Protein AF-A0A7Y6XCC4-F1 (afdb_monomer)

Nearest PDB structures (foldseek):
  8gum-assembly1_A  TM=2.188E-01  e=4.706E-05  Vibrio campbellii ATCC BAA-1116
  6fg9-assembly1_A  TM=3.646E-01  e=5.988E-03  Mus musculus
  2xwx-assembly1_B  TM=2.002E-01  e=9.844E-04  Vibrio cholerae
  6fg9-assembly1_B  TM=2.079E-01  e=8.350E-03  Mus musculus
  7zn4-assembly1_c  TM=2.477E-01  e=3.022E+00  Escherichia phage T5

Sequence (445 aa):
MASNLGTAYALKVGFKAGRKYTLAVTASKTSDDPVSSPHLSFSVRTSLPAPTETQPSGCGPVGQEYWAMLLNDVVGATYISSATAKDYSLTEWTASEDLDYLFVLATQGSNTKSTQVLISKISITETLPPVFSLTPESVALACGDTSARTFTVNNLGGIPNVTAYEWDLGSASNGWLHQGGPAPATLTTSEASLTLTPSCGAAQSGISVSVKAGSTTHGPYRSSVANSGYPTMAITGPDILCAATPQEYRVTGLPCGASVIWSSSDATLATATTLGNNTGTLTRGPQIGDVDLTATVSGACGTTTLTKRVRSGPYSLTRPYGTLTFETNAGSYKTVELVTGTDFHGWTYGTNGLLLRASVTRPGISGYWLLNEPTGSSAEVLSFQTADLGRTAIVRFNPFAPGDKFVSMTFYTTANGCGSGGANSHWLFYRGSSGLAPAGTSPPR

Mean predicted aligned error: 17.45 Å

Structure (mmCIF, N/CA/C/O backbone):
data_AF-A0A7Y6XCC4-F1
#
_entry.id   AF-A0A7Y6XCC4-F1
#
loop_
_atom_site.group_PDB
_atom_site.id
_atom_site.type_symbol
_atom_site.label_atom_id
_atom_site.label_alt_id
_atom_site.label_comp_id
_atom_site.label_asym_id
_atom_site.label_entity_id
_atom_site.label_seq_id
_atom_site.pdbx_PDB_ins_code
_atom_site.Cartn_x
_atom_site.Cartn_y
_atom_site.Cartn_z
_atom_site.occupancy
_atom_site.B_iso_or_equiv
_atom_site.auth_seq_id
_atom_site.auth_comp_id
_atom_site.auth_asym_id
_atom_site.auth_atom_id
_atom_site.pdbx_PDB_model_num
ATOM 1 N N . MET A 1 1 ? 8.614 -7.390 64.161 1.00 31.47 1 MET A N 1
ATOM 2 C CA . MET A 1 1 ? 9.482 -6.505 63.353 1.00 31.47 1 MET A CA 1
ATOM 3 C C . MET A 1 1 ? 8.615 -5.894 62.258 1.00 31.47 1 MET A C 1
ATOM 5 O O . MET A 1 1 ? 7.890 -6.648 61.631 1.00 31.47 1 MET A O 1
ATOM 9 N N . ALA A 1 2 ? 8.660 -4.561 62.120 1.00 33.16 2 ALA A N 1
ATOM 10 C CA . ALA A 1 2 ? 7.839 -3.674 61.272 1.00 33.16 2 ALA A CA 1
ATOM 11 C C . ALA A 1 2 ? 6.306 -3.717 61.497 1.00 33.16 2 ALA A C 1
ATOM 13 O O . ALA A 1 2 ? 5.578 -4.400 60.791 1.00 33.16 2 ALA A O 1
ATOM 14 N N . SER A 1 3 ? 5.825 -2.932 62.469 1.00 42.75 3 SER A N 1
ATOM 15 C CA . SER A 1 3 ? 4.406 -2.729 62.821 1.00 42.75 3 SER A CA 1
ATOM 16 C C . SER A 1 3 ? 3.766 -1.487 62.179 1.00 42.75 3 SER A C 1
ATOM 18 O O . SER A 1 3 ? 2.751 -1.008 62.669 1.00 42.75 3 SER A O 1
ATOM 20 N N . ASN A 1 4 ? 4.361 -0.919 61.128 1.00 51.53 4 ASN A N 1
ATOM 21 C CA . ASN A 1 4 ? 3.812 0.255 60.446 1.00 51.53 4 ASN A CA 1
ATOM 22 C C . ASN A 1 4 ? 3.350 -0.168 59.060 1.00 51.53 4 ASN A C 1
ATOM 24 O O . ASN A 1 4 ? 4.118 -0.234 58.105 1.00 51.53 4 ASN A O 1
ATOM 28 N N . LEU A 1 5 ? 2.090 -0.558 58.998 1.00 56.50 5 LEU A N 1
ATOM 29 C CA . LEU A 1 5 ? 1.476 -1.191 57.850 1.00 56.50 5 LEU A CA 1
ATOM 30 C C . LEU A 1 5 ? 0.327 -0.274 57.419 1.00 56.50 5 LEU A C 1
ATOM 32 O O . LEU A 1 5 ? -0.445 0.166 58.266 1.00 56.50 5 LEU A O 1
ATOM 36 N N . GLY A 1 6 ? 0.335 0.152 56.153 1.00 64.00 6 GLY A N 1
ATOM 37 C CA . GLY A 1 6 ? -0.423 1.318 55.682 1.00 64.00 6 GLY A CA 1
ATOM 38 C C . GLY A 1 6 ? -1.941 1.113 55.586 1.00 64.00 6 GLY A C 1
ATOM 39 O O . GLY A 1 6 ? -2.503 0.227 56.218 1.00 64.00 6 GLY A O 1
ATOM 40 N N . THR A 1 7 ? -2.628 1.961 54.819 1.00 73.00 7 THR A N 1
ATOM 41 C CA . THR A 1 7 ? -4.101 1.995 54.786 1.00 73.00 7 THR A CA 1
ATOM 42 C C . THR A 1 7 ? -4.667 1.192 53.615 1.00 73.00 7 THR A C 1
ATOM 44 O O . THR A 1 7 ? -4.224 1.362 52.476 1.00 73.00 7 THR A O 1
ATOM 47 N N . ALA A 1 8 ? -5.686 0.371 53.884 1.00 75.50 8 ALA A N 1
ATOM 48 C CA . ALA A 1 8 ? -6.491 -0.309 52.870 1.00 75.50 8 ALA A CA 1
ATOM 49 C C . ALA A 1 8 ? -7.895 0.308 52.731 1.00 75.50 8 ALA A C 1
ATOM 51 O O . ALA A 1 8 ? -8.484 0.747 53.717 1.00 75.50 8 ALA A O 1
ATOM 52 N N . TYR A 1 9 ? -8.439 0.290 51.512 1.00 76.94 9 TYR A N 1
ATOM 53 C CA . TYR A 1 9 ? -9.809 0.691 51.180 1.00 76.94 9 TYR A CA 1
ATOM 54 C C . TYR A 1 9 ? -10.476 -0.353 50.283 1.00 76.94 9 TYR A C 1
ATOM 56 O O . TYR A 1 9 ? -9.806 -1.010 49.485 1.00 76.94 9 TYR A O 1
ATOM 64 N N . ALA A 1 10 ? -11.801 -0.456 50.374 1.00 79.56 10 ALA A N 1
ATOM 65 C CA . ALA A 1 10 ? -12.635 -1.288 49.515 1.00 79.56 10 ALA A CA 1
ATOM 66 C C . ALA A 1 10 ? -13.707 -0.425 48.842 1.00 79.56 10 ALA A C 1
ATOM 68 O O . ALA A 1 10 ? -14.444 0.293 49.514 1.00 79.56 10 ALA A O 1
ATOM 69 N N . LEU A 1 11 ? -13.808 -0.507 47.521 1.00 83.50 11 LEU A N 1
ATOM 70 C CA . LEU A 1 11 ? -14.760 0.230 46.697 1.00 83.50 11 LEU A CA 1
ATOM 71 C C . LEU A 1 11 ? -15.686 -0.775 46.013 1.00 83.50 11 LEU A C 1
ATOM 73 O O . LEU A 1 11 ? -15.207 -1.708 45.373 1.00 83.50 11 LEU A O 1
ATOM 77 N N . LYS A 1 12 ? -17.005 -0.589 46.116 1.00 87.00 12 LYS A N 1
ATOM 78 C CA . LYS A 1 12 ? -17.975 -1.389 45.355 1.00 87.00 12 LYS A CA 1
ATOM 79 C C . LYS A 1 12 ? -18.090 -0.820 43.939 1.00 87.00 12 LYS A C 1
ATOM 81 O O . LYS A 1 12 ? -18.520 0.321 43.788 1.00 87.00 12 LYS A O 1
ATOM 86 N N . VAL A 1 13 ? -17.689 -1.594 42.930 1.00 87.69 13 VAL A N 1
ATOM 87 C CA . VAL A 1 13 ? -17.587 -1.141 41.526 1.00 87.69 13 VAL A CA 1
ATOM 88 C C . VAL A 1 13 ? -18.430 -2.006 40.588 1.00 87.69 13 VAL A C 1
ATOM 90 O O . VAL A 1 13 ? -19.186 -1.456 39.793 1.00 87.69 13 VAL A O 1
ATOM 93 N N . GLY A 1 14 ? -18.338 -3.336 40.697 1.00 89.88 14 GLY A N 1
ATOM 94 C CA . GLY A 1 14 ? -18.981 -4.276 39.770 1.00 89.88 14 GLY A CA 1
ATOM 95 C C . GLY A 1 14 ? -18.253 -4.394 38.423 1.00 89.88 14 GLY A C 1
ATOM 96 O O . GLY A 1 14 ? -18.645 -3.779 37.433 1.00 89.88 14 GLY A O 1
ATOM 97 N N . PHE A 1 15 ? -17.198 -5.202 38.378 1.00 91.94 15 PHE A N 1
ATOM 98 C CA . PHE A 1 15 ? -16.516 -5.644 37.162 1.00 91.94 15 PHE A CA 1
ATOM 99 C C . PHE A 1 15 ? -17.218 -6.876 36.587 1.00 91.94 15 PHE A C 1
ATOM 101 O O . PHE A 1 15 ? -17.641 -7.754 37.334 1.00 91.94 15 PHE A O 1
ATOM 108 N N . LYS A 1 16 ? -17.326 -6.956 35.261 1.00 90.50 16 LYS A N 1
ATOM 109 C CA . LYS A 1 16 ? -18.029 -8.035 34.558 1.00 90.50 16 LYS A CA 1
ATOM 110 C C . LYS A 1 16 ? -17.044 -8.975 33.883 1.00 90.50 16 LYS A C 1
ATOM 112 O O . LYS A 1 16 ? -16.098 -8.510 33.241 1.00 90.50 16 LYS A O 1
ATOM 117 N N . ALA A 1 17 ? -17.329 -10.270 33.933 1.00 88.88 17 ALA A N 1
ATOM 118 C CA . ALA A 1 17 ? -16.555 -11.299 33.256 1.00 88.88 17 ALA A CA 1
ATOM 119 C C . ALA A 1 17 ? -16.358 -10.975 31.759 1.00 88.88 17 ALA A C 1
ATOM 121 O O . ALA A 1 17 ? -17.272 -10.527 31.060 1.00 88.88 17 ALA A O 1
ATOM 122 N N . GLY A 1 18 ? -15.141 -11.191 31.257 1.00 81.81 18 GLY A N 1
ATOM 123 C CA . GLY A 1 18 ? -14.747 -10.986 29.862 1.00 81.81 18 GLY A CA 1
ATOM 124 C C . GLY A 1 18 ? -14.556 -9.525 29.433 1.00 81.81 18 GLY A C 1
ATOM 125 O O . GLY A 1 18 ? -14.251 -9.276 28.264 1.00 81.81 18 GLY A O 1
ATOM 126 N N . ARG A 1 19 ? -14.728 -8.545 30.330 1.00 85.06 19 ARG A N 1
ATOM 127 C CA . ARG A 1 19 ? -14.478 -7.124 30.035 1.00 85.06 19 ARG A CA 1
ATOM 128 C C . ARG A 1 19 ? -13.046 -6.728 30.386 1.00 85.06 19 ARG A C 1
ATOM 130 O O . ARG A 1 19 ? -12.452 -7.251 31.331 1.00 85.06 19 ARG A O 1
ATOM 137 N N . LYS A 1 20 ? -12.506 -5.785 29.614 1.00 90.62 20 LYS A N 1
ATOM 138 C CA . LYS A 1 20 ? -11.201 -5.167 29.860 1.00 90.62 20 LYS A CA 1
ATOM 139 C C . LYS A 1 20 ? -11.376 -3.903 30.683 1.00 90.62 20 LYS A C 1
ATOM 141 O O . LYS A 1 20 ? -12.289 -3.121 30.422 1.00 90.62 20 LYS A O 1
ATOM 146 N N . TYR A 1 21 ? -10.490 -3.689 31.641 1.00 92.81 21 TYR A N 1
ATOM 147 C CA . TYR A 1 21 ? -10.514 -2.534 32.522 1.00 92.81 21 TYR A CA 1
ATOM 148 C C . TYR A 1 21 ? -9.128 -1.908 32.625 1.00 92.81 21 TYR A C 1
ATOM 150 O O . TYR A 1 21 ? -8.131 -2.605 32.811 1.00 92.81 21 TYR A O 1
ATOM 158 N N . THR A 1 22 ? -9.089 -0.579 32.584 1.00 92.81 22 THR A N 1
ATOM 159 C CA . THR A 1 22 ? -7.888 0.213 32.866 1.00 92.81 22 THR A CA 1
ATOM 160 C C . THR A 1 22 ? -8.116 1.023 34.131 1.00 92.81 22 THR A C 1
ATOM 162 O O . THR A 1 22 ? -9.140 1.698 34.273 1.00 92.81 22 THR A O 1
ATOM 165 N N . LEU A 1 23 ? -7.155 0.960 35.050 1.00 92.94 23 LEU A N 1
ATOM 166 C CA . LEU A 1 23 ? -7.157 1.731 36.286 1.00 92.94 23 LEU A CA 1
ATOM 167 C C . LEU A 1 23 ? -6.157 2.885 36.174 1.00 92.94 23 LEU A C 1
ATOM 169 O O . LEU A 1 23 ? -5.038 2.718 35.692 1.00 92.94 23 LEU A O 1
ATOM 173 N N . ALA A 1 24 ? -6.544 4.058 36.653 1.00 93.88 24 ALA A N 1
ATOM 174 C CA . ALA A 1 24 ? -5.638 5.182 36.838 1.00 93.88 24 ALA A CA 1
ATOM 175 C C . ALA A 1 24 ? -5.904 5.836 38.189 1.00 93.88 24 ALA A C 1
ATOM 177 O O . ALA A 1 24 ? -7.043 5.890 38.654 1.00 93.88 24 ALA A O 1
ATOM 178 N N . VAL A 1 25 ? -4.856 6.348 38.819 1.00 94.19 25 VAL A N 1
ATOM 179 C CA . VAL A 1 25 ? -4.944 6.989 40.127 1.00 94.19 25 VAL A CA 1
ATOM 180 C C . VAL A 1 25 ? -4.220 8.322 40.107 1.00 94.19 25 VAL A C 1
ATOM 182 O O . VAL A 1 25 ? -3.072 8.408 39.680 1.00 94.19 25 VAL A O 1
ATOM 185 N N . THR A 1 26 ? -4.887 9.362 40.590 1.00 95.75 26 THR A N 1
ATOM 186 C CA . THR A 1 26 ? -4.254 10.641 40.895 1.00 95.75 26 THR A CA 1
ATOM 187 C C . THR A 1 26 ? -3.884 10.621 42.369 1.00 95.75 26 THR A C 1
ATOM 189 O O . T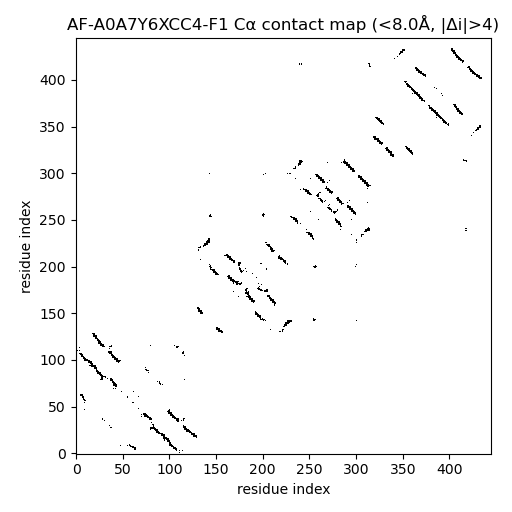HR A 1 26 ? -4.762 10.514 43.234 1.00 95.75 26 THR A O 1
ATOM 192 N N . ALA A 1 27 ? -2.588 10.676 42.664 1.00 93.19 27 ALA A N 1
ATOM 193 C CA . ALA A 1 27 ? -2.094 10.590 44.031 1.00 93.19 27 ALA A CA 1
ATOM 194 C C . ALA A 1 27 ? -0.828 11.424 44.260 1.00 93.19 27 ALA A C 1
ATOM 196 O O . ALA A 1 27 ? -0.146 11.824 43.316 1.00 93.19 27 ALA A O 1
ATOM 197 N N . SER A 1 28 ? -0.510 11.675 45.526 1.00 91.31 28 SER A N 1
ATOM 198 C CA . SER A 1 28 ? 0.762 12.243 45.971 1.00 91.31 28 SER A CA 1
ATOM 199 C C . SER A 1 28 ? 1.238 11.601 47.272 1.00 91.31 28 SER A C 1
ATOM 201 O O . SER A 1 28 ? 0.502 10.846 47.910 1.00 91.31 28 SER A O 1
ATOM 203 N N . LYS A 1 29 ? 2.483 11.871 47.667 1.00 88.50 29 LYS A N 1
ATOM 204 C CA . LYS A 1 29 ? 3.046 11.466 48.960 1.00 88.50 29 LYS A CA 1
ATOM 205 C C . LYS A 1 29 ? 3.276 12.669 49.877 1.00 88.50 29 LYS A C 1
ATOM 207 O O . LYS A 1 29 ? 3.599 13.751 49.414 1.00 88.50 29 LYS A O 1
ATOM 212 N N . THR A 1 30 ? 3.153 12.499 51.190 1.00 84.75 30 THR A N 1
ATOM 213 C CA . THR A 1 30 ? 3.348 13.617 52.140 1.00 84.75 30 THR A CA 1
ATOM 214 C C . THR A 1 30 ? 4.812 13.995 52.394 1.00 84.75 30 THR A C 1
ATOM 216 O O . THR A 1 30 ? 5.075 14.988 53.068 1.00 84.75 30 THR A O 1
ATOM 219 N N . SER A 1 31 ? 5.774 13.227 51.874 1.00 75.38 31 SER A N 1
ATOM 220 C CA . SER A 1 31 ? 7.210 13.478 52.029 1.00 75.38 31 SER A CA 1
ATOM 221 C C . SER A 1 31 ? 7.926 13.393 50.685 1.00 75.38 31 SER A C 1
ATOM 223 O O . SER A 1 31 ? 7.788 12.396 49.986 1.00 75.38 31 SER A O 1
ATOM 225 N N . ASP A 1 32 ? 8.749 14.388 50.353 1.00 67.44 32 ASP A N 1
ATOM 226 C CA . ASP A 1 32 ? 9.609 14.385 49.157 1.00 67.44 32 ASP A CA 1
ATOM 227 C C . ASP A 1 32 ? 10.890 13.545 49.310 1.00 67.44 32 ASP A C 1
ATOM 229 O O . ASP A 1 32 ? 11.759 13.564 48.440 1.00 67.44 32 ASP A O 1
ATOM 233 N N . ASP A 1 33 ? 11.024 12.772 50.392 1.00 70.12 33 ASP A N 1
ATOM 234 C CA . ASP A 1 33 ? 12.187 11.910 50.597 1.00 70.12 33 ASP A CA 1
ATOM 235 C C . ASP A 1 33 ? 12.286 10.862 49.463 1.00 70.12 33 ASP A C 1
ATOM 237 O O . ASP A 1 33 ? 11.343 10.081 49.264 1.00 70.12 33 ASP A O 1
ATOM 241 N N . PRO A 1 34 ? 13.393 10.821 48.695 1.00 65.19 34 PRO A N 1
ATOM 242 C CA . PRO A 1 34 ? 13.558 9.881 47.588 1.00 65.19 34 PRO A CA 1
ATOM 243 C C . PRO A 1 34 ? 13.651 8.422 48.056 1.00 65.19 34 PRO A C 1
ATOM 245 O O . PRO A 1 34 ? 13.341 7.515 47.286 1.00 65.19 34 PRO A O 1
ATOM 248 N N . VAL A 1 35 ? 14.021 8.185 49.319 1.00 66.25 35 VAL A N 1
ATOM 249 C CA . VAL A 1 35 ? 14.136 6.841 49.908 1.00 66.25 35 VAL A CA 1
ATOM 250 C C . VAL A 1 35 ? 12.785 6.338 50.437 1.00 66.25 35 VAL A C 1
ATOM 252 O O . VAL A 1 35 ? 12.649 5.171 50.787 1.00 66.25 35 VAL A O 1
ATOM 255 N N . SER A 1 36 ? 11.760 7.198 50.468 1.00 71.38 36 SER A N 1
ATOM 256 C CA . SER A 1 36 ? 10.396 6.841 50.854 1.00 71.38 36 SER A CA 1
ATOM 257 C C . SER A 1 36 ? 9.457 6.934 49.653 1.00 71.38 36 SER A C 1
ATOM 259 O O . SER A 1 36 ? 8.886 7.986 49.349 1.00 71.38 36 SER A O 1
ATOM 261 N N . SER A 1 37 ? 9.311 5.820 48.938 1.00 76.25 37 SER A N 1
ATOM 262 C CA . SER A 1 37 ? 8.360 5.695 47.828 1.00 76.25 37 SER A CA 1
ATOM 263 C C . SER A 1 37 ? 7.236 4.749 48.237 1.00 76.25 37 SER A C 1
ATOM 265 O O . SER A 1 37 ? 7.391 3.537 48.081 1.00 76.25 37 SER A O 1
ATOM 267 N N . PRO A 1 38 ? 6.137 5.255 48.828 1.00 85.31 38 PRO A N 1
ATOM 268 C CA . PRO A 1 38 ? 5.027 4.396 49.199 1.00 85.31 38 PRO A CA 1
ATOM 269 C C . PRO A 1 38 ? 4.434 3.748 47.950 1.00 85.31 38 PRO A C 1
ATOM 271 O O . PRO A 1 38 ? 4.439 4.325 46.857 1.00 85.31 38 PRO A O 1
ATOM 274 N N . HIS A 1 39 ? 3.957 2.526 48.121 1.00 86.56 39 HIS A N 1
ATOM 275 C CA . HIS A 1 39 ? 3.484 1.696 47.028 1.00 86.56 39 HIS A CA 1
ATOM 276 C C . HIS A 1 39 ? 1.973 1.547 47.121 1.00 86.56 39 HIS A C 1
ATOM 278 O O . HIS A 1 39 ? 1.427 1.318 48.197 1.00 86.56 39 HIS A O 1
ATOM 284 N N . LEU A 1 40 ? 1.293 1.700 45.993 1.00 88.69 40 LEU A N 1
ATOM 285 C CA . LEU A 1 40 ? -0.148 1.566 45.891 1.00 88.69 40 LEU A CA 1
ATOM 286 C C . LEU A 1 40 ? -0.464 0.334 45.055 1.00 88.69 40 LEU A C 1
ATOM 288 O O . LEU A 1 40 ? -0.013 0.236 43.919 1.00 88.69 40 LEU A O 1
ATOM 292 N N . SER A 1 41 ? -1.208 -0.609 45.621 1.00 88.88 41 SER A N 1
ATOM 293 C CA . SER A 1 41 ? -1.622 -1.854 44.967 1.00 88.88 41 SER A CA 1
ATOM 294 C C . SER A 1 41 ? -3.137 -1.924 44.861 1.00 88.88 41 SER A C 1
ATOM 296 O O . SER A 1 41 ? -3.849 -1.479 45.762 1.00 88.88 41 SER A O 1
ATOM 298 N N . PHE A 1 42 ? -3.615 -2.495 43.764 1.00 89.62 42 PHE A N 1
ATOM 299 C CA . PHE A 1 42 ? -5.021 -2.628 43.428 1.00 89.62 42 PHE A CA 1
ATOM 300 C C . PHE A 1 42 ? -5.349 -4.091 43.187 1.00 89.62 42 PHE A C 1
ATOM 302 O O . PHE A 1 42 ? -4.665 -4.742 42.400 1.00 89.62 42 PHE A O 1
ATOM 309 N N . SER A 1 43 ? -6.413 -4.577 43.812 1.00 89.38 43 SER A N 1
ATOM 310 C CA . SER A 1 43 ? -6.841 -5.978 43.720 1.00 89.38 43 SER A CA 1
ATOM 311 C C . SER A 1 43 ? -8.356 -6.057 43.615 1.00 89.38 43 SER A C 1
ATOM 313 O O . SER A 1 43 ? -9.048 -5.122 44.005 1.00 89.38 43 SER A O 1
ATOM 315 N N . VAL A 1 44 ? -8.896 -7.159 43.109 1.00 88.88 44 VAL A N 1
ATOM 316 C CA . VAL A 1 44 ? -10.342 -7.311 42.865 1.00 88.88 44 VAL A CA 1
ATOM 317 C C . VAL A 1 44 ? -10.891 -8.582 43.505 1.00 88.88 44 VAL A C 1
ATOM 319 O O . VAL A 1 44 ? -10.173 -9.575 43.623 1.00 88.88 44 VAL A O 1
ATOM 322 N N . ARG A 1 45 ? -12.153 -8.557 43.961 1.00 86.44 45 ARG A N 1
ATOM 323 C CA . ARG A 1 45 ? -12.834 -9.730 44.551 1.00 86.44 45 ARG A CA 1
ATOM 324 C C . ARG A 1 45 ? -14.333 -9.737 44.280 1.00 86.44 45 ARG A C 1
ATOM 326 O O . ARG A 1 45 ? -14.952 -8.687 44.121 1.00 86.44 45 ARG A O 1
ATOM 333 N N . THR A 1 46 ? -14.910 -10.931 44.369 1.00 87.88 46 THR A N 1
ATOM 334 C CA . THR A 1 46 ? -16.354 -11.192 44.422 1.00 87.88 46 THR A CA 1
ATOM 335 C C . THR A 1 46 ? -16.986 -10.769 45.752 1.00 87.88 46 THR A C 1
ATOM 337 O O . THR A 1 46 ? -18.152 -10.403 45.787 1.00 87.88 46 THR A O 1
ATOM 340 N N . SER A 1 47 ? -16.237 -10.775 46.860 1.00 82.06 47 SER A N 1
ATOM 341 C CA . SER A 1 47 ? -16.758 -10.436 48.190 1.00 82.06 47 SER A CA 1
ATOM 342 C C . SER A 1 47 ? -15.744 -9.688 49.056 1.00 82.06 47 SER A C 1
ATOM 344 O O . SER A 1 47 ? -14.542 -9.672 48.782 1.00 82.06 47 SER A O 1
ATOM 346 N N . LEU A 1 48 ? -16.223 -9.092 50.151 1.00 77.31 48 LEU A N 1
ATOM 347 C CA . LEU A 1 48 ? -15.353 -8.588 51.214 1.00 77.31 48 LEU A CA 1
ATOM 348 C C . LEU A 1 48 ? -14.681 -9.772 51.954 1.00 77.31 48 LEU A C 1
ATOM 350 O O . LEU A 1 48 ? -15.326 -10.807 52.132 1.00 77.31 48 LEU A O 1
ATOM 354 N N . PRO A 1 49 ? -13.415 -9.648 52.395 1.00 64.50 49 PRO A N 1
ATOM 355 C CA . PRO A 1 49 ? -12.650 -10.752 52.981 1.00 64.50 49 PRO A CA 1
ATOM 356 C C . PRO A 1 49 ? -13.050 -11.175 54.404 1.00 64.50 49 PRO A C 1
ATOM 358 O O . PRO A 1 49 ? -12.623 -12.247 54.824 1.00 64.50 49 PRO A O 1
ATOM 361 N N . ALA A 1 50 ? -13.881 -10.419 55.136 1.00 60.31 50 ALA A N 1
ATOM 362 C CA . ALA A 1 50 ? -14.442 -10.870 56.417 1.00 60.31 50 ALA A CA 1
ATOM 363 C C . ALA A 1 50 ? -15.821 -10.231 56.713 1.00 60.31 50 ALA A C 1
ATOM 365 O O . ALA A 1 50 ? -15.933 -9.007 56.688 1.00 60.31 50 ALA A O 1
ATOM 366 N N . PRO A 1 51 ? -16.874 -11.016 57.023 1.00 47.75 51 PRO A N 1
ATOM 367 C CA . PRO A 1 51 ? -18.200 -10.495 57.380 1.00 47.75 51 PRO A CA 1
ATOM 368 C C . PRO A 1 51 ? -18.343 -10.073 58.856 1.00 47.75 51 PRO A C 1
ATOM 370 O O . PRO A 1 51 ? -19.311 -9.399 59.198 1.00 47.75 51 PRO A O 1
ATOM 373 N N . THR A 1 52 ? -17.421 -10.479 59.739 1.00 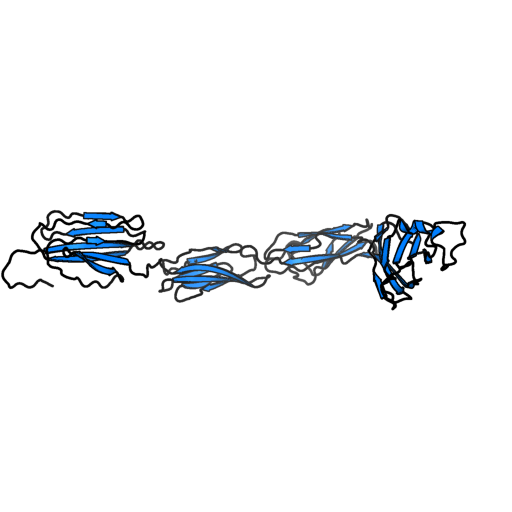49.56 52 THR A N 1
ATOM 374 C CA . THR A 1 52 ? -17.497 -10.235 61.196 1.00 49.56 52 THR A CA 1
ATOM 375 C C . THR A 1 52 ? -16.716 -9.016 61.672 1.00 49.56 52 THR A C 1
ATOM 377 O O . THR A 1 52 ? -16.925 -8.569 62.797 1.00 49.56 52 THR A O 1
ATOM 380 N N . GLU A 1 53 ? -15.841 -8.456 60.840 1.00 52.03 53 GLU A N 1
ATOM 381 C CA . GLU A 1 53 ? -15.217 -7.170 61.125 1.00 52.03 53 GLU A CA 1
ATOM 382 C C . GLU A 1 53 ? -16.078 -6.092 60.490 1.00 52.03 53 GLU A C 1
ATOM 384 O O . GLU A 1 53 ? -16.336 -6.120 59.288 1.00 52.03 53 GLU A O 1
ATOM 389 N N . THR A 1 54 ? -16.607 -5.219 61.349 1.00 44.41 54 THR A N 1
ATOM 390 C CA . THR A 1 54 ? -17.482 -4.089 61.032 1.00 44.41 54 THR A CA 1
ATOM 391 C C . THR A 1 54 ? -17.257 -3.591 59.618 1.00 44.41 54 THR A C 1
ATOM 393 O O . THR A 1 54 ? -16.136 -3.192 59.296 1.00 44.41 54 THR A O 1
ATOM 396 N N . GLN A 1 55 ? -18.323 -3.613 58.808 1.00 48.00 55 GLN A N 1
ATOM 397 C CA . GLN A 1 55 ? -18.394 -2.917 57.528 1.00 48.00 55 GLN A CA 1
ATOM 398 C C . GLN A 1 55 ? -17.479 -1.688 57.576 1.00 48.00 55 GLN A C 1
ATOM 400 O O . GLN A 1 55 ? -17.758 -0.800 58.391 1.00 48.00 55 GLN A O 1
ATOM 405 N N . PRO A 1 56 ? -16.398 -1.597 56.776 1.00 47.69 56 PRO A N 1
ATOM 406 C CA . PRO A 1 56 ? -15.762 -0.308 56.607 1.00 47.69 56 PRO A CA 1
ATOM 407 C C . PRO A 1 56 ? -16.884 0.590 56.102 1.00 47.69 56 PRO A C 1
ATOM 409 O O . PRO A 1 56 ? -17.480 0.319 55.059 1.00 47.69 56 PRO A O 1
ATOM 412 N N . SER A 1 57 ? -17.275 1.569 56.912 1.00 46.94 57 SER A N 1
ATOM 413 C CA . SER A 1 57 ? -18.384 2.470 56.639 1.00 46.94 57 SER A CA 1
ATOM 414 C C . SER A 1 57 ? -18.011 3.326 55.434 1.00 46.94 57 SER A C 1
ATOM 416 O O . SER A 1 57 ? -17.516 4.432 55.602 1.00 46.94 57 SER A O 1
ATOM 418 N N . GLY A 1 58 ? -18.109 2.781 54.223 1.00 43.72 58 GLY A N 1
ATOM 419 C CA . GLY A 1 58 ? -17.736 3.406 52.954 1.00 43.72 58 GLY A CA 1
ATOM 420 C C . GLY A 1 58 ? -16.257 3.791 52.769 1.00 43.72 58 GLY A C 1
ATOM 421 O O . GLY A 1 58 ? -15.801 3.742 51.637 1.00 43.72 58 GLY A O 1
ATOM 422 N N . CYS A 1 59 ? -15.513 4.160 53.823 1.00 45.75 59 CYS A N 1
ATOM 423 C CA . CYS A 1 59 ? -14.231 4.878 53.767 1.00 45.75 59 CYS A CA 1
ATOM 424 C C . CYS A 1 59 ? -13.440 4.833 55.112 1.00 45.75 59 CYS A C 1
ATOM 426 O O . CYS A 1 59 ? -13.015 5.880 55.600 1.00 45.75 59 CYS A O 1
ATOM 428 N N . GLY A 1 60 ? -13.261 3.678 55.768 1.00 47.94 60 GLY A N 1
ATOM 429 C CA . GLY A 1 60 ? -12.501 3.575 57.037 1.00 47.94 60 GLY A CA 1
ATOM 430 C C . GLY A 1 60 ? -11.124 2.903 56.878 1.00 47.94 60 GLY A C 1
ATOM 431 O O . GLY A 1 60 ? -11.035 1.966 56.087 1.00 47.94 60 GLY A O 1
ATOM 432 N N . PRO A 1 61 ? -10.063 3.332 57.598 1.00 50.94 61 PRO A N 1
ATOM 433 C CA . PRO A 1 61 ? -8.773 2.640 57.588 1.00 50.94 61 PRO A CA 1
ATOM 434 C C . PRO A 1 61 ? -8.866 1.288 58.312 1.00 50.94 61 PRO A C 1
ATOM 436 O O . PRO A 1 61 ? -9.477 1.202 59.376 1.00 50.94 61 PRO A O 1
ATOM 439 N N . VAL A 1 62 ? -8.227 0.248 57.770 1.00 55.38 62 VAL A N 1
ATOM 440 C CA . VAL A 1 62 ? -8.131 -1.084 58.400 1.00 55.38 62 VAL A CA 1
ATOM 441 C C . VAL A 1 62 ? -6.675 -1.559 58.394 1.00 55.38 62 VAL A C 1
ATOM 443 O O . VAL A 1 62 ? -5.949 -1.280 57.438 1.00 55.38 62 VAL A O 1
ATOM 446 N N . GLY A 1 63 ? -6.247 -2.249 59.458 1.00 54.53 63 GLY A N 1
ATOM 447 C CA . GLY A 1 63 ? -4.889 -2.791 59.597 1.00 54.53 63 GLY A CA 1
ATOM 448 C C . GLY A 1 63 ? -4.569 -3.862 58.547 1.00 54.53 63 GLY A C 1
ATOM 449 O O . GLY A 1 63 ? -5.418 -4.691 58.207 1.00 54.53 63 GLY A O 1
ATOM 450 N N . GLN A 1 64 ? -3.343 -3.846 58.0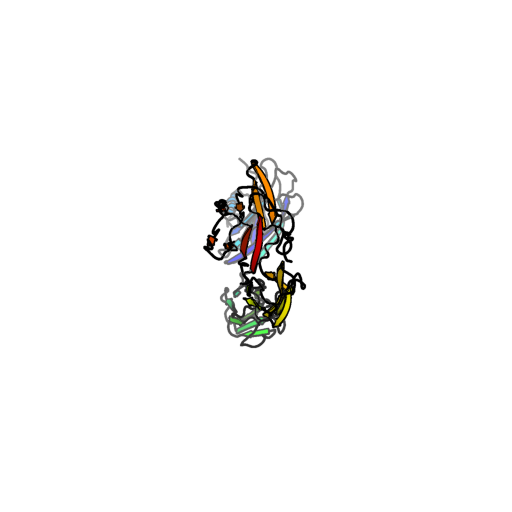12 1.00 58.06 64 GLN A N 1
ATOM 451 C CA . GLN A 1 64 ? -2.907 -4.745 56.933 1.00 58.06 64 GLN A CA 1
ATOM 452 C C . GLN A 1 64 ? -2.956 -6.228 57.328 1.00 58.06 64 GLN A C 1
ATOM 454 O O . GLN A 1 64 ? -3.095 -7.074 56.453 1.00 58.06 64 GLN A O 1
ATOM 459 N N . GLU A 1 65 ? -2.848 -6.576 58.607 1.00 60.28 65 GLU A N 1
ATOM 460 C CA . GLU A 1 65 ? -2.918 -7.957 59.098 1.00 60.28 65 GLU A CA 1
ATOM 461 C C . GLU A 1 65 ? -4.227 -8.665 58.710 1.00 60.28 65 GLU A C 1
ATOM 463 O O . GLU A 1 65 ? -4.223 -9.873 58.478 1.00 60.28 65 GLU A O 1
ATOM 468 N N . TYR A 1 66 ? -5.306 -7.904 58.516 1.00 60.75 66 TYR A N 1
ATOM 469 C CA . TYR A 1 66 ? -6.602 -8.407 58.056 1.00 60.75 66 TYR A CA 1
ATOM 470 C C . TYR A 1 66 ? -6.740 -8.400 56.521 1.00 60.75 66 TYR A C 1
ATOM 472 O O . TYR A 1 66 ? -7.717 -8.905 55.972 1.00 60.75 66 TYR A O 1
ATOM 480 N N . TRP A 1 67 ? -5.749 -7.846 55.810 1.00 65.06 67 TRP A N 1
ATOM 481 C CA . TRP A 1 67 ? -5.818 -7.528 54.378 1.00 65.06 67 TRP A CA 1
ATOM 482 C C . TRP A 1 67 ? -4.543 -7.864 53.580 1.00 65.06 67 TRP A C 1
ATOM 484 O O . TRP A 1 67 ? -4.472 -7.581 52.387 1.00 65.06 67 TRP A O 1
ATOM 494 N N . ALA A 1 68 ? -3.543 -8.525 54.173 1.00 59.56 68 ALA A N 1
ATOM 495 C CA . ALA A 1 68 ? -2.303 -8.929 53.496 1.00 59.56 68 ALA A CA 1
ATOM 496 C C . ALA A 1 68 ? -2.558 -9.881 52.310 1.00 59.56 68 ALA A C 1
ATOM 498 O O . ALA A 1 68 ? -1.818 -9.871 51.328 1.00 59.56 68 ALA A O 1
ATOM 499 N N . MET A 1 69 ? -3.662 -10.635 52.358 1.00 61.75 69 MET A N 1
ATOM 500 C CA . MET A 1 69 ? -4.152 -11.491 51.271 1.00 61.75 69 MET A CA 1
ATOM 501 C C . MET A 1 69 ? -4.549 -10.709 50.001 1.00 61.75 69 MET A C 1
ATOM 503 O O . MET A 1 69 ? -4.686 -11.301 48.930 1.00 61.75 69 MET A O 1
ATOM 507 N N . LEU A 1 70 ? -4.711 -9.380 50.076 1.00 64.44 70 LEU A N 1
ATOM 508 C CA . LEU A 1 70 ? -4.933 -8.535 48.898 1.00 64.44 70 LEU A CA 1
ATOM 509 C C . LEU A 1 70 ? -3.736 -8.523 47.942 1.00 64.44 70 LEU A C 1
ATOM 511 O O . LEU A 1 70 ? -3.922 -8.240 46.765 1.00 64.44 70 LEU A O 1
ATOM 515 N N . LEU A 1 71 ? -2.529 -8.859 48.404 1.00 68.44 71 LEU A N 1
ATOM 516 C CA . LEU A 1 71 ? -1.337 -8.901 47.552 1.00 68.44 71 LEU A CA 1
ATOM 517 C C . LEU A 1 71 ? -1.306 -10.100 46.587 1.00 68.44 71 LEU A C 1
ATOM 519 O O . LEU A 1 71 ? -0.464 -10.123 45.696 1.00 68.44 71 LEU A O 1
ATOM 523 N N . ASN A 1 72 ? -2.209 -11.074 46.733 1.00 70.19 72 ASN A N 1
ATOM 524 C CA . ASN A 1 72 ? -2.190 -12.291 45.914 1.00 70.19 72 ASN A CA 1
ATOM 525 C C . ASN A 1 72 ? -2.839 -12.119 44.530 1.00 70.19 72 ASN A C 1
ATOM 527 O O . ASN A 1 72 ? -2.504 -12.868 43.623 1.00 70.19 72 ASN A O 1
ATOM 531 N N . ASP A 1 73 ? -3.718 -11.126 44.351 1.00 77.44 73 ASP A N 1
ATOM 532 C CA . ASP A 1 73 ? -4.485 -10.924 43.109 1.00 77.44 73 ASP A CA 1
ATOM 533 C C . ASP A 1 73 ? -4.456 -9.457 42.674 1.00 77.44 73 ASP A C 1
ATOM 535 O O . ASP A 1 73 ? -5.482 -8.799 42.474 1.00 77.44 73 ASP A O 1
ATOM 539 N N . VAL A 1 74 ? -3.236 -8.925 42.602 1.00 87.88 74 VAL A N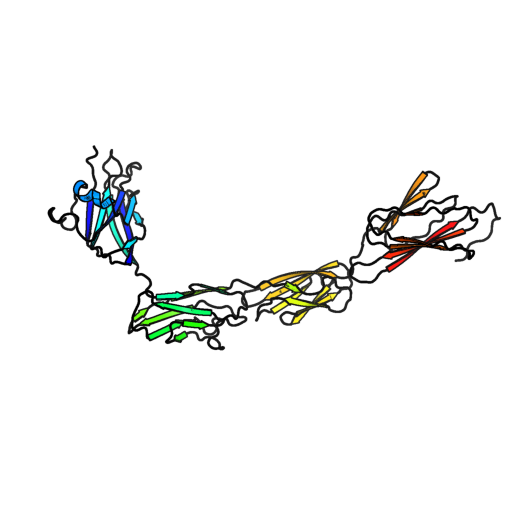 1
ATOM 540 C CA . VAL A 1 74 ? -2.985 -7.542 42.205 1.00 87.88 74 VAL A CA 1
ATOM 541 C C . VAL A 1 74 ? -3.223 -7.396 40.703 1.00 87.88 74 VAL A C 1
ATOM 543 O O . VAL A 1 74 ? -2.514 -7.983 39.889 1.00 87.88 74 VAL A O 1
ATOM 546 N N . VAL A 1 75 ? -4.197 -6.567 40.339 1.00 90.06 75 VAL A N 1
ATOM 547 C CA . VAL A 1 75 ? -4.507 -6.198 38.948 1.00 90.06 75 VAL A CA 1
ATOM 548 C C . VAL A 1 75 ? -3.747 -4.953 38.489 1.00 90.06 75 VAL A C 1
ATOM 550 O O . VAL A 1 75 ? -3.673 -4.669 37.298 1.00 90.06 75 VAL A O 1
ATOM 553 N N . GLY A 1 76 ? -3.151 -4.209 39.422 1.00 90.81 76 GLY A N 1
ATOM 554 C CA . GLY A 1 76 ? -2.278 -3.083 39.113 1.00 90.81 76 GLY A CA 1
ATOM 555 C C . GLY A 1 76 ? -1.567 -2.556 40.350 1.00 90.81 76 GLY A C 1
ATOM 556 O O . GLY A 1 76 ? -2.109 -2.603 41.451 1.00 90.81 76 GLY A O 1
ATOM 557 N N . ALA A 1 77 ? -0.354 -2.037 40.185 1.00 90.31 77 ALA A N 1
ATOM 558 C CA . ALA A 1 77 ? 0.356 -1.371 41.266 1.00 90.31 77 ALA A CA 1
ATOM 559 C C . ALA A 1 77 ? 1.309 -0.285 40.755 1.00 90.31 77 ALA A C 1
ATOM 561 O O . ALA A 1 77 ? 1.733 -0.314 39.601 1.00 90.31 77 ALA A O 1
ATOM 562 N N . THR A 1 78 ? 1.628 0.688 41.604 1.00 91.94 78 THR A N 1
ATOM 563 C CA . THR A 1 78 ? 2.540 1.789 41.274 1.00 91.94 78 THR A CA 1
ATOM 564 C C . THR A 1 78 ? 3.216 2.354 42.518 1.00 91.94 78 THR A C 1
ATOM 566 O O . THR A 1 78 ? 2.640 2.375 43.605 1.00 91.94 78 THR A O 1
ATOM 569 N N . TYR A 1 79 ? 4.425 2.888 42.352 1.00 90.44 79 TYR A N 1
ATOM 570 C CA . TYR A 1 79 ? 5.082 3.703 43.371 1.00 90.44 79 TYR A CA 1
ATOM 571 C C . TYR A 1 79 ? 4.661 5.164 43.242 1.00 90.44 79 TYR A C 1
ATOM 573 O O . TYR A 1 79 ? 4.664 5.732 42.147 1.00 90.44 79 TYR A O 1
ATOM 581 N N . ILE A 1 80 ? 4.340 5.797 44.368 1.00 90.06 80 ILE A N 1
ATOM 582 C CA . ILE A 1 80 ? 4.000 7.217 44.402 1.00 90.06 80 ILE A CA 1
ATOM 583 C C . ILE A 1 80 ? 5.285 8.015 44.575 1.00 90.06 80 ILE A C 1
ATOM 585 O O . ILE A 1 80 ? 5.877 8.085 45.648 1.00 90.06 80 ILE A O 1
ATOM 589 N N . SER A 1 81 ? 5.741 8.591 43.471 1.00 87.81 81 SER A N 1
ATOM 590 C CA . SER A 1 81 ? 7.033 9.270 43.374 1.00 87.81 81 SER A CA 1
ATOM 591 C C . SER A 1 81 ? 7.000 10.765 43.713 1.00 87.81 81 SER A C 1
ATOM 593 O O . SER A 1 81 ? 8.060 11.368 43.823 1.00 87.81 81 SER A O 1
ATOM 595 N N . SER A 1 82 ? 5.821 11.383 43.813 1.00 87.69 82 SER A N 1
ATOM 596 C CA . SER A 1 82 ? 5.653 12.845 43.791 1.00 87.69 82 SER A CA 1
ATOM 597 C C . SER A 1 82 ? 4.938 13.360 45.035 1.00 87.69 82 SER A C 1
ATOM 599 O O . SER A 1 82 ? 3.900 12.799 45.389 1.00 87.69 82 SER A O 1
ATOM 601 N N . ALA A 1 83 ? 5.423 14.432 45.676 1.00 88.06 83 ALA A N 1
ATOM 602 C CA . ALA A 1 83 ? 4.651 15.094 46.735 1.00 88.06 83 ALA A CA 1
ATOM 603 C C . ALA A 1 83 ? 3.522 15.996 46.227 1.00 88.06 83 ALA A C 1
ATOM 605 O O . ALA A 1 83 ? 2.606 16.332 46.978 1.00 88.06 83 ALA A O 1
ATOM 606 N N . THR A 1 84 ? 3.516 16.333 44.939 1.00 90.75 84 THR A N 1
ATOM 607 C CA . THR A 1 84 ? 2.369 16.965 44.277 1.00 90.75 84 THR A CA 1
ATOM 608 C C . THR A 1 84 ? 1.507 15.917 43.578 1.00 90.75 84 THR A C 1
ATOM 610 O O . THR A 1 84 ? 2.008 14.867 43.167 1.00 90.75 84 THR A O 1
ATOM 613 N N . ALA A 1 85 ? 0.202 16.190 43.465 1.00 92.56 85 ALA A N 1
ATOM 614 C CA . ALA A 1 85 ? -0.750 15.287 42.823 1.00 92.56 85 ALA A CA 1
ATOM 615 C C . ALA A 1 85 ? -0.325 14.986 41.380 1.00 92.56 85 ALA A C 1
ATOM 617 O O . ALA A 1 85 ? -0.148 15.899 40.573 1.00 92.56 85 ALA A O 1
ATOM 618 N N . LYS A 1 86 ? -0.163 13.701 41.071 1.00 94.56 86 LYS A N 1
ATOM 619 C CA . LYS A 1 86 ? 0.242 13.204 39.759 1.00 94.56 86 LYS A CA 1
ATOM 620 C C . LYS A 1 86 ? -0.638 12.028 39.357 1.00 94.56 86 LYS A C 1
ATOM 622 O O . LYS A 1 86 ? -1.037 11.235 40.208 1.00 94.56 86 LYS A O 1
ATOM 627 N N . ASP A 1 87 ? -0.900 11.916 38.061 1.00 94.75 87 ASP A N 1
ATOM 628 C CA . ASP A 1 87 ? -1.586 10.766 37.486 1.00 94.75 87 ASP A CA 1
ATOM 629 C C . ASP A 1 87 ? -0.619 9.597 37.287 1.00 94.75 87 ASP A C 1
ATOM 631 O O . ASP A 1 87 ? 0.451 9.727 36.684 1.00 94.75 87 ASP A O 1
ATOM 635 N N . TYR A 1 88 ? -1.029 8.435 37.777 1.00 93.75 88 TYR A N 1
ATOM 636 C CA . TYR A 1 88 ? -0.366 7.157 37.597 1.00 93.75 88 TYR A CA 1
ATOM 637 C C . TYR A 1 88 ? -1.327 6.238 36.848 1.00 93.75 88 TYR A C 1
ATOM 639 O O . TYR A 1 88 ? -2.410 5.918 37.339 1.00 93.75 88 TYR A O 1
ATOM 647 N N . SER A 1 89 ? -0.945 5.844 35.636 1.00 90.81 89 SER A N 1
ATOM 648 C CA . SER A 1 89 ? -1.699 4.871 34.842 1.00 90.81 89 SER A CA 1
ATOM 649 C C . SER A 1 89 ? -1.221 3.464 35.170 1.00 90.81 89 SER A C 1
ATOM 651 O O . SER A 1 89 ? -0.018 3.235 35.295 1.00 90.81 89 SER A O 1
ATOM 653 N N . LEU A 1 90 ? -2.159 2.535 35.313 1.00 89.12 90 LEU A N 1
ATOM 654 C CA . LEU A 1 90 ? -1.888 1.131 35.601 1.00 89.12 90 LEU A CA 1
ATOM 655 C C . LEU A 1 90 ? -2.181 0.283 34.363 1.00 89.12 90 LEU A C 1
ATOM 657 O O . LEU A 1 90 ? -2.863 0.723 33.435 1.00 89.12 90 LEU A O 1
ATOM 661 N N . THR A 1 91 ? -1.647 -0.934 34.351 1.00 86.31 91 THR A N 1
ATOM 662 C CA . THR A 1 91 ? -1.827 -1.882 33.249 1.00 86.31 91 THR A CA 1
ATOM 663 C C . THR A 1 91 ? -3.302 -2.243 33.060 1.00 86.31 91 THR A C 1
ATOM 665 O O . THR A 1 91 ? -4.061 -2.353 34.024 1.00 86.31 91 THR A O 1
ATOM 668 N N . GLU A 1 92 ? -3.704 -2.435 31.804 1.00 90.94 92 GLU A N 1
ATOM 669 C CA . GLU A 1 92 ? -5.001 -3.021 31.462 1.00 90.94 92 GLU A CA 1
ATOM 670 C C . GLU A 1 92 ? -5.077 -4.467 31.977 1.00 90.94 92 GLU A C 1
ATOM 672 O O . GLU A 1 92 ? -4.120 -5.234 31.849 1.00 90.94 92 GLU A O 1
ATOM 677 N N . TRP A 1 93 ? -6.230 -4.861 32.512 1.00 92.50 93 TRP A N 1
ATOM 678 C CA . TRP A 1 93 ? -6.501 -6.244 32.900 1.00 92.50 93 TRP A CA 1
ATOM 679 C C . TRP A 1 93 ? -7.878 -6.693 32.395 1.00 92.50 93 TRP A C 1
ATOM 681 O O . TRP A 1 93 ? -8.746 -5.873 32.097 1.00 92.50 93 TRP A O 1
ATOM 691 N N . THR A 1 94 ? -8.076 -8.005 32.253 1.00 90.94 94 THR A N 1
ATOM 692 C CA . THR A 1 94 ? -9.359 -8.599 31.838 1.00 90.94 94 THR A CA 1
ATOM 693 C C . THR A 1 94 ? -9.957 -9.372 33.002 1.00 90.94 94 THR A C 1
ATOM 695 O O . THR A 1 94 ? -9.281 -10.226 33.573 1.00 90.94 94 THR A O 1
ATOM 698 N N . ALA A 1 95 ? -11.218 -9.102 33.332 1.00 90.44 95 ALA A N 1
ATOM 699 C CA . ALA A 1 95 ? -11.920 -9.830 34.380 1.00 90.44 95 ALA A CA 1
ATOM 700 C C . ALA A 1 95 ? -12.270 -11.250 33.913 1.00 90.44 95 ALA A C 1
ATOM 702 O O . ALA A 1 95 ? -12.937 -11.425 32.895 1.00 90.44 95 ALA A O 1
ATOM 703 N N . SER A 1 96 ? -11.818 -12.271 34.640 1.00 89.31 96 SER A N 1
ATOM 704 C CA . SER A 1 96 ? -12.131 -13.680 34.349 1.00 89.31 96 SER A CA 1
ATOM 705 C C . SER A 1 96 ? -13.518 -14.103 34.838 1.00 89.31 96 SER A C 1
ATOM 707 O O . SER A 1 96 ? -14.078 -15.069 34.331 1.00 89.31 96 SER A O 1
ATOM 709 N N . GLU A 1 97 ? -14.066 -13.377 35.808 1.00 92.44 97 GLU A N 1
ATOM 710 C CA . GLU A 1 97 ? -15.371 -13.597 36.429 1.00 92.44 97 GLU A CA 1
ATOM 711 C C . GLU A 1 97 ? -16.001 -12.249 36.814 1.00 92.44 97 GLU A C 1
ATOM 713 O O . GLU A 1 97 ? -15.350 -11.203 36.711 1.00 92.44 97 GLU A O 1
ATOM 718 N N . ASP A 1 98 ? -17.266 -12.263 37.233 1.00 92.50 98 ASP A N 1
ATOM 719 C CA . ASP A 1 98 ? -17.919 -11.076 37.788 1.00 92.50 98 ASP A CA 1
ATOM 720 C C . ASP A 1 98 ? -17.335 -10.779 39.177 1.00 92.50 98 ASP A C 1
ATOM 722 O O . ASP A 1 98 ? -17.273 -11.666 40.022 1.00 92.50 98 ASP A O 1
ATOM 726 N N . LEU A 1 99 ? -16.889 -9.545 39.427 1.00 92.00 99 LEU A N 1
ATOM 727 C CA . LEU A 1 99 ? -16.212 -9.139 40.666 1.00 92.00 99 LEU A CA 1
ATOM 728 C C . LEU A 1 99 ? -16.855 -7.864 41.214 1.00 92.00 99 LEU A C 1
ATOM 730 O O . LEU A 1 99 ? -16.972 -6.868 40.512 1.00 92.00 99 LEU A O 1
ATOM 734 N N . ASP A 1 100 ? -17.224 -7.837 42.488 1.00 89.62 100 ASP A N 1
ATOM 735 C CA . ASP A 1 100 ? -17.996 -6.726 43.053 1.00 89.62 100 ASP A CA 1
ATOM 736 C C . ASP A 1 100 ? -17.132 -5.575 43.586 1.00 89.62 100 ASP A C 1
ATOM 738 O O . ASP A 1 100 ? -17.584 -4.423 43.633 1.00 89.62 100 ASP A O 1
ATOM 742 N N . TYR A 1 101 ? -15.888 -5.862 43.976 1.00 86.94 101 TYR A N 1
ATOM 743 C CA . TYR A 1 101 ? -15.068 -4.943 44.762 1.00 86.94 101 TYR A CA 1
ATOM 744 C C . TYR A 1 101 ? -13.689 -4.686 44.152 1.00 86.94 101 TYR A C 1
ATOM 746 O O . TYR A 1 101 ? -13.014 -5.613 43.707 1.00 86.94 101 TYR A O 1
ATOM 754 N N . LEU A 1 102 ? -13.257 -3.423 44.210 1.00 88.69 102 LEU A N 1
ATOM 755 C CA . LEU A 1 102 ? -11.875 -2.983 44.026 1.00 88.69 102 LEU A CA 1
ATOM 756 C C . LEU A 1 102 ? -11.272 -2.663 45.392 1.00 88.69 102 LEU A C 1
ATOM 758 O O . LEU A 1 102 ? -11.796 -1.832 46.130 1.00 88.69 102 LEU A O 1
ATOM 762 N N . PHE A 1 103 ? -10.139 -3.268 45.699 1.00 85.56 103 PHE A N 1
ATOM 763 C CA . PHE A 1 103 ? -9.349 -2.974 46.880 1.00 85.56 103 PHE A CA 1
ATOM 764 C C . PHE A 1 103 ? -8.154 -2.128 46.513 1.00 85.56 103 PHE A C 1
ATOM 766 O O . PHE A 1 103 ? -7.531 -2.335 45.474 1.00 85.56 103 PHE A O 1
ATOM 773 N N . VAL A 1 104 ? -7.833 -1.194 47.395 1.00 86.62 104 VAL A N 1
ATOM 774 C CA . VAL A 1 104 ? -6.716 -0.273 47.251 1.00 86.62 104 VAL A CA 1
ATOM 775 C C . VAL A 1 104 ? -5.891 -0.370 48.518 1.00 86.62 104 VAL A C 1
ATOM 777 O O . VAL A 1 104 ? -6.394 -0.073 49.597 1.00 86.62 104 VAL A O 1
ATOM 780 N N . LEU A 1 105 ? -4.639 -0.790 48.397 1.00 84.25 105 LEU A N 1
ATOM 781 C CA . LEU A 1 105 ? -3.714 -0.934 49.513 1.00 84.25 105 LEU A CA 1
ATOM 782 C C . LEU A 1 105 ? -2.530 0.006 49.312 1.00 84.25 105 LEU A C 1
ATOM 784 O O . LEU A 1 105 ? -1.764 -0.157 48.364 1.00 84.25 105 LEU A O 1
ATOM 788 N N . ALA A 1 106 ? -2.366 0.966 50.218 1.00 83.19 106 ALA A N 1
ATOM 789 C CA . ALA A 1 106 ? -1.166 1.786 50.296 1.00 83.19 106 ALA A CA 1
ATOM 790 C C . ALA A 1 106 ? -0.203 1.169 51.317 1.00 83.19 106 ALA A C 1
ATOM 792 O O . ALA A 1 106 ? -0.523 1.094 52.501 1.00 83.19 106 ALA A O 1
ATOM 793 N N . THR A 1 107 ? 0.982 0.742 50.886 1.00 78.38 107 THR A N 1
ATOM 794 C CA . THR A 1 107 ? 2.047 0.264 51.774 1.00 78.38 107 THR A CA 1
ATOM 795 C C . THR A 1 107 ? 3.143 1.317 51.931 1.00 78.38 107 THR A C 1
ATOM 797 O O . THR A 1 107 ? 3.362 2.171 51.066 1.00 78.38 107 THR A O 1
ATOM 800 N N . GLN A 1 108 ? 3.828 1.283 53.076 1.00 71.88 108 GLN A N 1
ATOM 801 C CA . GLN A 1 108 ? 4.894 2.235 53.383 1.00 71.88 108 GLN A CA 1
ATOM 802 C C . GLN A 1 108 ? 6.073 2.111 52.405 1.00 71.88 108 GLN A C 1
ATOM 804 O O . GLN A 1 108 ? 6.429 1.014 51.979 1.00 71.88 108 GLN A O 1
ATOM 809 N N . GLY A 1 109 ? 6.700 3.246 52.089 1.00 64.25 109 GLY A N 1
ATOM 810 C CA . GLY A 1 109 ? 7.875 3.301 51.215 1.00 64.25 109 GLY A CA 1
ATOM 811 C C . GLY A 1 109 ? 9.210 3.086 51.926 1.00 64.25 109 GLY A C 1
ATOM 812 O O . GLY A 1 109 ? 10.179 2.693 51.290 1.00 64.25 109 GLY A O 1
ATOM 813 N N . SER A 1 110 ? 9.268 3.341 53.235 1.00 66.25 110 SER A N 1
ATOM 814 C CA . SER A 1 110 ? 10.464 3.185 54.066 1.00 66.25 110 SER A CA 1
ATOM 815 C C . SER A 1 110 ? 10.078 2.746 55.478 1.00 66.25 110 SER A C 1
ATOM 817 O O . SER A 1 110 ? 9.025 3.120 55.989 1.00 66.25 110 SER A O 1
ATOM 819 N N . ASN A 1 111 ? 10.948 1.969 56.126 1.00 63.31 111 ASN A N 1
ATOM 820 C CA . ASN A 1 111 ? 10.802 1.543 57.519 1.00 63.31 111 ASN A CA 1
ATOM 821 C C . ASN A 1 111 ? 11.279 2.600 58.535 1.00 63.31 111 ASN A C 1
ATOM 823 O O . ASN A 1 111 ? 11.067 2.418 59.733 1.00 63.31 111 ASN A O 1
ATOM 827 N N . THR A 1 112 ? 11.923 3.683 58.082 1.00 63.31 112 THR A N 1
ATOM 828 C CA . THR A 1 112 ? 12.480 4.736 58.951 1.00 63.31 112 THR A CA 1
ATOM 829 C C . THR A 1 112 ? 11.653 6.019 58.985 1.00 63.31 112 THR A C 1
ATOM 831 O O . THR A 1 112 ? 11.828 6.822 59.901 1.00 63.31 112 THR A O 1
ATOM 834 N N . LYS A 1 113 ? 10.736 6.226 58.030 1.00 66.06 113 LYS A N 1
ATOM 835 C CA . LYS A 1 113 ? 9.843 7.394 57.988 1.00 66.06 113 LYS A CA 1
ATOM 836 C C . LYS A 1 113 ? 8.454 6.998 57.504 1.00 66.06 113 LYS A C 1
ATOM 838 O O . LYS A 1 113 ? 8.307 6.454 56.413 1.00 66.06 113 LYS A O 1
ATOM 843 N N . SER A 1 114 ? 7.430 7.343 58.285 1.00 65.88 114 SER A N 1
ATOM 844 C CA . SER A 1 114 ? 6.042 7.217 57.839 1.00 65.88 114 SER A CA 1
ATOM 845 C C . SER A 1 114 ? 5.776 8.241 56.735 1.00 65.88 114 SER A C 1
ATOM 847 O O . SER A 1 114 ? 5.970 9.440 56.928 1.00 65.88 114 SER A O 1
ATOM 849 N N . THR A 1 115 ? 5.386 7.774 55.553 1.00 75.88 115 THR A N 1
ATOM 850 C CA . THR A 1 115 ? 4.969 8.617 54.427 1.00 75.88 115 THR A CA 1
ATOM 851 C C . THR A 1 115 ? 3.575 8.188 54.019 1.00 75.88 115 THR A C 1
ATOM 853 O O . THR A 1 115 ? 3.342 7.011 53.753 1.00 75.88 115 THR A O 1
ATOM 856 N N . GLN A 1 116 ? 2.649 9.141 53.999 1.00 79.94 116 GLN A N 1
ATOM 857 C CA . GLN A 1 116 ? 1.259 8.885 53.645 1.00 79.94 116 GLN A CA 1
ATOM 858 C C . GLN A 1 116 ? 1.075 9.047 52.140 1.00 79.94 116 GLN A C 1
ATOM 860 O O . GLN A 1 116 ? 1.706 9.909 51.526 1.00 79.94 116 GLN A O 1
ATOM 865 N N . VAL A 1 117 ? 0.187 8.234 51.570 1.00 85.50 117 VAL A N 1
ATOM 866 C CA . VAL A 1 117 ? -0.325 8.421 50.212 1.00 85.50 117 VAL A CA 1
ATOM 867 C C . VAL A 1 117 ? -1.623 9.210 50.299 1.00 85.50 117 VAL A C 1
ATOM 869 O O . VAL A 1 117 ? -2.545 8.813 51.008 1.00 85.50 117 VAL A O 1
ATOM 872 N N . LEU A 1 118 ? -1.699 10.314 49.565 1.00 88.31 118 LEU A N 1
ATOM 873 C CA . LEU A 1 118 ? -2.908 11.105 49.388 1.00 88.31 118 LEU A CA 1
ATOM 874 C C . LEU A 1 118 ? -3.504 10.749 48.027 1.00 88.31 118 LEU A C 1
ATOM 876 O O . LEU A 1 118 ? -2.927 11.092 46.999 1.00 88.31 118 LEU A O 1
ATOM 880 N N . ILE A 1 119 ? -4.633 10.042 48.013 1.00 90.31 119 ILE A N 1
ATOM 881 C CA . ILE A 1 119 ? -5.347 9.681 46.782 1.00 90.31 119 ILE A CA 1
ATOM 882 C C . ILE A 1 119 ? -6.453 10.708 46.560 1.00 90.31 119 ILE A C 1
ATOM 884 O O . ILE A 1 119 ? -7.357 10.825 47.383 1.00 90.31 119 ILE A O 1
ATOM 888 N N . SER A 1 120 ? -6.396 11.447 45.455 1.00 91.81 120 SER A N 1
ATOM 889 C CA . SER A 1 120 ? -7.430 12.429 45.105 1.00 91.81 120 SER A CA 1
ATOM 890 C C . SER A 1 120 ? -8.463 11.876 44.128 1.00 91.81 120 SER A C 1
ATOM 892 O O . SER A 1 120 ? -9.609 12.322 44.133 1.00 91.81 120 SER A O 1
ATOM 894 N N . LYS A 1 121 ? -8.085 10.902 43.292 1.00 92.38 121 LYS A N 1
ATOM 895 C CA . LYS A 1 121 ? -8.978 10.308 42.293 1.00 92.38 121 LYS A CA 1
ATOM 896 C C . LYS A 1 121 ? -8.557 8.887 41.952 1.00 92.38 121 LYS A C 1
ATOM 898 O O . LYS A 1 121 ? -7.378 8.625 41.747 1.00 92.38 121 LYS A O 1
ATOM 903 N N . ILE A 1 122 ? -9.535 8.001 41.795 1.00 91.88 122 ILE A N 1
ATOM 904 C CA . ILE A 1 122 ? -9.373 6.709 41.122 1.00 91.88 122 ILE A CA 1
ATOM 905 C C . ILE A 1 122 ? -10.304 6.723 39.913 1.00 91.88 122 ILE A C 1
ATOM 907 O O . ILE A 1 122 ? -11.490 7.017 40.040 1.00 91.88 122 ILE A O 1
ATOM 911 N N . SER A 1 123 ? -9.754 6.450 38.735 1.00 93.06 123 SER A N 1
ATOM 912 C CA . SER A 1 123 ? -10.490 6.343 37.478 1.00 93.06 123 SER A CA 1
ATOM 913 C C . SER A 1 123 ? -10.480 4.890 37.028 1.00 93.06 123 SER A C 1
ATOM 915 O O . SER A 1 123 ? -9.418 4.279 36.924 1.00 93.06 123 SER A O 1
ATOM 917 N N . ILE A 1 124 ? -11.663 4.353 36.749 1.00 93.12 124 ILE A N 1
ATOM 918 C CA . ILE A 1 124 ? -11.860 2.995 36.247 1.00 93.12 124 ILE A CA 1
ATOM 919 C C . ILE A 1 124 ? -12.501 3.135 34.874 1.00 93.12 124 ILE A C 1
ATOM 921 O O . ILE A 1 124 ? -13.581 3.712 34.758 1.00 93.12 124 ILE A O 1
ATOM 925 N N . THR A 1 125 ? -11.826 2.651 33.837 1.00 92.00 125 THR A N 1
ATOM 926 C CA . THR A 1 125 ? -12.330 2.705 32.460 1.00 92.00 125 THR A CA 1
ATOM 927 C C . THR A 1 125 ? -12.627 1.292 31.987 1.00 92.00 125 THR A C 1
ATOM 929 O O . THR A 1 125 ? -11.706 0.492 31.850 1.00 92.00 125 THR A O 1
ATOM 932 N N . GLU A 1 126 ? -13.901 0.981 31.749 1.00 90.19 126 GLU A N 1
ATOM 933 C CA . GLU A 1 126 ? -14.315 -0.260 31.088 1.00 90.19 126 GLU A CA 1
ATOM 934 C C . GLU A 1 126 ? -14.153 -0.110 29.573 1.00 90.19 126 GLU A C 1
ATOM 936 O O . GLU A 1 126 ? -14.703 0.809 28.967 1.00 90.19 126 GLU A O 1
ATOM 941 N N . THR A 1 127 ? -13.429 -1.039 28.959 1.00 82.94 127 THR A N 1
ATOM 942 C CA . THR A 1 127 ? -13.329 -1.173 27.507 1.00 82.94 127 THR A CA 1
ATOM 943 C C . THR A 1 127 ? -14.145 -2.389 27.087 1.00 82.94 127 THR A C 1
ATOM 945 O O . THR A 1 127 ? -13.831 -3.532 27.431 1.00 82.94 127 THR A O 1
ATOM 948 N N . LEU A 1 128 ? -15.233 -2.148 26.353 1.00 71.19 128 LEU A N 1
ATOM 949 C CA . LEU A 1 128 ? -16.071 -3.223 25.828 1.00 71.19 128 LEU A CA 1
ATOM 950 C C . LEU A 1 128 ? -15.276 -4.005 24.761 1.00 71.19 128 LEU A C 1
ATOM 952 O O . LEU A 1 128 ? -14.725 -3.373 23.858 1.00 71.19 128 LEU A O 1
ATOM 956 N N . PRO A 1 129 ? -15.226 -5.352 24.803 1.00 71.00 129 PRO A N 1
ATOM 957 C CA . PRO A 1 129 ? -14.719 -6.134 23.683 1.00 71.00 129 PRO A CA 1
ATOM 958 C C . PRO A 1 129 ? -15.466 -5.776 22.386 1.00 71.00 129 PRO A C 1
ATOM 960 O O . PRO A 1 129 ? -16.679 -5.528 22.427 1.00 71.00 129 PRO A O 1
ATOM 963 N N . PRO A 1 130 ? -14.771 -5.742 21.234 1.00 71.94 130 PRO A N 1
ATOM 964 C CA . PRO A 1 130 ? -15.404 -5.460 19.955 1.00 71.94 130 PRO A CA 1
ATOM 965 C C . PRO A 1 130 ? -16.459 -6.530 19.651 1.00 71.94 130 PRO A C 1
ATOM 967 O O . PRO A 1 130 ? -16.160 -7.719 19.589 1.00 71.94 130 PRO A O 1
ATOM 970 N N . VAL A 1 131 ? -17.710 -6.102 19.469 1.00 88.88 131 VAL A N 1
ATOM 971 C CA . VAL A 1 131 ? -18.840 -6.997 19.150 1.00 88.88 131 VAL A CA 1
ATOM 972 C C . VAL A 1 131 ? -18.834 -7.468 17.697 1.00 88.88 131 VAL A C 1
ATOM 974 O O . VAL A 1 131 ? -19.330 -8.552 17.404 1.00 88.88 131 VAL A O 1
ATOM 977 N N . PHE A 1 132 ? -18.213 -6.696 16.806 1.00 93.81 132 PHE A N 1
ATOM 978 C CA . PHE A 1 132 ? -17.910 -7.113 15.443 1.00 93.81 132 PHE A CA 1
ATOM 979 C C . PHE A 1 132 ? -16.463 -6.765 15.089 1.00 93.81 132 PHE A C 1
ATOM 981 O O . PHE A 1 132 ? -15.848 -5.908 15.727 1.00 93.81 132 PHE A O 1
ATOM 988 N N . SER A 1 133 ? -15.932 -7.410 14.055 1.00 94.19 133 SER A N 1
ATOM 989 C CA . SER A 1 133 ? -14.669 -7.038 13.413 1.00 94.19 133 SER A CA 1
ATOM 990 C C . SER A 1 133 ? -14.798 -7.096 11.894 1.00 94.19 133 SER A C 1
ATOM 992 O O . SER A 1 133 ? -15.685 -7.772 11.377 1.00 94.19 133 SER A O 1
ATOM 994 N N . LEU A 1 134 ? -13.915 -6.395 11.178 1.00 97.12 134 LEU A N 1
ATOM 995 C CA . LEU A 1 134 ? -13.812 -6.452 9.721 1.00 97.12 134 LEU A CA 1
ATOM 996 C C . LEU A 1 134 ? -12.493 -7.126 9.332 1.00 97.12 134 LEU A C 1
ATOM 998 O O . LEU A 1 134 ? -11.431 -6.729 9.804 1.00 97.12 134 LEU A O 1
ATOM 1002 N N . THR A 1 135 ? -12.554 -8.146 8.480 1.00 96.88 135 THR A N 1
ATOM 1003 C CA . THR A 1 135 ? -11.378 -8.869 7.982 1.00 96.88 135 THR A CA 1
ATOM 1004 C C . THR A 1 135 ? -11.330 -8.819 6.454 1.00 96.88 135 THR A C 1
ATOM 1006 O O . THR A 1 135 ? -12.345 -9.109 5.825 1.00 96.88 135 THR A O 1
ATOM 1009 N N . PRO A 1 136 ? -10.179 -8.509 5.837 1.00 97.12 136 PRO A N 1
ATOM 1010 C CA . PRO A 1 136 ? -8.927 -8.102 6.482 1.00 97.12 136 PRO A CA 1
ATOM 1011 C C . PRO A 1 136 ? -8.997 -6.669 7.048 1.00 97.12 136 PRO A C 1
ATOM 1013 O O . PRO A 1 136 ? -9.684 -5.811 6.497 1.00 97.12 136 PRO A O 1
ATOM 1016 N N . GLU A 1 137 ? -8.273 -6.399 8.140 1.00 94.31 137 GLU A N 1
ATOM 1017 C CA . GLU A 1 137 ? -8.149 -5.049 8.734 1.00 94.31 137 GLU A CA 1
ATOM 1018 C C . GLU A 1 137 ? -7.302 -4.110 7.855 1.00 94.31 137 GLU A C 1
ATOM 1020 O O . GLU A 1 137 ? -7.460 -2.886 7.862 1.00 94.31 137 GLU A O 1
ATOM 1025 N N . SER A 1 138 ? -6.409 -4.688 7.052 1.00 95.69 138 SER A N 1
ATOM 1026 C CA . SER A 1 138 ? -5.631 -3.964 6.060 1.00 95.69 138 SER A CA 1
ATOM 1027 C C . SER A 1 138 ? -5.402 -4.799 4.804 1.00 95.69 138 SER A C 1
ATOM 1029 O O . SER A 1 138 ? -5.280 -6.023 4.856 1.00 95.69 138 SER A O 1
ATOM 1031 N N . VAL A 1 139 ? -5.343 -4.128 3.657 1.00 94.62 139 VAL A N 1
ATOM 1032 C CA . VAL A 1 139 ? -5.002 -4.730 2.365 1.00 94.62 139 VAL A CA 1
ATOM 1033 C C . VAL A 1 139 ? -3.836 -3.963 1.763 1.00 94.62 139 VAL A C 1
ATOM 1035 O O . VAL A 1 139 ? -3.894 -2.742 1.630 1.00 94.62 139 VAL A O 1
ATOM 1038 N N . ALA A 1 140 ? -2.787 -4.680 1.367 1.00 91.81 140 ALA A N 1
ATOM 1039 C CA . ALA A 1 140 ? -1.704 -4.128 0.563 1.00 91.81 140 ALA A CA 1
ATOM 1040 C C . ALA A 1 140 ? -1.912 -4.514 -0.906 1.00 91.81 140 ALA A C 1
ATOM 1042 O O . ALA A 1 140 ? -2.039 -5.700 -1.216 1.00 91.81 140 ALA A O 1
ATOM 1043 N N . LEU A 1 141 ? -1.952 -3.527 -1.800 1.00 89.75 141 LEU A N 1
ATOM 1044 C CA . LEU A 1 141 ? -2.154 -3.725 -3.235 1.00 89.75 141 LEU A CA 1
ATOM 1045 C C . LEU A 1 141 ? -0.974 -3.153 -4.013 1.00 89.75 141 LEU A C 1
ATOM 1047 O O . LEU A 1 141 ? -0.620 -1.986 -3.845 1.00 89.75 141 LEU A O 1
ATOM 1051 N N . ALA A 1 142 ? -0.387 -3.965 -4.888 1.00 87.50 142 ALA A N 1
ATOM 1052 C CA . ALA A 1 142 ? 0.551 -3.453 -5.877 1.00 87.50 142 ALA A CA 1
ATOM 1053 C C . ALA A 1 142 ? -0.210 -2.645 -6.936 1.00 87.50 142 ALA A C 1
ATOM 1055 O O . ALA A 1 142 ? -1.387 -2.889 -7.211 1.00 87.50 142 ALA A O 1
ATOM 1056 N N . CYS A 1 143 ? 0.466 -1.695 -7.572 1.00 85.81 143 CYS A N 1
ATOM 1057 C CA . CYS A 1 143 ? -0.151 -0.897 -8.630 1.00 85.81 143 CYS A CA 1
ATOM 1058 C C . CYS A 1 143 ? -0.604 -1.789 -9.784 1.00 85.81 143 CYS A C 1
ATOM 1060 O O . CYS A 1 143 ? 0.158 -2.636 -10.245 1.00 85.81 143 CYS A O 1
ATOM 1062 N N . GLY A 1 144 ? -1.829 -1.577 -10.267 1.00 84.69 144 GLY A N 1
ATOM 1063 C CA . GLY A 1 144 ? -2.415 -2.381 -11.341 1.00 84.69 144 GLY A CA 1
ATOM 1064 C C . GLY A 1 144 ? -2.829 -3.796 -10.932 1.00 84.69 144 GLY A C 1
ATOM 1065 O O . GLY A 1 144 ? -3.174 -4.581 -11.814 1.00 84.69 144 GLY A O 1
ATOM 1066 N N . ASP A 1 145 ? -2.818 -4.129 -9.635 1.00 88.62 145 ASP A N 1
ATOM 1067 C CA . ASP A 1 145 ? -3.522 -5.312 -9.141 1.00 88.62 145 ASP A CA 1
ATOM 1068 C C . ASP A 1 145 ? -5.003 -5.205 -9.532 1.00 88.62 145 ASP A C 1
ATOM 1070 O O . ASP A 1 145 ? -5.599 -4.135 -9.472 1.00 88.62 145 ASP A O 1
ATOM 1074 N N . THR A 1 146 ? -5.577 -6.313 -9.983 1.00 91.12 146 THR A N 1
ATOM 1075 C CA . THR A 1 146 ? -6.986 -6.442 -10.393 1.00 91.12 146 THR A CA 1
ATOM 1076 C C . THR A 1 146 ? -7.637 -7.662 -9.744 1.00 91.12 146 THR A C 1
ATOM 1078 O O . THR A 1 146 ? -8.732 -8.075 -10.114 1.00 91.12 146 THR A O 1
ATOM 1081 N N . SER A 1 147 ? -6.969 -8.262 -8.759 1.00 92.81 147 SER A N 1
ATOM 1082 C CA . SER A 1 147 ? -7.458 -9.435 -8.047 1.00 92.81 147 SER A CA 1
ATOM 1083 C C . SER A 1 147 ? -8.555 -9.027 -7.071 1.00 92.81 147 SER A C 1
ATOM 1085 O O . SER A 1 147 ? -8.367 -8.118 -6.261 1.00 92.81 147 SER A O 1
ATOM 1087 N N . ALA A 1 148 ? -9.685 -9.730 -7.101 1.00 95.88 148 ALA A N 1
ATOM 1088 C CA . ALA A 1 148 ? -10.779 -9.488 -6.171 1.00 95.88 148 ALA A CA 1
ATOM 1089 C C . ALA A 1 148 ? -10.336 -9.643 -4.702 1.00 95.88 148 ALA A C 1
ATOM 1091 O O . ALA A 1 148 ? -9.499 -10.486 -4.352 1.00 95.88 148 ALA A O 1
ATOM 1092 N N . ARG A 1 149 ? -10.916 -8.812 -3.836 1.00 96.75 149 ARG A N 1
ATOM 1093 C CA . ARG A 1 149 ? -10.719 -8.805 -2.386 1.00 96.75 149 ARG A CA 1
ATOM 1094 C C . ARG A 1 149 ? -12.074 -8.934 -1.711 1.00 96.75 149 ARG A C 1
ATOM 1096 O O . ARG A 1 149 ? -13.006 -8.203 -2.043 1.00 96.75 149 ARG A O 1
ATOM 1103 N N . THR A 1 150 ? -12.169 -9.860 -0.767 1.00 97.56 150 THR A N 1
ATOM 1104 C CA . THR A 1 150 ? -13.381 -10.078 0.021 1.00 97.56 150 THR A CA 1
ATOM 1105 C C . THR A 1 150 ? -13.166 -9.546 1.426 1.00 97.56 150 THR A C 1
ATOM 1107 O O . THR A 1 150 ? -12.227 -9.937 2.117 1.00 97.56 150 THR A O 1
ATOM 1110 N N . PHE A 1 151 ? -14.059 -8.657 1.835 1.00 98.00 151 PHE A N 1
ATOM 1111 C CA . PHE A 1 151 ? -14.125 -8.081 3.164 1.00 98.00 151 PHE A CA 1
ATOM 1112 C C . PHE A 1 151 ? -15.283 -8.733 3.907 1.00 98.00 151 PHE A C 1
ATOM 1114 O O . PHE A 1 151 ? -16.392 -8.774 3.385 1.00 98.00 151 PHE A O 1
ATOM 1121 N N . THR A 1 152 ? -15.032 -9.262 5.099 1.00 98.12 152 THR A N 1
ATOM 1122 C CA . THR A 1 152 ? -16.007 -10.035 5.878 1.00 98.12 152 THR A CA 1
ATOM 1123 C C . THR A 1 152 ? -16.155 -9.449 7.270 1.00 98.12 152 THR A C 1
ATOM 1125 O O . THR A 1 152 ? -15.163 -9.231 7.969 1.00 98.12 152 THR A O 1
ATOM 1128 N N . VAL A 1 153 ? -17.396 -9.208 7.677 1.00 97.94 153 VAL A N 1
ATOM 1129 C CA . VAL A 1 153 ? -17.748 -8.806 9.035 1.00 97.94 153 VAL A CA 1
ATOM 1130 C C . VAL A 1 153 ? -17.944 -10.046 9.902 1.00 97.94 153 VAL A C 1
ATOM 1132 O O . VAL A 1 153 ? -18.824 -10.862 9.636 1.00 97.94 153 VAL A O 1
ATOM 1135 N N . ASN A 1 154 ? -17.171 -10.167 10.978 1.00 95.88 154 ASN A N 1
ATOM 1136 C CA . ASN A 1 154 ? -17.315 -11.252 11.945 1.00 95.88 154 ASN A CA 1
ATOM 1137 C C . ASN A 1 154 ? -18.130 -10.781 13.148 1.00 95.88 154 ASN A C 1
ATOM 1139 O O . ASN A 1 154 ? -17.815 -9.754 13.746 1.00 95.88 154 ASN A O 1
ATOM 1143 N N . ASN A 1 155 ? -19.149 -11.546 13.535 1.00 93.88 155 ASN A N 1
ATOM 1144 C CA . ASN A 1 155 ? -19.979 -11.278 14.708 1.00 93.88 155 ASN A CA 1
ATOM 1145 C C . ASN A 1 155 ? -19.389 -11.941 15.960 1.00 93.88 155 ASN A C 1
ATOM 1147 O O . ASN A 1 155 ? -19.849 -12.992 16.403 1.00 93.88 155 ASN A O 1
ATOM 1151 N N . LEU A 1 156 ? -18.336 -11.332 16.504 1.00 89.56 156 LEU A N 1
ATOM 1152 C CA . LEU A 1 156 ? -17.601 -11.851 17.662 1.00 89.56 156 LEU A CA 1
ATOM 1153 C C . LEU A 1 156 ? -18.462 -11.893 18.932 1.00 89.56 156 LEU A C 1
ATOM 1155 O O . LEU A 1 156 ? -18.289 -12.769 19.773 1.00 89.56 156 LEU A O 1
ATOM 1159 N N . GLY A 1 157 ? -19.392 -10.945 19.063 1.00 84.31 157 GLY A N 1
ATOM 1160 C CA . GLY A 1 157 ? -20.290 -10.830 20.209 1.00 84.31 157 GLY A CA 1
ATOM 1161 C C . GLY A 1 157 ? -21.538 -11.709 20.134 1.00 84.31 157 GLY A C 1
ATOM 1162 O O . GLY A 1 157 ? -22.355 -11.640 21.049 1.00 84.31 157 GLY A O 1
ATOM 1163 N N . GLY A 1 158 ? -21.729 -12.480 19.055 1.00 86.69 158 GLY A N 1
ATOM 1164 C CA . GLY A 1 158 ? -22.924 -13.307 18.862 1.00 86.69 158 GLY A CA 1
ATOM 1165 C C . GLY A 1 158 ? -24.229 -12.501 18.838 1.00 86.69 158 GLY A C 1
ATOM 1166 O O . GLY A 1 158 ? -25.269 -13.002 19.256 1.00 86.69 158 GLY A O 1
ATOM 1167 N N . ILE A 1 159 ? -24.181 -11.244 18.386 1.00 89.62 159 ILE A N 1
ATOM 1168 C CA . ILE A 1 159 ? -25.329 -10.334 18.370 1.00 89.62 159 ILE A CA 1
ATOM 1169 C C . ILE A 1 159 ? -26.417 -10.898 17.437 1.00 89.62 159 ILE A C 1
ATOM 1171 O O . ILE A 1 159 ? -26.154 -11.059 16.242 1.00 89.62 159 ILE A O 1
ATOM 1175 N N . PRO A 1 160 ? -27.626 -11.215 17.931 1.00 88.81 160 PRO A N 1
ATOM 1176 C CA . PRO A 1 160 ? -28.698 -11.750 17.095 1.00 88.81 160 PRO A CA 1
ATOM 1177 C C . PRO A 1 160 ? -29.338 -10.659 16.222 1.00 88.81 160 PRO A C 1
ATOM 1179 O O . PRO A 1 160 ? -29.145 -9.465 16.446 1.00 88.81 160 PRO A O 1
ATOM 1182 N N . ASN A 1 161 ? -30.167 -11.073 15.257 1.00 92.31 161 ASN A N 1
ATOM 1183 C CA . ASN A 1 161 ? -30.992 -10.184 14.425 1.00 92.31 161 ASN A CA 1
ATOM 1184 C C . ASN A 1 161 ? -30.200 -9.142 13.614 1.00 92.31 161 ASN A C 1
ATOM 1186 O O . ASN A 1 161 ? -30.653 -8.006 13.446 1.00 92.31 161 ASN A O 1
ATOM 1190 N N . VAL A 1 162 ? -29.029 -9.521 13.098 1.00 95.31 162 VAL A N 1
ATOM 1191 C CA . VAL A 1 162 ? -28.328 -8.718 12.089 1.00 95.31 162 VAL A CA 1
ATOM 1192 C C . VAL A 1 162 ? -29.138 -8.742 10.794 1.00 95.31 162 VAL A C 1
ATOM 1194 O O . VAL A 1 162 ? -29.465 -9.811 10.287 1.00 95.31 162 VAL A O 1
ATOM 1197 N N . THR A 1 163 ? -29.494 -7.563 10.289 1.00 95.19 163 THR A N 1
ATOM 1198 C CA . THR A 1 163 ? -30.401 -7.397 9.138 1.00 95.19 163 THR A CA 1
ATOM 1199 C C . THR A 1 163 ? -29.732 -6.746 7.935 1.00 95.19 163 THR A C 1
ATOM 1201 O O . THR A 1 163 ? -30.158 -6.990 6.809 1.00 95.19 163 THR A O 1
ATOM 1204 N N . ALA A 1 164 ? -28.694 -5.932 8.152 1.00 97.06 164 ALA A N 1
ATOM 1205 C CA . ALA A 1 164 ? -27.988 -5.247 7.078 1.00 97.06 164 ALA A CA 1
ATOM 1206 C C . ALA A 1 164 ? -26.551 -4.872 7.460 1.00 97.06 164 ALA A C 1
ATOM 1208 O O . ALA A 1 164 ? -26.233 -4.635 8.631 1.00 97.06 164 ALA A O 1
ATOM 1209 N N . TYR A 1 165 ? -25.716 -4.748 6.433 1.00 98.00 165 TYR A N 1
ATOM 1210 C CA . TYR A 1 165 ? -24.357 -4.230 6.488 1.00 98.00 165 TYR A CA 1
ATOM 1211 C C . TYR A 1 165 ? -24.270 -3.024 5.553 1.00 98.00 165 TYR A C 1
ATOM 1213 O O . TYR A 1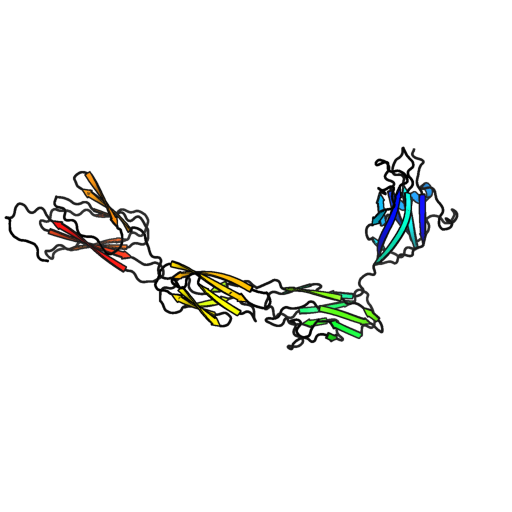 165 ? -24.483 -3.140 4.347 1.00 98.00 165 TYR A O 1
ATOM 1221 N N . GLU A 1 166 ? -24.004 -1.854 6.118 1.00 97.62 166 GLU A N 1
ATOM 1222 C CA . GLU A 1 166 ? -23.881 -0.589 5.399 1.00 97.62 166 GLU A CA 1
ATOM 1223 C C . GLU A 1 166 ? -22.403 -0.289 5.183 1.00 97.62 166 GLU A C 1
ATOM 1225 O O . GLU A 1 166 ? -21.692 0.110 6.106 1.00 97.62 166 GLU A O 1
ATOM 1230 N N . TRP A 1 167 ? -21.941 -0.519 3.962 1.00 97.38 167 TRP A N 1
ATOM 1231 C CA . TRP A 1 167 ? -20.581 -0.271 3.523 1.00 97.38 167 TRP A CA 1
ATOM 1232 C C . TRP A 1 167 ? -20.443 1.175 3.058 1.00 97.38 167 TRP A C 1
ATOM 1234 O O . TRP A 1 167 ? -21.151 1.620 2.155 1.00 97.38 167 TRP A O 1
ATOM 1244 N N . ASP A 1 168 ? -19.506 1.888 3.666 1.00 96.62 168 ASP A N 1
ATOM 1245 C CA . ASP A 1 168 ? -19.045 3.202 3.244 1.00 96.62 168 ASP A CA 1
ATOM 1246 C C . ASP A 1 168 ? -17.685 3.032 2.567 1.00 96.62 168 ASP A C 1
ATOM 1248 O O . ASP A 1 168 ? -16.678 2.653 3.177 1.00 96.62 168 ASP A O 1
ATOM 1252 N N . LEU A 1 169 ? -17.708 3.268 1.265 1.00 95.00 169 LEU A N 1
ATOM 1253 C CA . LEU A 1 169 ? -16.602 3.130 0.341 1.00 95.00 169 LEU A CA 1
ATOM 1254 C C . LEU A 1 169 ? -15.913 4.486 0.089 1.00 95.00 169 LEU A C 1
ATOM 1256 O O . LEU A 1 169 ? -14.920 4.537 -0.641 1.00 95.00 169 LEU A O 1
ATOM 1260 N N . GLY A 1 170 ? -16.396 5.569 0.708 1.00 89.06 170 GLY A N 1
ATOM 1261 C CA . GLY A 1 170 ? -15.913 6.932 0.524 1.00 89.06 170 GLY A CA 1
ATOM 1262 C C . GLY A 1 170 ? -16.619 7.645 -0.630 1.00 89.06 170 GLY A C 1
ATOM 1263 O O . GLY A 1 170 ? -17.843 7.706 -0.693 1.00 89.06 170 GLY A O 1
ATOM 1264 N N . SER A 1 171 ? -15.856 8.245 -1.545 1.00 80.69 171 SER A N 1
ATOM 1265 C CA . SER A 1 171 ? -16.406 8.930 -2.720 1.00 80.69 171 SER A CA 1
ATOM 1266 C C . SER A 1 171 ? -16.781 7.956 -3.843 1.00 80.69 171 SER A C 1
ATOM 1268 O O . SER A 1 171 ? -16.224 6.866 -3.969 1.00 80.69 171 SER A O 1
ATOM 1270 N N . ALA A 1 172 ? -17.689 8.375 -4.731 1.00 71.88 172 ALA A N 1
ATOM 1271 C CA . ALA A 1 172 ? -17.878 7.686 -6.004 1.00 71.88 172 ALA A CA 1
ATOM 1272 C C . ALA A 1 172 ? -16.558 7.751 -6.799 1.00 71.88 172 ALA A C 1
ATOM 1274 O O . ALA A 1 172 ? -16.025 8.841 -7.004 1.00 71.88 172 ALA A O 1
ATOM 1275 N N . SER A 1 173 ? -16.043 6.606 -7.260 1.00 76.00 173 SER A N 1
ATOM 1276 C CA . SER A 1 173 ? -14.690 6.439 -7.845 1.00 76.00 173 SER A CA 1
ATOM 1277 C C . SER A 1 173 ? -13.541 6.286 -6.837 1.00 76.00 173 SER A C 1
ATOM 1279 O O . SER A 1 173 ? -12.420 6.720 -7.088 1.00 76.00 173 SER A O 1
ATOM 1281 N N . ASN A 1 174 ? -13.775 5.598 -5.724 1.00 87.31 174 ASN A N 1
ATOM 1282 C CA . ASN A 1 174 ? -12.765 5.240 -4.718 1.00 87.31 174 ASN A CA 1
ATOM 1283 C C . ASN A 1 174 ? -11.701 4.203 -5.170 1.00 87.31 174 ASN A C 1
ATOM 1285 O O . ASN A 1 174 ? -11.041 3.579 -4.334 1.00 87.31 174 ASN A O 1
ATOM 1289 N N . GLY A 1 175 ? -11.579 3.969 -6.478 1.00 90.94 175 GLY A N 1
ATOM 1290 C CA . GLY A 1 175 ? -10.670 2.991 -7.069 1.00 90.94 175 GLY A CA 1
ATOM 1291 C C . GLY A 1 175 ? -11.137 1.538 -6.990 1.00 90.94 175 GLY A C 1
ATOM 1292 O O . GLY A 1 175 ? -10.373 0.664 -7.388 1.00 90.94 175 GLY A O 1
ATOM 1293 N N . TRP A 1 176 ? -12.355 1.251 -6.524 1.00 94.19 176 TRP A N 1
ATOM 1294 C CA . TRP A 1 176 ? -12.915 -0.102 -6.487 1.00 94.19 176 TRP A CA 1
ATOM 1295 C C . TRP A 1 176 ? -14.017 -0.304 -7.529 1.00 94.19 176 TRP A C 1
ATOM 1297 O O . TRP A 1 176 ? -14.741 0.619 -7.902 1.00 94.19 176 TRP A O 1
ATOM 1307 N N . LEU A 1 177 ? -14.162 -1.548 -7.970 1.00 95.12 177 LEU A N 1
ATOM 1308 C CA .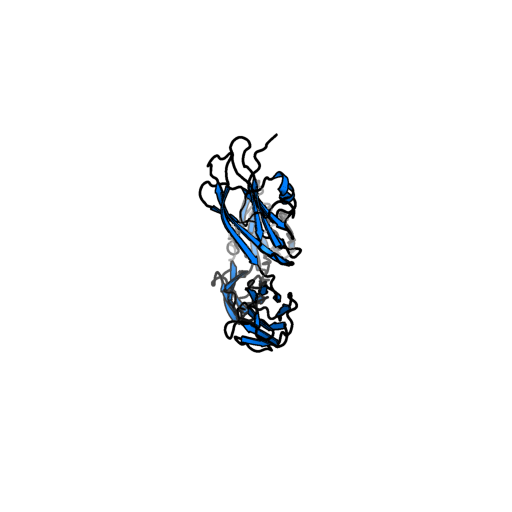 LEU A 1 177 ? -15.255 -2.045 -8.787 1.00 95.12 177 LEU A CA 1
ATOM 1309 C C . LEU A 1 177 ? -16.131 -2.980 -7.951 1.00 95.12 177 LEU A C 1
ATOM 1311 O O . LEU A 1 177 ? -15.628 -3.850 -7.234 1.00 95.12 177 LEU A O 1
ATOM 1315 N N . HIS A 1 178 ? -17.443 -2.840 -8.100 1.00 94.94 178 HIS A N 1
ATOM 1316 C CA . HIS A 1 178 ? -18.440 -3.748 -7.555 1.00 94.94 178 HIS A CA 1
ATOM 1317 C C . HIS A 1 178 ? -19.254 -4.334 -8.712 1.00 94.94 178 HIS A C 1
ATOM 1319 O O . HIS A 1 178 ? -19.784 -3.595 -9.538 1.00 94.94 178 HIS A O 1
ATOM 1325 N N . GLN A 1 179 ? -19.301 -5.667 -8.809 1.00 92.56 179 GLN A N 1
ATOM 1326 C CA . GLN A 1 179 ? -19.987 -6.386 -9.898 1.00 92.56 179 GLN A CA 1
ATOM 1327 C C . GLN A 1 179 ? -19.575 -5.924 -11.314 1.00 92.56 179 GLN A C 1
ATOM 1329 O O . GLN A 1 179 ? -20.379 -5.891 -12.239 1.00 92.56 179 GLN A O 1
ATOM 1334 N N . GLY A 1 180 ? -18.300 -5.556 -11.484 1.00 89.44 180 GLY A N 1
ATOM 1335 C CA . GLY A 1 180 ? -17.724 -5.143 -12.768 1.00 89.44 180 GLY A CA 1
ATOM 1336 C C . GLY A 1 180 ? -17.887 -3.659 -13.123 1.00 89.44 180 GLY A C 1
ATOM 1337 O O . GLY A 1 180 ? -17.250 -3.212 -14.072 1.00 89.44 180 GLY A O 1
ATOM 1338 N N . GLY A 1 181 ? -18.671 -2.884 -12.367 1.00 91.88 181 GLY A N 1
ATOM 1339 C CA . GLY A 1 181 ? -18.799 -1.429 -12.531 1.00 91.88 181 GLY A CA 1
ATOM 1340 C C . GLY A 1 181 ? -18.105 -0.641 -11.413 1.00 91.88 181 GLY A C 1
ATOM 1341 O O . GLY A 1 181 ? -17.780 -1.231 -10.383 1.00 91.88 181 GLY A O 1
ATOM 1342 N N . PRO A 1 182 ? -17.876 0.678 -11.572 1.00 92.50 182 PRO A N 1
ATOM 1343 C CA . PRO A 1 182 ? -17.373 1.531 -10.495 1.00 92.50 182 PRO A CA 1
ATOM 1344 C C . PRO A 1 182 ? -18.222 1.395 -9.231 1.00 92.50 182 PRO A C 1
ATOM 1346 O O . PRO A 1 182 ? -19.450 1.484 -9.291 1.00 92.50 182 PRO A O 1
ATOM 1349 N N . ALA A 1 183 ? -17.575 1.169 -8.089 1.00 94.56 183 ALA A N 1
ATOM 1350 C CA . ALA A 1 183 ? -18.285 1.022 -6.831 1.00 94.56 183 ALA A CA 1
ATOM 1351 C C . ALA A 1 183 ? -18.947 2.357 -6.419 1.00 94.56 183 ALA A C 1
ATOM 1353 O O . ALA A 1 183 ? -18.327 3.422 -6.554 1.00 94.56 183 ALA A O 1
ATOM 1354 N N . PRO A 1 184 ? -20.199 2.328 -5.925 1.00 94.12 184 PRO A N 1
ATOM 1355 C CA . PRO A 1 184 ? -20.853 3.516 -5.388 1.00 94.12 184 PRO A CA 1
ATOM 1356 C C . PRO A 1 184 ? -20.179 3.972 -4.086 1.00 94.12 184 PRO A C 1
ATOM 1358 O O . PRO A 1 184 ? -19.464 3.208 -3.444 1.00 94.12 184 PRO A O 1
ATOM 1361 N N . ALA A 1 185 ? -20.446 5.212 -3.672 1.00 94.38 185 ALA A N 1
ATOM 1362 C CA . ALA A 1 185 ? -19.965 5.758 -2.398 1.00 94.38 185 ALA A CA 1
ATOM 1363 C C . ALA A 1 185 ? -20.435 4.930 -1.187 1.00 94.38 185 ALA A C 1
ATOM 1365 O O . ALA A 1 185 ? -19.681 4.697 -0.246 1.00 94.38 185 ALA A O 1
ATOM 1366 N N . THR A 1 186 ? -21.677 4.448 -1.232 1.00 95.12 186 THR A N 1
ATOM 1367 C CA . THR A 1 186 ? -22.266 3.595 -0.201 1.00 95.12 186 THR A CA 1
ATOM 1368 C C . THR A 1 186 ? -22.968 2.397 -0.826 1.00 95.12 186 THR A C 1
ATOM 1370 O O . THR A 1 186 ? -23.512 2.478 -1.929 1.00 95.12 186 THR A O 1
ATOM 1373 N N . LEU A 1 187 ? -22.949 1.269 -0.118 1.00 95.25 187 LEU A N 1
ATOM 1374 C CA . LEU A 1 187 ? -23.599 0.028 -0.526 1.00 95.25 187 LEU A CA 1
ATOM 1375 C C . LEU A 1 187 ? -24.203 -0.661 0.699 1.00 95.25 187 LEU A C 1
ATOM 1377 O O . LEU A 1 187 ? -23.549 -0.779 1.729 1.00 95.25 187 LEU A O 1
ATOM 1381 N N . THR A 1 188 ? -25.423 -1.178 0.581 1.00 96.69 188 THR A N 1
ATOM 1382 C CA . THR A 1 188 ? -26.044 -1.991 1.633 1.00 96.69 188 THR A CA 1
ATOM 1383 C C . THR A 1 188 ? -26.135 -3.442 1.180 1.00 96.69 188 THR A C 1
ATOM 1385 O O . THR A 1 188 ? -26.648 -3.718 0.097 1.00 96.69 188 THR A O 1
ATOM 1388 N N . THR A 1 189 ? -25.660 -4.373 2.009 1.00 96.88 189 THR A N 1
ATOM 1389 C CA . THR A 1 189 ? -25.762 -5.820 1.768 1.00 96.88 189 THR A CA 1
ATOM 1390 C C . THR A 1 189 ? -26.537 -6.507 2.890 1.00 96.88 189 THR A C 1
ATOM 1392 O O . THR A 1 189 ? -26.548 -6.047 4.032 1.00 96.88 189 THR A O 1
ATOM 1395 N N . SER A 1 190 ? -27.187 -7.627 2.572 1.00 95.19 190 SER A N 1
ATOM 1396 C CA . SER A 1 190 ? -27.769 -8.543 3.567 1.00 95.19 190 SER A CA 1
ATOM 1397 C C . SER A 1 190 ? -26.753 -9.567 4.078 1.00 95.19 190 SER A C 1
ATOM 1399 O O . SER A 1 190 ? -26.902 -10.101 5.171 1.00 95.19 190 SER A O 1
ATOM 1401 N N . GLU A 1 191 ? -25.715 -9.843 3.289 1.00 96.31 191 GLU A N 1
ATOM 1402 C CA . GLU A 1 191 ? -24.628 -10.752 3.646 1.00 96.31 191 GLU A CA 1
ATOM 1403 C C . GLU A 1 191 ? -23.489 -10.010 4.349 1.00 96.31 191 GLU A C 1
ATOM 1405 O O . GLU A 1 191 ? -23.201 -8.851 4.039 1.00 96.31 191 GLU A O 1
ATOM 1410 N N . ALA A 1 192 ? -22.806 -10.714 5.256 1.00 96.62 192 ALA A N 1
ATOM 1411 C CA . ALA A 1 192 ? -21.684 -10.193 6.039 1.00 96.62 192 ALA A CA 1
ATOM 1412 C C . ALA A 1 192 ? -20.411 -9.947 5.218 1.00 96.62 192 ALA A C 1
ATOM 1414 O O . ALA A 1 192 ? -19.432 -9.421 5.747 1.00 96.62 192 ALA A O 1
ATOM 1415 N N . SER A 1 193 ? -20.402 -10.353 3.948 1.00 97.06 193 SER A N 1
ATOM 1416 C CA . SER A 1 193 ? -19.261 -10.230 3.052 1.00 97.06 193 SER A CA 1
ATOM 1417 C C . SER A 1 193 ? -19.537 -9.282 1.893 1.00 97.06 193 SER A C 1
ATOM 1419 O O . SER A 1 193 ? -20.597 -9.329 1.273 1.00 97.06 193 SER A O 1
ATOM 1421 N N . LEU A 1 194 ? -18.529 -8.489 1.544 1.00 97.62 194 LEU A N 1
ATOM 1422 C CA . LEU A 1 194 ? -18.491 -7.660 0.349 1.00 97.62 194 LEU A CA 1
ATOM 1423 C C . LEU A 1 194 ? -17.235 -7.991 -0.455 1.00 97.62 194 LEU A C 1
ATOM 1425 O O . LEU A 1 194 ? -16.120 -7.893 0.052 1.00 97.62 194 LEU A O 1
ATOM 1429 N N . THR A 1 195 ? -17.412 -8.347 -1.727 1.00 97.56 195 THR A N 1
ATOM 1430 C CA . THR A 1 195 ? -16.292 -8.529 -2.656 1.00 97.56 195 THR A CA 1
ATOM 1431 C C . THR A 1 195 ? -16.163 -7.312 -3.565 1.00 97.56 195 THR A C 1
ATOM 1433 O O . THR A 1 195 ? -17.123 -6.914 -4.231 1.00 97.56 195 THR A O 1
ATOM 1436 N N . LEU A 1 196 ? -14.964 -6.733 -3.593 1.00 96.75 196 LEU A N 1
ATOM 1437 C CA . LEU A 1 196 ? -14.587 -5.607 -4.442 1.00 96.75 196 LEU A CA 1
ATOM 1438 C C . LEU A 1 196 ? -13.372 -5.986 -5.283 1.00 96.75 196 LEU A C 1
ATOM 1440 O O . LEU A 1 196 ? -12.483 -6.706 -4.834 1.00 96.75 196 LEU A O 1
ATOM 1444 N N . THR A 1 197 ? -13.325 -5.488 -6.511 1.00 95.75 197 THR A N 1
ATOM 1445 C CA . THR A 1 197 ? -12.182 -5.684 -7.409 1.00 95.75 197 THR A CA 1
ATOM 1446 C C . THR A 1 197 ? -11.477 -4.348 -7.597 1.00 95.75 197 THR A C 1
ATOM 1448 O O . THR A 1 197 ? -12.162 -3.371 -7.887 1.00 95.75 197 THR A O 1
ATOM 1451 N N . PRO A 1 198 ? -10.154 -4.235 -7.418 1.00 93.56 198 PRO A N 1
ATOM 1452 C CA . PRO A 1 198 ? -9.464 -2.981 -7.685 1.00 93.56 198 PRO A CA 1
ATOM 1453 C C . PRO A 1 198 ? -9.678 -2.534 -9.140 1.00 93.56 198 PRO A C 1
ATOM 1455 O O . PRO A 1 198 ? -9.558 -3.324 -10.078 1.00 93.56 198 PRO A O 1
ATOM 1458 N N . SER A 1 199 ? -10.013 -1.260 -9.333 1.00 90.94 199 SER A N 1
ATOM 1459 C CA . SER A 1 199 ? -10.077 -0.640 -10.650 1.00 90.94 199 SER A CA 1
ATOM 1460 C C . SER A 1 199 ? -8.667 -0.366 -11.149 1.00 90.94 199 SER A C 1
ATOM 1462 O O . SER A 1 199 ? -7.890 0.357 -10.523 1.00 90.94 199 SER A O 1
ATOM 1464 N N . CYS A 1 200 ? -8.371 -0.901 -12.325 1.00 86.56 200 CYS A N 1
ATOM 1465 C CA . CYS A 1 200 ? -7.124 -0.661 -13.022 1.00 86.56 200 CYS A CA 1
ATOM 1466 C C . CYS A 1 200 ? -6.819 0.845 -13.163 1.00 86.56 200 CYS A C 1
ATOM 1468 O O . CYS A 1 200 ? -7.705 1.627 -13.510 1.00 86.56 200 CYS A O 1
ATOM 1470 N N . GLY A 1 201 ? -5.566 1.252 -12.924 1.00 81.62 201 GLY A N 1
ATOM 1471 C CA . GLY A 1 201 ? -5.122 2.640 -13.111 1.00 81.62 201 GLY A CA 1
ATOM 1472 C C . GLY A 1 201 ? -5.675 3.657 -12.105 1.00 81.62 201 GLY A C 1
ATOM 1473 O O . GLY A 1 201 ? -5.448 4.851 -12.284 1.00 81.62 201 GLY A O 1
ATOM 1474 N N . ALA A 1 202 ? -6.363 3.213 -11.051 1.00 85.31 202 ALA A N 1
ATOM 1475 C CA . ALA A 1 202 ? -6.857 4.064 -9.972 1.00 85.31 202 ALA A CA 1
ATOM 1476 C C . ALA A 1 202 ? -6.251 3.644 -8.628 1.00 85.31 202 ALA A C 1
ATOM 1478 O O . ALA A 1 202 ? -5.957 2.469 -8.416 1.00 85.31 202 ALA A O 1
ATOM 1479 N N . ALA A 1 203 ? -6.077 4.604 -7.720 1.00 84.38 203 ALA A N 1
ATOM 1480 C CA . ALA A 1 203 ? -5.677 4.324 -6.347 1.00 84.38 203 ALA A CA 1
ATOM 1481 C C . ALA A 1 203 ? -6.895 3.878 -5.529 1.00 84.38 203 ALA A C 1
ATOM 1483 O O . ALA A 1 203 ? -7.937 4.534 -5.554 1.00 84.38 203 ALA A O 1
ATOM 1484 N N . GLN A 1 204 ? -6.758 2.776 -4.794 1.00 90.06 204 GLN A N 1
ATOM 1485 C CA . GLN A 1 204 ? -7.818 2.260 -3.932 1.00 90.06 204 GLN A CA 1
ATOM 1486 C C . GLN A 1 204 ? -7.840 3.002 -2.598 1.00 90.06 204 GLN A C 1
ATOM 1488 O O . GLN A 1 204 ? -6.797 3.244 -1.987 1.00 90.06 204 GLN A O 1
ATOM 1493 N N . SER A 1 205 ? -9.044 3.326 -2.134 1.00 90.44 205 SER A N 1
ATOM 1494 C CA . SER A 1 205 ? -9.270 3.894 -0.803 1.00 90.44 205 SER A CA 1
ATOM 1495 C C . SER A 1 205 ? -9.658 2.817 0.207 1.00 90.44 205 SER A C 1
ATOM 1497 O O . SER A 1 205 ? -10.187 1.766 -0.161 1.00 90.44 205 SER A O 1
ATOM 1499 N N . GLY A 1 206 ? -9.402 3.094 1.488 1.00 94.00 206 GLY A N 1
ATOM 1500 C CA . GLY A 1 206 ? -9.913 2.283 2.590 1.00 94.00 206 GLY A CA 1
ATOM 1501 C C . GLY A 1 206 ? -11.439 2.272 2.628 1.00 94.00 206 GLY A C 1
ATOM 1502 O O . GLY A 1 206 ? -12.088 3.189 2.127 1.00 94.00 206 GLY A O 1
ATOM 1503 N N . ILE A 1 207 ? -11.997 1.236 3.242 1.00 96.25 207 ILE A N 1
ATOM 1504 C CA . ILE A 1 207 ? -13.443 1.046 3.348 1.00 96.25 207 ILE A CA 1
ATOM 1505 C C . ILE A 1 207 ? -13.861 0.981 4.812 1.00 96.25 207 ILE A C 1
ATOM 1507 O O . ILE A 1 207 ? -13.050 0.703 5.703 1.00 96.25 207 ILE A O 1
ATOM 1511 N N . SER A 1 208 ? -15.141 1.200 5.078 1.00 97.00 208 SER A N 1
ATOM 1512 C CA . SER A 1 208 ? -15.710 0.947 6.394 1.00 97.00 208 SER A CA 1
ATOM 1513 C C . SER A 1 208 ? -17.108 0.360 6.319 1.00 97.00 208 SER A C 1
ATOM 1515 O O . SER A 1 208 ? -17.762 0.435 5.285 1.00 97.00 208 SER A O 1
ATOM 1517 N N . VAL A 1 209 ? -17.552 -0.265 7.403 1.00 97.69 209 VAL A N 1
ATOM 1518 C CA . VAL A 1 209 ? -18.861 -0.912 7.478 1.00 97.69 209 VAL A CA 1
ATOM 1519 C C . VAL A 1 209 ? -19.520 -0.663 8.822 1.00 97.69 209 VAL A C 1
ATOM 1521 O O . VAL A 1 209 ? -18.876 -0.745 9.870 1.00 97.69 209 VAL A O 1
ATOM 1524 N N . SER A 1 210 ? -20.815 -0.378 8.783 1.00 97.06 210 SER A N 1
ATOM 1525 C CA . SER A 1 210 ? -21.687 -0.355 9.953 1.00 97.06 210 SER A CA 1
ATOM 1526 C C . SER A 1 210 ? -22.678 -1.513 9.881 1.00 97.06 210 SER A C 1
ATOM 1528 O O . SER A 1 210 ? -23.185 -1.845 8.813 1.00 97.06 210 SER A O 1
ATOM 1530 N N . VAL A 1 211 ? -22.960 -2.146 11.014 1.00 97.50 211 VAL A N 1
ATOM 1531 C CA . VAL A 1 211 ? -23.838 -3.320 11.107 1.00 97.50 211 VAL A CA 1
ATOM 1532 C C . VAL A 1 211 ? -25.154 -2.916 11.757 1.00 97.50 211 VAL A C 1
ATOM 1534 O O . VAL A 1 211 ? -25.150 -2.346 12.850 1.00 97.50 211 VAL A O 1
ATOM 1537 N N . LYS A 1 212 ? -26.284 -3.225 11.116 1.00 96.38 212 LYS A N 1
ATOM 1538 C CA . LYS A 1 212 ? -27.628 -3.027 11.675 1.00 96.38 212 LYS A CA 1
ATOM 1539 C C . LYS A 1 212 ? -28.111 -4.316 12.325 1.00 96.38 212 LYS A C 1
ATOM 1541 O O . LYS A 1 212 ? -28.338 -5.313 11.638 1.00 96.38 212 LYS A O 1
ATOM 1546 N N . ALA A 1 213 ? -28.300 -4.286 13.640 1.00 93.50 213 ALA A N 1
ATOM 1547 C CA . ALA A 1 213 ? -28.875 -5.382 14.413 1.00 93.50 213 ALA A CA 1
ATOM 1548 C C . ALA A 1 213 ? -30.121 -4.885 15.159 1.00 93.50 213 ALA A C 1
ATOM 1550 O O . ALA A 1 213 ? -30.025 -4.092 16.099 1.00 93.50 213 ALA A O 1
ATOM 1551 N N . GLY A 1 214 ? -31.309 -5.299 14.707 1.00 89.94 214 GLY A N 1
ATOM 1552 C CA . GLY A 1 214 ? -32.572 -4.694 15.145 1.00 89.94 214 GLY A CA 1
ATOM 1553 C C . GLY A 1 214 ? -32.592 -3.174 14.909 1.00 89.94 214 GLY A C 1
ATOM 1554 O O . GLY A 1 214 ? -32.375 -2.716 13.791 1.00 89.94 214 GLY A O 1
ATOM 1555 N N . SER A 1 215 ? -32.831 -2.386 15.963 1.00 87.56 215 SER A N 1
ATOM 1556 C CA . SER A 1 215 ? -32.798 -0.913 15.919 1.00 87.56 215 SER A CA 1
ATOM 1557 C C . SER A 1 215 ? -31.412 -0.306 16.184 1.00 87.56 215 SER A C 1
ATOM 1559 O O . SER A 1 215 ? -31.265 0.916 16.149 1.00 87.56 215 SER A O 1
ATOM 1561 N N . THR A 1 216 ? -30.400 -1.125 16.485 1.00 90.94 216 THR A N 1
ATOM 1562 C CA . THR A 1 216 ? -29.067 -0.661 16.889 1.00 90.94 216 THR A CA 1
ATOM 1563 C C . THR A 1 216 ? -28.097 -0.702 15.713 1.00 90.94 216 THR A C 1
ATOM 1565 O O . THR A 1 216 ? -28.093 -1.640 14.916 1.00 90.94 216 THR A O 1
ATOM 1568 N N . THR A 1 217 ? -27.251 0.325 15.610 1.00 94.25 217 THR A N 1
ATOM 1569 C CA . THR A 1 217 ? -26.148 0.380 14.640 1.00 94.25 217 THR A CA 1
ATOM 1570 C C . THR A 1 217 ? -24.822 0.192 15.366 1.00 94.25 217 THR A C 1
ATOM 1572 O O . THR A 1 217 ? -24.554 0.894 16.339 1.00 94.25 217 THR A O 1
ATOM 1575 N N . HIS A 1 218 ? -23.993 -0.733 14.889 1.00 92.94 218 HIS A N 1
ATOM 1576 C CA . HIS A 1 218 ? -22.646 -0.989 15.400 1.00 92.94 218 HIS A CA 1
ATOM 1577 C C . HIS A 1 218 ? -21.595 -0.566 14.370 1.00 92.94 218 HIS A C 1
ATOM 1579 O O . HIS A 1 218 ? -21.782 -0.804 13.179 1.00 92.94 218 HIS A O 1
ATOM 1585 N N . GLY A 1 219 ? -20.477 0.009 14.818 1.00 91.00 219 GLY A N 1
ATOM 1586 C CA . GLY A 1 219 ? -19.388 0.465 13.945 1.00 91.00 219 GLY A CA 1
ATOM 1587 C C . GLY A 1 219 ? -19.210 1.992 13.942 1.00 91.00 219 GLY A C 1
ATOM 1588 O O . GLY A 1 219 ? -19.735 2.663 14.832 1.00 91.00 219 GLY A O 1
ATOM 1589 N N . PRO A 1 220 ? -18.448 2.547 12.980 1.00 93.56 220 PRO A N 1
ATOM 1590 C CA . PRO A 1 220 ? -17.905 1.869 11.801 1.00 93.56 220 PRO A CA 1
ATOM 1591 C C . PRO A 1 220 ? -16.671 1.006 12.107 1.00 93.56 220 PRO A C 1
ATOM 1593 O O . PRO A 1 220 ? -15.775 1.415 12.843 1.00 93.56 220 PRO A O 1
ATOM 1596 N N . TYR A 1 221 ? -16.591 -0.162 11.473 1.00 95.06 221 TYR A N 1
ATOM 1597 C CA . TYR A 1 221 ? -15.390 -1.000 11.420 1.00 95.06 221 TYR A CA 1
ATOM 1598 C C . TYR A 1 221 ? -14.646 -0.711 10.123 1.00 95.06 221 TYR A C 1
ATOM 1600 O O . TYR A 1 221 ? -15.276 -0.591 9.075 1.00 95.06 221 TYR A O 1
ATOM 1608 N N . ARG A 1 222 ? -13.324 -0.552 10.179 1.00 95.81 222 ARG A N 1
ATOM 1609 C CA . ARG A 1 222 ? -12.532 -0.028 9.059 1.00 95.81 222 ARG A CA 1
ATOM 1610 C C . ARG A 1 222 ? -11.568 -1.076 8.526 1.00 95.81 222 ARG A C 1
ATOM 1612 O O . ARG A 1 222 ? -11.028 -1.861 9.296 1.00 95.81 222 ARG A O 1
ATOM 1619 N N . SER A 1 223 ? -11.349 -1.043 7.216 1.00 96.88 223 SER A N 1
ATOM 1620 C CA . SER A 1 223 ? -10.249 -1.731 6.554 1.00 96.88 223 SER A CA 1
ATOM 1621 C C . SER A 1 223 ? -9.406 -0.699 5.818 1.00 96.88 223 SER A C 1
ATOM 1623 O O . SER A 1 223 ? -9.913 0.080 5.005 1.00 96.88 223 SER A O 1
ATOM 1625 N N . SER A 1 224 ? -8.122 -0.648 6.152 1.00 95.25 224 SER A N 1
ATOM 1626 C CA . SER A 1 224 ? -7.169 0.268 5.530 1.00 95.25 224 SER A CA 1
ATOM 1627 C C . SER A 1 224 ? -6.605 -0.323 4.240 1.00 95.25 224 SER A C 1
ATOM 1629 O O . SER A 1 224 ? -6.471 -1.536 4.098 1.00 95.25 224 SER A O 1
ATOM 1631 N N . VAL A 1 225 ? -6.262 0.534 3.280 1.00 92.69 225 VAL A N 1
ATOM 1632 C CA . VAL A 1 225 ? -5.651 0.104 2.019 1.00 92.69 225 VAL A CA 1
ATOM 1633 C C . VAL A 1 225 ? -4.330 0.830 1.845 1.00 92.69 225 VAL A C 1
ATOM 1635 O O . VAL A 1 225 ? -4.272 2.056 1.928 1.00 92.69 225 VAL A O 1
ATOM 1638 N N . ALA A 1 226 ? -3.270 0.061 1.622 1.00 89.88 226 ALA A N 1
ATOM 1639 C CA . ALA A 1 226 ? -1.940 0.562 1.329 1.00 89.88 226 ALA A CA 1
ATOM 1640 C C . ALA A 1 226 ? -1.561 0.187 -0.106 1.00 89.88 226 ALA A C 1
ATOM 1642 O O . ALA A 1 226 ? -1.571 -0.988 -0.472 1.00 89.88 226 ALA A O 1
ATOM 1643 N N . ASN A 1 227 ? -1.184 1.177 -0.913 1.00 82.12 227 ASN A N 1
ATOM 1644 C CA . ASN A 1 227 ? -0.640 0.928 -2.246 1.00 82.12 227 ASN A CA 1
ATOM 1645 C C . ASN A 1 227 ? 0.866 0.669 -2.117 1.00 82.12 227 ASN A C 1
ATOM 1647 O O . ASN A 1 227 ? 1.625 1.578 -1.786 1.00 82.12 227 ASN A O 1
ATOM 1651 N N . SER A 1 228 ? 1.302 -0.570 -2.351 1.00 83.69 228 SER A N 1
ATOM 1652 C CA . SER A 1 228 ? 2.679 -1.036 -2.120 1.00 83.69 228 SER A CA 1
ATOM 1653 C C . SER A 1 228 ? 3.675 -0.639 -3.219 1.00 83.69 228 SER A C 1
ATOM 1655 O O . SER A 1 228 ? 4.827 -1.068 -3.193 1.00 83.69 228 SER A O 1
ATOM 1657 N N . GLY A 1 229 ? 3.264 0.221 -4.154 1.00 84.94 229 GLY A N 1
ATOM 1658 C CA . GLY A 1 229 ? 4.103 0.707 -5.244 1.00 84.94 229 GLY A CA 1
ATOM 1659 C C . GLY A 1 229 ? 4.092 -0.201 -6.474 1.00 84.94 229 GLY A C 1
ATOM 1660 O O . GLY A 1 229 ? 3.313 -1.153 -6.583 1.00 84.94 229 GLY A O 1
ATOM 1661 N N . TYR A 1 230 ? 4.907 0.175 -7.461 1.00 88.38 230 TYR A N 1
ATOM 1662 C CA . TYR A 1 230 ? 4.970 -0.519 -8.745 1.00 88.38 230 TYR A CA 1
ATOM 1663 C C . TYR A 1 230 ? 5.484 -1.961 -8.577 1.00 88.38 230 TYR A C 1
ATOM 1665 O O . TYR A 1 230 ? 6.392 -2.186 -7.775 1.00 88.38 230 TYR A O 1
ATOM 1673 N N . PRO A 1 231 ? 4.955 -2.937 -9.344 1.00 88.94 231 PRO A N 1
ATOM 1674 C CA . PRO A 1 231 ? 5.537 -4.277 -9.404 1.00 88.94 231 PRO A CA 1
ATOM 1675 C C . PRO A 1 231 ? 6.956 -4.236 -9.998 1.00 88.94 231 PRO A C 1
ATOM 1677 O O . PRO A 1 231 ? 7.416 -3.206 -10.495 1.00 88.94 231 PRO A O 1
ATOM 1680 N N . THR A 1 232 ? 7.664 -5.368 -9.983 1.00 91.62 232 THR A N 1
ATOM 1681 C CA . THR A 1 232 ? 8.967 -5.471 -10.652 1.00 91.62 232 THR A CA 1
ATOM 1682 C C . THR A 1 232 ? 8.811 -5.208 -12.150 1.00 91.62 232 THR A C 1
ATOM 1684 O O . THR A 1 232 ? 8.123 -5.947 -12.854 1.00 91.62 232 THR A O 1
ATOM 1687 N N . MET A 1 233 ? 9.478 -4.161 -12.634 1.00 94.56 233 MET A N 1
ATOM 1688 C CA . MET A 1 233 ? 9.501 -3.772 -14.042 1.00 94.56 233 MET A CA 1
ATOM 1689 C C . MET A 1 233 ? 10.924 -3.837 -14.595 1.00 94.56 233 MET A C 1
ATOM 1691 O O . MET A 1 233 ? 11.894 -3.659 -13.860 1.00 94.56 233 MET A O 1
ATOM 1695 N N . ALA A 1 234 ? 11.051 -4.061 -15.902 1.00 96.00 234 ALA A N 1
ATOM 1696 C CA . ALA A 1 234 ? 12.343 -4.085 -16.585 1.00 96.00 234 ALA A CA 1
ATOM 1697 C C . ALA A 1 234 ? 12.224 -3.583 -18.026 1.00 96.00 234 ALA A C 1
ATOM 1699 O O . ALA A 1 234 ? 11.184 -3.739 -18.664 1.00 96.00 234 ALA A O 1
ATOM 1700 N N . ILE A 1 235 ? 13.307 -3.004 -18.548 1.00 97.88 235 ILE A N 1
ATOM 1701 C CA . ILE A 1 235 ? 13.421 -2.641 -19.963 1.00 97.88 235 ILE A CA 1
ATOM 1702 C C . ILE A 1 235 ? 13.954 -3.850 -20.738 1.00 97.88 235 ILE A C 1
ATOM 1704 O O . ILE A 1 235 ? 15.033 -4.368 -20.445 1.00 97.88 235 ILE A O 1
ATOM 1708 N N . THR A 1 236 ? 13.222 -4.253 -21.770 1.00 97.19 236 THR A N 1
ATOM 1709 C CA . THR A 1 236 ? 13.613 -5.288 -22.734 1.00 97.19 236 THR A CA 1
ATOM 1710 C C . THR A 1 236 ? 13.922 -4.664 -24.090 1.00 97.19 236 THR A C 1
ATOM 1712 O O . THR A 1 236 ? 13.310 -3.667 -24.472 1.00 97.19 236 THR A O 1
ATOM 1715 N N . GLY A 1 237 ? 14.900 -5.236 -24.790 1.00 95.38 237 GLY A N 1
ATOM 1716 C CA . GLY A 1 237 ? 15.408 -4.767 -26.079 1.00 95.38 237 GLY A CA 1
ATOM 1717 C C . GLY A 1 237 ? 16.914 -5.034 -26.215 1.00 95.38 237 GLY A C 1
ATOM 1718 O O . GLY A 1 237 ? 17.534 -5.484 -25.243 1.00 95.38 237 GLY A O 1
ATOM 1719 N N . PRO A 1 238 ? 17.510 -4.779 -27.393 1.00 92.75 238 PRO A N 1
ATOM 1720 C CA . PRO A 1 238 ? 18.926 -5.044 -27.651 1.00 92.75 238 PRO A CA 1
ATOM 1721 C C . PRO A 1 238 ? 19.875 -4.273 -26.721 1.00 92.75 238 PRO A C 1
ATOM 1723 O O . PRO A 1 238 ? 19.594 -3.142 -26.322 1.00 92.75 238 PRO A O 1
ATOM 1726 N N . ASP A 1 239 ? 21.037 -4.851 -26.418 1.00 90.75 239 ASP A N 1
ATOM 1727 C CA . ASP A 1 239 ? 22.097 -4.165 -25.656 1.00 90.75 239 ASP A CA 1
ATOM 1728 C C . ASP A 1 239 ? 23.013 -3.315 -26.551 1.00 90.75 239 ASP A C 1
ATOM 1730 O O . ASP A 1 239 ? 23.713 -2.426 -26.066 1.00 90.75 239 ASP A O 1
ATOM 1734 N N . ILE A 1 240 ? 23.009 -3.572 -27.863 1.00 89.56 240 ILE A N 1
ATOM 1735 C CA . ILE A 1 240 ? 23.870 -2.911 -28.848 1.00 89.56 240 ILE A CA 1
ATOM 1736 C C . ILE A 1 240 ? 23.042 -2.538 -30.081 1.00 89.56 240 ILE A C 1
ATOM 1738 O O . ILE A 1 240 ? 22.322 -3.369 -30.635 1.00 89.56 240 ILE A O 1
ATOM 1742 N N . LEU A 1 241 ? 23.181 -1.295 -30.539 1.00 91.25 241 LEU A N 1
ATOM 1743 C CA . LEU A 1 241 ? 22.589 -0.783 -31.771 1.00 91.25 241 LEU A CA 1
ATOM 1744 C C . LEU A 1 241 ? 23.649 -0.756 -32.871 1.00 91.25 241 LEU A C 1
ATOM 1746 O O . LEU A 1 241 ? 24.522 0.112 -32.879 1.00 91.25 241 LEU A O 1
ATOM 1750 N N . CYS A 1 242 ? 23.577 -1.693 -33.813 1.00 83.31 242 CYS A N 1
ATOM 1751 C CA . CYS A 1 242 ? 24.560 -1.790 -34.897 1.00 83.31 242 CYS A CA 1
ATOM 1752 C C . CYS A 1 242 ? 24.173 -0.991 -36.147 1.00 83.31 242 CYS A C 1
ATOM 1754 O O . CYS A 1 242 ? 25.044 -0.492 -36.856 1.00 83.31 242 CYS A O 1
ATOM 1756 N N . ALA A 1 243 ? 22.875 -0.832 -36.401 1.00 86.25 243 ALA A N 1
ATOM 1757 C CA . ALA A 1 243 ? 22.346 -0.109 -37.550 1.00 86.25 243 ALA A CA 1
ATOM 1758 C C . ALA A 1 243 ? 21.576 1.142 -37.111 1.00 86.25 243 ALA A C 1
ATOM 1760 O O . ALA A 1 243 ? 21.090 1.226 -35.986 1.00 86.25 243 ALA A O 1
ATOM 1761 N N . ALA A 1 244 ? 21.433 2.101 -38.028 1.00 87.75 244 ALA A N 1
ATOM 1762 C CA . ALA A 1 244 ? 20.597 3.289 -37.838 1.00 87.75 244 ALA A CA 1
ATOM 1763 C C . ALA A 1 244 ? 19.086 2.993 -37.933 1.00 87.75 244 ALA A C 1
ATOM 1765 O O . ALA A 1 244 ? 18.273 3.905 -37.848 1.00 87.75 244 ALA A O 1
ATOM 1766 N N . THR A 1 245 ? 18.690 1.731 -38.115 1.00 91.81 245 THR A N 1
ATOM 1767 C CA . THR A 1 245 ? 17.285 1.317 -38.104 1.00 91.81 245 THR A CA 1
ATOM 1768 C C . THR A 1 245 ? 16.739 1.316 -36.672 1.00 91.81 245 THR A C 1
ATOM 1770 O O . THR A 1 245 ? 17.363 0.678 -35.814 1.00 91.81 245 THR A O 1
ATOM 1773 N N . PRO A 1 246 ? 15.583 1.956 -36.406 1.00 94.94 246 PRO A N 1
ATOM 1774 C CA . PRO A 1 246 ? 14.975 1.981 -35.077 1.00 94.94 246 PRO A CA 1
ATOM 1775 C C . PRO A 1 246 ? 14.812 0.570 -34.503 1.00 94.94 246 PRO A C 1
ATOM 1777 O O . PRO A 1 246 ? 14.300 -0.320 -35.182 1.00 94.94 246 PRO A O 1
ATOM 1780 N N . GLN A 1 247 ? 15.265 0.360 -33.268 1.00 95.94 247 GLN A N 1
ATOM 1781 C CA . GLN A 1 247 ? 15.062 -0.887 -32.529 1.00 95.94 247 GLN A CA 1
ATOM 1782 C C . GLN A 1 247 ? 13.973 -0.689 -31.486 1.00 95.94 247 GLN A C 1
ATOM 1784 O O . GLN A 1 247 ? 13.944 0.344 -30.820 1.00 95.94 247 GLN A O 1
ATOM 1789 N N . GLU A 1 248 ? 13.086 -1.667 -31.337 1.00 96.06 248 GLU A N 1
ATOM 1790 C CA . GLU A 1 248 ? 11.989 -1.594 -30.376 1.00 96.06 248 GLU A CA 1
ATOM 1791 C C . GLU A 1 248 ? 12.461 -1.949 -28.959 1.00 96.06 248 GLU A C 1
ATOM 1793 O O . GLU A 1 248 ? 13.202 -2.911 -28.753 1.00 96.06 248 GLU A O 1
ATOM 1798 N N . TYR A 1 249 ? 11.992 -1.175 -27.983 1.00 97.69 249 TYR A N 1
ATOM 1799 C CA . TYR A 1 249 ? 12.165 -1.422 -26.558 1.00 97.69 249 TYR A CA 1
ATOM 1800 C C . TYR A 1 249 ? 10.804 -1.434 -25.871 1.00 97.69 249 TYR A C 1
ATOM 1802 O O . TYR A 1 249 ? 9.894 -0.679 -26.230 1.00 97.69 249 TYR A O 1
ATOM 1810 N N . ARG A 1 250 ? 10.665 -2.286 -24.854 1.00 97.38 250 ARG A N 1
ATOM 1811 C CA . ARG A 1 250 ? 9.433 -2.404 -24.064 1.00 97.38 250 ARG A CA 1
ATOM 1812 C C . ARG A 1 250 ? 9.720 -2.454 -22.576 1.00 97.38 250 ARG A C 1
ATOM 1814 O O . ARG A 1 250 ? 10.694 -3.080 -22.158 1.00 97.38 250 ARG A O 1
ATOM 1821 N N . VAL A 1 251 ? 8.830 -1.871 -21.778 1.00 97.56 251 VAL A N 1
ATOM 1822 C CA . VAL A 1 251 ? 8.788 -2.119 -20.332 1.00 97.56 251 VAL A CA 1
ATOM 1823 C C . VAL A 1 251 ? 7.925 -3.351 -20.066 1.00 97.56 251 VAL A C 1
ATOM 1825 O O . VAL A 1 251 ? 6.719 -3.344 -20.320 1.00 97.56 251 VAL A O 1
ATOM 1828 N N . THR A 1 252 ? 8.537 -4.420 -19.559 1.00 94.94 252 THR A N 1
ATOM 1829 C CA . THR A 1 252 ? 7.824 -5.604 -19.058 1.00 94.94 252 THR A CA 1
ATOM 1830 C C . THR A 1 252 ? 7.372 -5.382 -17.622 1.00 94.94 252 THR A C 1
ATOM 1832 O O . THR A 1 252 ? 8.055 -4.695 -16.864 1.00 94.94 252 THR A O 1
ATOM 1835 N N . GLY A 1 253 ? 6.242 -5.984 -17.241 1.00 91.00 253 GLY A N 1
ATOM 1836 C CA . GLY A 1 253 ? 5.665 -5.815 -15.903 1.00 91.00 253 GLY A CA 1
ATOM 1837 C C . GLY A 1 253 ? 4.997 -4.456 -15.683 1.00 91.00 253 GLY A C 1
ATOM 1838 O O . GLY A 1 253 ? 4.685 -4.120 -14.546 1.00 91.00 253 GLY A O 1
ATOM 1839 N N . LEU A 1 254 ? 4.779 -3.667 -16.744 1.00 91.62 254 LEU A N 1
ATOM 1840 C CA . LEU A 1 254 ? 4.083 -2.387 -16.638 1.00 91.62 254 LEU A CA 1
ATOM 1841 C C . LEU A 1 254 ? 2.653 -2.628 -16.125 1.00 91.62 254 LEU A C 1
ATOM 1843 O O . LEU A 1 254 ? 1.900 -3.355 -16.783 1.00 91.62 254 LEU A O 1
ATOM 1847 N N . PRO A 1 255 ? 2.258 -2.042 -14.983 1.00 90.31 255 PRO A N 1
ATOM 1848 C CA . PRO A 1 255 ? 0.914 -2.232 -14.482 1.00 90.31 255 PRO A CA 1
ATOM 1849 C C . PRO A 1 255 ? -0.101 -1.552 -15.388 1.00 90.31 255 PRO A C 1
ATOM 1851 O O . PRO A 1 255 ? 0.177 -0.569 -16.081 1.00 90.31 255 PRO A O 1
ATOM 1854 N N . CYS A 1 256 ? -1.310 -2.088 -15.368 1.00 87.94 256 CYS A N 1
ATOM 1855 C CA . CYS A 1 256 ? -2.377 -1.564 -16.188 1.00 87.94 256 CYS A CA 1
ATOM 1856 C C . CYS A 1 256 ? -2.710 -0.110 -15.772 1.00 87.94 256 CYS A C 1
ATOM 1858 O O . CYS A 1 256 ? -2.645 0.257 -14.596 1.00 87.94 256 CYS A O 1
ATOM 1860 N N . GLY A 1 257 ? -3.026 0.738 -16.754 1.00 86.25 257 GLY A N 1
ATOM 1861 C CA . GLY A 1 257 ? -3.268 2.169 -16.537 1.00 86.25 257 GLY A CA 1
ATOM 1862 C C . GLY A 1 257 ? -2.008 3.022 -16.329 1.00 86.25 257 GLY A C 1
ATOM 1863 O O . GLY A 1 257 ? -2.137 4.234 -16.181 1.00 86.25 257 GLY A O 1
ATOM 1864 N N . ALA A 1 258 ? -0.807 2.431 -16.345 1.00 92.06 258 ALA A N 1
ATOM 1865 C CA . ALA A 1 258 ? 0.439 3.189 -16.410 1.00 92.06 258 ALA A CA 1
ATOM 1866 C C . ALA A 1 258 ? 0.866 3.469 -17.861 1.00 92.06 258 ALA A C 1
ATOM 1868 O O . ALA A 1 258 ? 0.513 2.743 -18.795 1.00 92.06 258 ALA A O 1
ATOM 1869 N N . SER A 1 259 ? 1.658 4.524 -18.035 1.00 93.25 259 SER A N 1
ATOM 1870 C CA . SER A 1 259 ? 2.238 4.949 -19.310 1.00 93.25 259 SER A CA 1
ATOM 1871 C C . SER A 1 259 ? 3.741 5.157 -19.184 1.00 93.25 259 SER A C 1
ATOM 1873 O O . SER A 1 259 ? 4.223 5.552 -18.122 1.00 93.25 259 SER A O 1
ATOM 1875 N N . VAL A 1 260 ? 4.466 4.954 -20.280 1.00 97.00 260 VAL A N 1
ATOM 1876 C CA . VAL A 1 260 ? 5.917 5.115 -20.357 1.00 97.00 260 VAL A CA 1
ATOM 1877 C C . VAL A 1 260 ? 6.282 6.242 -21.312 1.00 97.00 260 VAL A C 1
ATOM 1879 O O . VAL A 1 260 ? 5.811 6.272 -22.445 1.00 97.00 260 VAL A O 1
ATOM 1882 N N . ILE A 1 261 ? 7.183 7.119 -20.875 1.00 97.50 261 ILE A N 1
ATOM 1883 C CA . ILE A 1 261 ? 7.880 8.082 -21.731 1.00 97.50 261 ILE A CA 1
ATOM 1884 C C . ILE A 1 261 ? 9.348 7.668 -21.820 1.00 97.50 261 ILE A C 1
ATOM 1886 O O . ILE A 1 261 ? 10.013 7.502 -20.799 1.00 97.50 261 ILE A O 1
ATOM 1890 N N . TRP A 1 262 ? 9.854 7.510 -23.041 1.00 97.81 262 TRP A N 1
ATOM 1891 C CA . TRP A 1 262 ? 11.238 7.113 -23.300 1.00 97.81 262 TRP A CA 1
ATOM 1892 C C . TRP A 1 262 ? 12.137 8.319 -23.555 1.00 97.81 262 TRP A C 1
ATOM 1894 O O . TRP A 1 262 ? 11.781 9.219 -24.316 1.00 97.81 262 TRP A O 1
ATOM 1904 N N . SER A 1 263 ? 13.334 8.299 -22.977 1.00 97.44 263 SER A N 1
ATOM 1905 C CA . SER A 1 263 ? 14.384 9.285 -23.218 1.00 97.44 263 SER A CA 1
ATOM 1906 C C . SER A 1 263 ? 15.763 8.629 -23.292 1.00 97.44 263 SER A C 1
ATOM 1908 O O . SER A 1 263 ? 15.975 7.504 -22.840 1.00 97.44 263 SER A O 1
ATOM 1910 N N . SER A 1 264 ? 16.704 9.340 -23.903 1.00 97.06 264 SER A N 1
ATOM 1911 C CA . SER A 1 264 ? 18.103 8.940 -24.035 1.00 97.06 264 SER A CA 1
ATOM 1912 C C . SER A 1 264 ? 18.972 9.988 -23.351 1.00 97.06 264 SER A C 1
ATOM 1914 O O . SER A 1 264 ? 18.685 11.181 -23.475 1.00 97.06 264 SER A O 1
ATOM 1916 N N . SER A 1 265 ? 20.023 9.565 -22.648 1.00 96.81 265 SER A N 1
ATOM 1917 C CA . SER A 1 265 ? 20.965 10.495 -22.015 1.00 96.81 265 SER A CA 1
ATOM 1918 C C . SER A 1 265 ? 21.770 11.322 -23.026 1.00 96.81 265 SER A C 1
ATOM 1920 O O . SER A 1 265 ? 22.270 12.385 -22.669 1.00 96.81 265 SER A O 1
ATOM 1922 N N . ASP A 1 266 ? 21.894 10.855 -24.275 1.00 94.12 266 ASP A N 1
ATOM 1923 C CA . ASP A 1 266 ? 22.597 11.556 -25.351 1.00 94.12 266 ASP A CA 1
ATOM 1924 C C . ASP A 1 266 ? 21.985 11.235 -26.726 1.00 94.12 266 ASP A C 1
ATOM 1926 O O . ASP A 1 266 ? 22.173 10.150 -27.287 1.00 94.12 266 ASP A O 1
ATOM 1930 N N . ALA A 1 267 ? 21.277 12.213 -27.297 1.00 93.06 267 ALA A N 1
ATOM 1931 C CA . ALA A 1 267 ? 20.639 12.094 -28.606 1.00 93.06 267 ALA A CA 1
ATOM 1932 C C . ALA A 1 267 ? 21.639 11.953 -29.772 1.00 93.06 267 ALA A C 1
ATOM 1934 O O . ALA A 1 267 ? 21.276 11.417 -30.822 1.00 93.06 267 ALA A O 1
ATOM 1935 N N . THR A 1 268 ? 22.892 12.395 -29.600 1.00 90.75 268 THR A N 1
ATOM 1936 C CA . THR A 1 268 ? 23.948 12.273 -30.619 1.00 90.75 268 THR A CA 1
ATOM 1937 C C . THR A 1 268 ? 24.480 10.842 -30.734 1.00 90.75 268 THR A C 1
ATOM 1939 O O . THR A 1 268 ? 24.917 10.426 -31.813 1.00 90.75 268 THR A O 1
ATOM 1942 N N . LEU A 1 269 ? 24.380 10.061 -29.652 1.00 90.56 269 LEU A N 1
ATOM 1943 C CA . LEU A 1 269 ? 24.683 8.630 -29.623 1.00 90.56 269 LEU A CA 1
ATOM 1944 C C . LEU A 1 269 ? 23.466 7.788 -30.005 1.00 90.56 269 LEU A C 1
ATOM 1946 O O . LEU A 1 269 ? 23.600 6.877 -30.823 1.00 90.56 269 LEU A O 1
ATOM 1950 N N . ALA A 1 270 ? 22.288 8.076 -29.447 1.00 96.31 270 ALA A N 1
ATOM 1951 C CA . ALA A 1 270 ? 21.036 7.424 -29.827 1.00 96.31 270 ALA A CA 1
ATOM 1952 C C . ALA A 1 270 ? 19.808 8.269 -29.457 1.00 96.31 270 ALA A C 1
ATOM 1954 O O . ALA A 1 270 ? 19.755 8.866 -28.387 1.00 96.31 270 ALA A O 1
ATOM 1955 N N . THR A 1 271 ? 18.779 8.270 -30.304 1.00 97.44 271 THR A N 1
ATOM 1956 C CA . THR A 1 271 ? 17.530 9.019 -30.080 1.00 97.44 271 THR A CA 1
ATOM 1957 C C . THR A 1 271 ? 16.394 8.076 -29.694 1.00 97.44 271 THR A C 1
ATOM 1959 O O . THR A 1 271 ? 16.104 7.129 -30.425 1.00 97.44 271 THR A O 1
ATOM 1962 N N . ALA A 1 272 ? 15.756 8.335 -28.550 1.00 97.38 272 ALA A N 1
ATOM 1963 C CA . ALA A 1 272 ? 14.599 7.579 -28.074 1.00 97.38 272 ALA A CA 1
ATOM 1964 C C . ALA A 1 272 ? 13.286 8.208 -28.568 1.00 97.38 272 ALA A C 1
ATOM 1966 O O . ALA A 1 272 ? 13.169 9.427 -28.679 1.00 97.38 272 ALA A O 1
ATOM 1967 N N . THR A 1 273 ? 12.279 7.389 -28.854 1.00 96.88 273 THR A N 1
ATOM 1968 C CA . THR A 1 273 ? 10.940 7.838 -29.259 1.00 96.88 273 THR A CA 1
ATOM 1969 C C . THR A 1 273 ? 9.882 6.984 -28.579 1.00 96.88 273 THR A C 1
ATOM 1971 O O . THR A 1 273 ? 10.013 5.766 -28.516 1.00 96.88 273 THR A O 1
ATOM 1974 N N . THR A 1 274 ? 8.823 7.616 -28.076 1.00 96.56 274 THR A N 1
ATOM 1975 C CA . THR A 1 274 ? 7.690 6.915 -27.458 1.00 96.56 274 THR A CA 1
ATOM 1976 C C . THR A 1 274 ? 6.657 6.580 -28.531 1.00 96.56 274 THR A C 1
ATOM 1978 O O . THR A 1 274 ? 6.258 7.469 -29.278 1.00 96.56 274 THR A O 1
ATOM 1981 N N . LEU A 1 275 ? 6.233 5.316 -28.617 1.00 90.00 275 LEU A N 1
ATOM 1982 C CA . LEU A 1 275 ? 5.270 4.851 -29.630 1.00 90.00 275 LEU A CA 1
ATOM 1983 C C . LEU A 1 275 ? 3.934 4.388 -29.038 1.00 90.00 275 LEU A C 1
ATOM 1985 O O . LEU A 1 275 ? 2.936 4.322 -29.748 1.00 90.00 275 LEU A O 1
ATOM 1989 N N . GLY A 1 276 ? 3.901 4.056 -27.748 1.00 87.19 276 GLY A N 1
ATOM 1990 C CA . GLY A 1 276 ? 2.699 3.591 -27.063 1.00 87.19 276 GLY A CA 1
ATOM 1991 C C . GLY A 1 276 ? 2.902 3.527 -25.554 1.00 87.19 276 GLY A C 1
ATOM 1992 O O . GLY A 1 276 ? 3.941 3.940 -25.044 1.00 87.19 276 GLY A O 1
ATOM 1993 N N . ASN A 1 277 ? 1.923 2.973 -24.836 1.00 85.81 277 ASN A N 1
ATOM 1994 C CA . ASN A 1 277 ? 1.904 3.018 -23.369 1.00 85.81 277 ASN A CA 1
ATOM 1995 C C . ASN A 1 277 ? 3.073 2.276 -22.708 1.00 85.81 277 ASN A C 1
ATOM 1997 O O . ASN A 1 277 ? 3.471 2.660 -21.617 1.00 85.81 277 ASN A O 1
ATOM 2001 N N . ASN A 1 278 ? 3.631 1.242 -23.345 1.00 93.75 278 ASN A N 1
ATOM 2002 C CA . ASN A 1 278 ? 4.760 0.468 -22.814 1.00 93.75 278 ASN A CA 1
ATOM 2003 C C . ASN A 1 278 ? 5.929 0.310 -23.795 1.00 93.75 278 ASN A C 1
ATOM 2005 O O . ASN A 1 278 ? 6.885 -0.401 -23.485 1.00 93.75 278 ASN A O 1
ATOM 2009 N N . THR A 1 279 ? 5.851 0.937 -24.969 1.00 95.50 279 THR A N 1
ATOM 2010 C CA . THR A 1 279 ? 6.762 0.710 -26.097 1.00 95.50 279 THR A CA 1
ATOM 2011 C C . THR A 1 279 ? 7.390 1.995 -26.589 1.00 95.50 279 THR A C 1
ATOM 2013 O O . THR A 1 279 ? 6.726 3.027 -26.715 1.00 95.50 279 THR A O 1
ATOM 2016 N N . GLY A 1 280 ? 8.658 1.900 -26.951 1.00 96.06 280 GLY A N 1
ATOM 2017 C CA . GLY A 1 280 ? 9.384 2.952 -27.636 1.00 96.06 280 GLY A CA 1
ATOM 2018 C C . GLY A 1 280 ? 10.371 2.366 -28.626 1.00 96.06 280 GLY A C 1
ATOM 2019 O O . GLY A 1 280 ? 10.551 1.152 -28.712 1.00 96.06 280 GLY A O 1
ATOM 2020 N N . THR A 1 281 ? 11.026 3.241 -29.371 1.00 97.06 281 THR A N 1
ATOM 2021 C CA . THR A 1 281 ? 12.155 2.875 -30.220 1.00 97.06 281 THR A CA 1
ATOM 2022 C C . THR A 1 281 ? 13.392 3.645 -29.823 1.00 97.06 281 THR A C 1
ATOM 2024 O O . THR A 1 281 ? 13.300 4.803 -29.416 1.00 97.06 281 THR A O 1
ATOM 2027 N N . LEU A 1 282 ? 14.550 3.021 -29.997 1.00 97.56 282 LEU A N 1
ATOM 2028 C CA . LEU A 1 282 ? 15.845 3.673 -29.902 1.00 97.56 282 LEU A CA 1
ATOM 2029 C C . LEU A 1 282 ? 16.546 3.567 -31.255 1.00 97.56 282 LEU A C 1
ATOM 2031 O O . LEU A 1 282 ? 16.731 2.476 -31.799 1.00 97.56 282 LEU A O 1
ATOM 2035 N N . THR A 1 283 ? 16.921 4.715 -31.802 1.00 96.88 283 THR A N 1
ATOM 2036 C CA . THR A 1 283 ? 17.555 4.832 -33.116 1.00 96.88 283 THR A CA 1
ATOM 2037 C C . THR A 1 283 ? 19.004 5.248 -32.934 1.00 96.88 283 THR A C 1
ATOM 2039 O O . THR A 1 283 ? 19.286 6.237 -32.256 1.00 96.88 283 THR A O 1
ATOM 2042 N N . ARG A 1 284 ? 19.933 4.501 -33.537 1.00 94.19 284 ARG A N 1
ATOM 2043 C CA . ARG A 1 284 ? 21.370 4.780 -33.448 1.00 94.19 284 ARG A CA 1
ATOM 2044 C C . ARG A 1 284 ? 21.710 6.129 -34.095 1.00 94.19 284 ARG A C 1
ATOM 2046 O O . ARG A 1 284 ? 21.333 6.377 -35.238 1.00 94.19 284 ARG A O 1
ATOM 2053 N N . GLY A 1 285 ? 22.463 6.961 -33.383 1.00 89.94 285 GLY A N 1
ATOM 2054 C CA . GLY A 1 285 ? 23.077 8.181 -33.901 1.00 89.94 285 GLY A CA 1
ATOM 2055 C C . GLY A 1 285 ? 24.401 7.926 -34.643 1.00 89.94 285 GLY A C 1
ATOM 2056 O O . GLY A 1 285 ? 24.857 6.784 -34.759 1.00 89.94 285 GLY A O 1
ATOM 2057 N N . PRO A 1 286 ? 25.042 8.981 -35.174 1.00 83.88 286 PRO A N 1
ATOM 2058 C CA . PRO A 1 286 ? 26.288 8.852 -35.932 1.00 83.88 286 PRO A CA 1
ATOM 2059 C C . PRO A 1 286 ? 27.490 8.435 -35.068 1.00 83.88 286 PRO A C 1
ATOM 2061 O O . PRO A 1 286 ? 28.386 7.745 -35.560 1.00 83.88 286 PRO A O 1
ATOM 2064 N N . GLN A 1 287 ? 27.515 8.824 -33.792 1.00 84.44 287 GLN A N 1
ATOM 2065 C CA . GLN A 1 287 ? 28.640 8.578 -32.888 1.00 84.44 287 GLN A CA 1
ATOM 2066 C C . GLN A 1 287 ? 28.623 7.157 -32.284 1.00 84.44 287 GLN A C 1
ATOM 2068 O O . GLN A 1 287 ? 27.666 6.398 -32.448 1.00 84.44 287 GLN A O 1
ATOM 2073 N N . ILE A 1 288 ? 29.727 6.762 -31.640 1.00 83.56 288 ILE A N 1
ATOM 2074 C CA . ILE A 1 288 ? 29.884 5.458 -30.974 1.00 83.56 288 ILE A CA 1
ATOM 2075 C C . ILE A 1 288 ? 30.115 5.697 -29.485 1.00 83.56 288 ILE A C 1
ATOM 2077 O O . ILE A 1 288 ? 30.989 6.478 -29.118 1.00 83.56 288 ILE A O 1
ATOM 2081 N N . GLY A 1 289 ? 29.378 4.992 -28.633 1.00 82.56 289 GLY A N 1
ATOM 2082 C CA . GLY A 1 289 ? 29.454 5.175 -27.186 1.00 82.56 289 GLY A CA 1
ATOM 2083 C C . GLY A 1 289 ? 28.343 4.440 -26.453 1.00 82.56 289 GLY A C 1
ATOM 2084 O O . GLY A 1 289 ? 27.493 3.813 -27.079 1.00 82.56 289 GLY A O 1
ATOM 2085 N N . ASP A 1 290 ? 28.355 4.515 -25.128 1.00 89.31 290 ASP A N 1
ATOM 2086 C CA . ASP A 1 290 ? 27.283 3.966 -24.301 1.00 89.31 290 ASP A CA 1
ATOM 2087 C C . ASP A 1 290 ? 26.314 5.086 -23.915 1.00 89.31 290 ASP A C 1
ATOM 2089 O O . ASP A 1 290 ? 26.738 6.206 -23.629 1.00 89.31 290 ASP A O 1
ATOM 2093 N N . VAL A 1 291 ? 25.026 4.770 -23.891 1.00 94.44 291 VAL A N 1
ATOM 2094 C CA . VAL A 1 291 ? 23.947 5.695 -23.559 1.00 94.44 291 VAL A CA 1
ATOM 2095 C C . VAL A 1 291 ? 22.997 5.041 -22.564 1.00 94.44 291 VAL A C 1
ATOM 2097 O O . VAL A 1 291 ? 22.759 3.832 -22.623 1.00 94.44 291 VAL A O 1
ATOM 2100 N N . ASP A 1 292 ? 22.443 5.835 -21.656 1.00 97.25 292 ASP A N 1
ATOM 2101 C CA . ASP A 1 292 ? 21.433 5.366 -20.718 1.00 97.25 292 ASP A CA 1
ATOM 2102 C C . ASP A 1 292 ? 20.045 5.617 -21.319 1.00 97.25 292 ASP A C 1
ATOM 2104 O O . ASP A 1 292 ? 19.590 6.756 -21.457 1.00 97.25 292 ASP A O 1
ATOM 2108 N N . LEU A 1 293 ? 19.369 4.531 -21.700 1.00 98.00 293 LEU A N 1
ATOM 2109 C CA . LEU A 1 293 ? 17.968 4.544 -22.104 1.00 98.00 293 LEU A CA 1
ATOM 2110 C C . LEU A 1 293 ? 17.106 4.575 -20.845 1.00 98.00 293 LEU A C 1
ATOM 2112 O O . LEU A 1 293 ? 17.145 3.639 -20.044 1.00 98.00 293 LEU A O 1
ATOM 2116 N N . THR A 1 294 ? 16.317 5.634 -20.684 1.00 98.19 294 THR A N 1
ATOM 2117 C CA . THR A 1 294 ? 15.454 5.828 -19.517 1.00 98.19 294 THR A CA 1
ATOM 2118 C C . THR A 1 294 ? 13.987 5.715 -19.913 1.00 98.19 294 THR A C 1
ATOM 2120 O O . THR A 1 294 ? 13.531 6.360 -20.855 1.00 98.19 294 THR A O 1
ATOM 2123 N N . ALA A 1 295 ? 13.245 4.891 -19.179 1.00 98.00 295 ALA A N 1
ATOM 2124 C CA . ALA A 1 295 ? 11.796 4.783 -19.257 1.00 98.00 295 ALA A CA 1
ATOM 2125 C C . ALA A 1 295 ? 11.183 5.418 -18.005 1.00 98.00 295 ALA A C 1
ATOM 2127 O O . ALA A 1 295 ? 11.320 4.883 -16.903 1.00 98.00 295 ALA A O 1
ATOM 2128 N N . THR A 1 296 ? 10.503 6.549 -18.170 1.00 97.44 296 THR A N 1
ATOM 2129 C CA . THR A 1 296 ? 9.743 7.209 -17.104 1.00 97.44 296 THR A CA 1
ATOM 2130 C C . THR A 1 296 ? 8.332 6.641 -17.084 1.00 97.44 296 THR A C 1
ATOM 2132 O O . THR A 1 296 ? 7.560 6.862 -18.015 1.00 97.44 296 THR A O 1
ATOM 2135 N N . VAL A 1 297 ? 8.010 5.889 -16.036 1.00 95.56 297 VAL A N 1
ATOM 2136 C CA . VAL A 1 297 ? 6.710 5.255 -15.813 1.00 95.56 297 VAL A CA 1
ATOM 2137 C C . VAL A 1 297 ? 5.852 6.168 -14.943 1.00 95.56 297 VAL A C 1
ATOM 2139 O O . VAL A 1 297 ? 6.257 6.510 -13.833 1.00 95.56 297 VAL A O 1
ATOM 2142 N N . SER A 1 298 ? 4.652 6.512 -15.406 1.00 92.19 298 SER A N 1
ATOM 2143 C CA . SER A 1 298 ? 3.669 7.309 -14.657 1.00 92.19 298 SER A CA 1
ATOM 2144 C C . SER A 1 298 ? 2.324 6.589 -14.577 1.00 92.19 298 SER A C 1
ATOM 2146 O O . SER A 1 298 ? 1.921 5.918 -15.526 1.00 92.19 298 SER A O 1
ATOM 2148 N N . GLY A 1 299 ? 1.623 6.734 -13.452 1.00 88.06 299 GLY A N 1
ATOM 2149 C CA . GLY A 1 299 ? 0.361 6.043 -13.173 1.00 88.06 299 GLY A CA 1
ATOM 2150 C C . GLY A 1 299 ? -0.182 6.353 -11.774 1.00 88.06 299 GLY A C 1
ATOM 2151 O O . GLY A 1 299 ? 0.287 7.274 -11.105 1.00 88.06 299 GLY A O 1
ATOM 2152 N N . ALA A 1 300 ? -1.157 5.562 -11.311 1.00 82.38 300 ALA A N 1
ATOM 2153 C CA . ALA A 1 300 ? -1.872 5.776 -10.041 1.00 82.38 300 ALA A CA 1
ATOM 2154 C C . ALA A 1 300 ? -0.979 5.818 -8.789 1.00 82.38 300 ALA A C 1
ATOM 2156 O O . ALA A 1 300 ? -1.364 6.371 -7.764 1.00 82.38 300 ALA A O 1
ATOM 2157 N N . CYS A 1 301 ? 0.219 5.246 -8.876 1.00 83.56 301 CYS A N 1
ATOM 2158 C CA . CYS A 1 301 ? 1.175 5.177 -7.778 1.00 83.56 301 CYS A CA 1
ATOM 2159 C C . CYS A 1 301 ? 2.304 6.206 -7.882 1.00 83.56 301 CYS A C 1
ATOM 2161 O O . CYS A 1 301 ? 3.361 6.037 -7.278 1.00 83.56 301 CYS A O 1
ATOM 2163 N N . GLY A 1 302 ? 2.102 7.258 -8.677 1.00 87.94 302 GLY A N 1
ATOM 2164 C CA . GLY A 1 302 ? 3.097 8.294 -8.917 1.00 87.94 302 GLY A CA 1
ATOM 2165 C C . GLY A 1 302 ? 4.008 7.962 -10.094 1.00 87.94 302 GLY A C 1
ATOM 2166 O O . GLY A 1 302 ? 3.603 7.282 -11.038 1.00 87.94 302 GLY A O 1
ATOM 2167 N N . THR A 1 303 ? 5.237 8.471 -10.054 1.00 92.00 303 THR A N 1
ATOM 2168 C CA . THR A 1 303 ? 6.211 8.334 -11.146 1.00 92.00 303 THR A CA 1
ATOM 2169 C C . THR A 1 303 ? 7.455 7.591 -10.673 1.00 92.00 303 THR A C 1
ATOM 2171 O O . THR A 1 303 ? 7.935 7.827 -9.567 1.00 92.00 303 THR A O 1
ATOM 2174 N N . THR A 1 304 ? 7.985 6.704 -11.511 1.00 94.31 304 THR A N 1
ATOM 2175 C CA . THR A 1 304 ? 9.258 6.005 -11.290 1.00 94.31 304 THR A CA 1
ATOM 2176 C C . THR A 1 304 ? 10.044 5.907 -12.597 1.00 94.31 304 THR A C 1
ATOM 2178 O O . THR A 1 304 ? 9.487 6.117 -13.674 1.00 94.31 304 THR A O 1
ATOM 2181 N N . THR A 1 305 ? 11.340 5.619 -12.525 1.00 96.56 305 THR A N 1
ATOM 2182 C CA . THR A 1 305 ? 12.214 5.513 -13.697 1.00 96.56 305 THR A CA 1
ATOM 2183 C C . THR A 1 305 ? 12.922 4.167 -13.732 1.00 96.56 305 THR A C 1
ATOM 2185 O O . THR A 1 305 ? 13.342 3.629 -12.710 1.00 96.56 305 THR A O 1
ATOM 2188 N N . LEU A 1 306 ? 13.067 3.624 -14.938 1.00 97.50 306 LEU A N 1
ATOM 2189 C CA . LEU A 1 306 ? 13.894 2.458 -15.227 1.00 97.50 306 LEU A CA 1
ATOM 2190 C C . LEU A 1 306 ? 15.006 2.891 -16.172 1.00 97.50 306 LEU A C 1
ATOM 2192 O O . LEU A 1 306 ? 14.752 3.665 -17.095 1.00 97.50 306 LEU A O 1
ATOM 2196 N N . THR A 1 307 ? 16.210 2.359 -15.986 1.00 97.38 307 THR A N 1
ATOM 2197 C CA . THR A 1 307 ? 17.355 2.672 -16.845 1.00 97.38 307 THR A CA 1
ATOM 2198 C C . THR A 1 307 ? 17.979 1.392 -17.380 1.00 97.38 307 THR A C 1
ATOM 2200 O O . THR A 1 307 ? 18.172 0.425 -16.643 1.00 97.38 307 THR A O 1
ATOM 2203 N N . LYS A 1 308 ? 18.307 1.388 -18.672 1.00 96.94 308 LYS A N 1
ATOM 2204 C CA . LYS A 1 308 ? 19.083 0.339 -19.335 1.00 96.94 308 LYS A CA 1
ATOM 2205 C C . LYS A 1 308 ? 20.234 0.987 -20.092 1.00 96.94 308 LYS A C 1
ATOM 2207 O O . LYS A 1 308 ? 20.008 1.859 -20.926 1.00 96.94 308 LYS A O 1
ATOM 2212 N N . ARG A 1 309 ? 21.457 0.527 -19.837 1.00 95.00 309 ARG A N 1
ATOM 2213 C CA . ARG A 1 309 ? 22.629 0.945 -20.609 1.00 95.00 309 ARG A CA 1
ATOM 2214 C C . ARG A 1 309 ? 22.608 0.243 -21.964 1.00 95.00 309 ARG A C 1
ATOM 2216 O O . ARG A 1 309 ? 22.538 -0.982 -22.018 1.00 95.00 309 ARG A O 1
ATOM 2223 N N . VAL A 1 310 ? 22.665 1.018 -23.039 1.00 94.44 310 VAL A N 1
ATOM 2224 C CA . VAL A 1 310 ? 22.685 0.534 -24.423 1.00 94.44 310 VAL A CA 1
ATOM 2225 C C . VAL A 1 310 ? 23.921 1.093 -25.109 1.00 94.44 310 VAL A C 1
ATOM 2227 O O . VAL A 1 310 ? 24.275 2.254 -24.920 1.00 94.44 310 VAL A O 1
ATOM 2230 N N . ARG A 1 311 ? 24.590 0.289 -25.930 1.00 88.75 311 ARG A N 1
ATOM 2231 C CA . ARG A 1 311 ? 25.715 0.761 -26.732 1.00 88.75 311 ARG A CA 1
ATOM 2232 C C . ARG A 1 311 ? 25.268 1.173 -28.130 1.00 88.75 311 ARG A C 1
ATOM 2234 O O . ARG A 1 311 ? 24.646 0.398 -28.849 1.00 88.75 311 ARG A O 1
ATOM 2241 N N . SER A 1 312 ? 25.641 2.377 -28.542 1.00 89.50 312 SER A N 1
ATOM 2242 C CA . SER A 1 312 ? 25.531 2.842 -29.920 1.00 89.50 312 SER A CA 1
ATOM 2243 C C . SER A 1 312 ? 26.787 2.464 -30.702 1.00 89.50 312 SER A C 1
ATOM 2245 O O . SER A 1 312 ? 27.879 2.955 -30.418 1.00 89.50 312 SER A O 1
ATOM 2247 N N . GLY A 1 313 ? 26.640 1.599 -31.705 1.00 78.31 313 GLY A N 1
ATOM 2248 C CA . GLY A 1 313 ? 27.739 1.112 -32.537 1.00 78.31 313 GLY A CA 1
ATOM 2249 C C . GLY A 1 313 ? 28.605 0.021 -31.885 1.00 78.31 313 GLY A C 1
ATOM 2250 O O . GLY A 1 313 ? 28.364 -0.396 -30.751 1.00 78.31 313 GLY A O 1
ATOM 2251 N N . PRO A 1 314 ? 29.625 -0.476 -32.605 1.00 72.88 314 PRO A N 1
ATOM 2252 C CA . PRO A 1 314 ? 30.482 -1.555 -32.121 1.00 72.88 314 PRO A CA 1
ATOM 2253 C C . PRO A 1 314 ? 31.286 -1.154 -30.877 1.00 72.88 314 PRO A C 1
ATOM 2255 O O . PRO A 1 314 ? 31.480 0.027 -30.560 1.00 72.88 314 PRO A O 1
ATOM 2258 N N . TYR A 1 315 ? 31.844 -2.148 -30.185 1.00 64.56 315 TYR A N 1
ATOM 2259 C CA . TYR A 1 315 ? 32.960 -1.903 -29.275 1.00 64.56 315 TYR A CA 1
ATOM 2260 C C . TYR A 1 315 ? 34.176 -1.453 -30.094 1.00 64.56 315 TYR A C 1
ATOM 2262 O O . TYR A 1 315 ? 34.932 -2.273 -30.607 1.00 64.56 315 TYR A O 1
ATOM 2270 N N . SER A 1 316 ? 34.339 -0.141 -30.285 1.00 52.84 316 SER A N 1
ATOM 2271 C CA . SER A 1 316 ? 35.537 0.408 -30.909 1.00 52.84 316 SER A CA 1
ATOM 2272 C C . SER A 1 316 ? 36.736 0.198 -29.980 1.00 52.84 316 SER A C 1
ATOM 2274 O O . SER A 1 316 ? 36.708 0.536 -28.796 1.00 52.84 316 SER A O 1
ATOM 2276 N N . LEU A 1 317 ? 37.808 -0.375 -30.521 1.00 45.28 317 LEU A N 1
ATOM 2277 C CA . LEU A 1 317 ? 39.118 -0.422 -29.880 1.00 45.28 317 LEU A CA 1
ATOM 2278 C C . LEU A 1 317 ? 39.814 0.928 -30.131 1.00 45.28 317 LEU A C 1
ATOM 2280 O O . LEU A 1 317 ? 40.546 1.088 -31.098 1.00 45.28 317 LEU A O 1
ATOM 2284 N N . THR A 1 318 ? 39.555 1.939 -29.302 1.00 38.59 318 THR A N 1
ATOM 2285 C CA . THR A 1 318 ? 40.082 3.314 -29.466 1.00 38.59 318 THR A CA 1
ATOM 2286 C C . THR A 1 318 ? 41.484 3.546 -28.873 1.00 38.59 318 THR A C 1
ATOM 2288 O O . THR A 1 318 ? 41.793 4.656 -28.446 1.00 38.59 318 THR A O 1
ATOM 2291 N N . ARG A 1 319 ? 42.372 2.541 -28.820 1.00 39.66 319 ARG A N 1
ATOM 2292 C CA . ARG A 1 319 ? 43.744 2.695 -28.273 1.00 39.66 319 ARG A CA 1
ATOM 2293 C C . ARG A 1 319 ? 44.785 1.868 -29.045 1.00 39.66 319 ARG A C 1
ATOM 2295 O O . ARG A 1 319 ? 44.379 0.885 -29.661 1.00 39.66 319 ARG A O 1
ATOM 2302 N N . PRO A 1 320 ? 46.078 2.280 -29.052 1.00 42.09 320 PRO A N 1
ATOM 2303 C CA . PRO A 1 320 ? 47.077 1.801 -30.009 1.00 42.09 320 PRO A CA 1
ATOM 2304 C C . PRO A 1 320 ? 47.153 0.276 -30.040 1.00 42.09 320 PRO A C 1
ATOM 2306 O O . PRO A 1 320 ? 47.137 -0.384 -29.001 1.00 42.09 320 PRO A O 1
ATOM 2309 N N . TYR A 1 321 ? 47.224 -0.264 -31.255 1.00 46.50 321 TYR A N 1
ATOM 2310 C CA . TYR A 1 321 ? 47.033 -1.677 -31.612 1.00 46.50 321 TYR A CA 1
ATOM 2311 C C . TYR A 1 321 ? 48.178 -2.602 -31.154 1.00 46.50 321 TYR A C 1
ATOM 2313 O O . TYR A 1 321 ? 48.239 -3.768 -31.537 1.00 46.50 321 TYR A O 1
ATOM 2321 N N . GLY A 1 322 ? 49.076 -2.095 -30.314 1.00 47.97 322 GLY A N 1
ATOM 2322 C CA . GLY A 1 322 ? 50.311 -2.744 -29.904 1.00 47.97 322 GLY A CA 1
ATOM 2323 C C . GLY A 1 322 ? 51.535 -1.997 -30.419 1.00 47.97 322 GLY A C 1
ATOM 2324 O O . GLY A 1 322 ? 51.449 -1.011 -31.154 1.00 47.97 322 GLY A O 1
ATOM 2325 N N . THR A 1 323 ? 52.693 -2.479 -29.996 1.00 45.72 323 THR A N 1
ATOM 2326 C CA . THR A 1 323 ? 53.994 -1.998 -30.432 1.00 45.72 323 THR A CA 1
ATOM 2327 C C . THR A 1 323 ? 54.661 -3.063 -31.301 1.00 45.72 323 THR A C 1
ATOM 2329 O O . THR A 1 323 ? 54.783 -4.221 -30.906 1.00 45.72 323 THR A O 1
ATOM 2332 N N . LEU A 1 324 ? 55.102 -2.686 -32.499 1.00 49.34 324 LEU A N 1
ATOM 2333 C CA . LEU A 1 324 ? 55.989 -3.507 -33.320 1.00 49.34 324 LEU A CA 1
ATOM 2334 C C . LEU A 1 324 ? 57.425 -3.210 -32.906 1.00 49.34 324 LEU A C 1
ATOM 2336 O O . LEU A 1 324 ? 57.889 -2.085 -33.080 1.00 49.34 324 LEU A O 1
ATOM 2340 N N . THR A 1 325 ? 58.136 -4.200 -32.371 1.00 46.03 325 THR A N 1
ATOM 2341 C CA . THR A 1 325 ? 59.555 -4.047 -32.042 1.00 46.03 325 THR A CA 1
ATOM 2342 C C . THR A 1 325 ? 60.406 -4.827 -33.036 1.00 46.03 325 THR A C 1
ATOM 2344 O O . THR A 1 325 ? 60.302 -6.046 -33.151 1.00 46.03 325 THR A O 1
ATOM 2347 N N . PHE A 1 326 ? 61.272 -4.114 -33.746 1.00 52.47 326 PHE A N 1
ATOM 2348 C CA . PHE A 1 326 ? 62.247 -4.684 -34.668 1.00 52.47 326 PHE A CA 1
ATOM 2349 C C . PHE A 1 326 ? 63.596 -4.773 -33.961 1.00 52.47 326 PHE A C 1
ATOM 2351 O O . PHE A 1 326 ? 64.025 -3.809 -33.324 1.00 52.47 326 PHE A O 1
ATOM 2358 N N . GLU A 1 327 ? 64.261 -5.916 -34.080 1.00 43.09 327 GLU A N 1
ATOM 2359 C CA . GLU A 1 327 ? 65.630 -6.122 -33.612 1.00 43.09 327 GLU A CA 1
ATOM 2360 C C . GLU A 1 327 ? 66.539 -6.079 -34.839 1.00 43.09 327 GLU A C 1
ATOM 2362 O O . GLU A 1 327 ? 66.394 -6.889 -35.757 1.00 43.09 327 GLU A O 1
ATOM 2367 N N . THR A 1 328 ? 67.435 -5.094 -34.901 1.00 49.09 328 THR A N 1
ATOM 2368 C CA . THR A 1 328 ? 68.439 -5.045 -35.969 1.00 49.09 328 THR A CA 1
ATOM 2369 C C . THR A 1 328 ? 69.630 -5.920 -35.592 1.00 49.09 328 THR A C 1
ATOM 2371 O O . THR A 1 328 ? 69.917 -6.123 -34.412 1.00 49.09 328 THR A O 1
ATOM 2374 N N . ASN A 1 329 ? 70.399 -6.386 -36.578 1.00 44.72 329 ASN A N 1
ATOM 2375 C CA . ASN A 1 329 ? 71.599 -7.199 -36.325 1.00 44.72 329 ASN A CA 1
ATOM 2376 C C . ASN A 1 329 ? 72.711 -6.458 -35.558 1.00 44.72 329 ASN A C 1
ATOM 2378 O O . ASN A 1 329 ? 73.697 -7.071 -35.167 1.00 44.72 329 ASN A O 1
ATOM 2382 N N . ALA A 1 330 ? 72.540 -5.157 -35.302 1.00 48.38 330 ALA A N 1
ATOM 2383 C CA . ALA A 1 330 ? 73.374 -4.374 -34.394 1.00 48.38 330 ALA A CA 1
ATOM 2384 C C . ALA A 1 330 ? 72.934 -4.481 -32.914 1.00 48.38 330 ALA A C 1
ATOM 2386 O O . ALA A 1 330 ? 73.398 -3.702 -32.085 1.00 48.38 330 ALA A O 1
ATOM 2387 N N . GLY A 1 331 ? 72.000 -5.379 -32.573 1.00 44.56 331 GLY A N 1
ATOM 2388 C CA . GLY A 1 331 ? 71.473 -5.551 -31.211 1.00 44.56 331 GLY A CA 1
ATOM 2389 C C . GLY A 1 331 ? 70.608 -4.383 -30.723 1.00 44.56 331 GLY A C 1
ATOM 2390 O O . GLY A 1 331 ? 70.349 -4.254 -29.530 1.00 44.56 331 GLY A O 1
ATOM 2391 N N . SER A 1 332 ? 70.182 -3.500 -31.632 1.00 45.31 332 SER A N 1
ATOM 2392 C CA . SER A 1 332 ? 69.374 -2.323 -31.308 1.00 45.31 332 SER A CA 1
ATOM 2393 C C . SER A 1 332 ? 67.896 -2.598 -31.574 1.00 45.31 332 SER A C 1
ATOM 2395 O O . SER A 1 332 ? 67.531 -3.047 -32.663 1.00 45.31 332 SER A O 1
ATOM 2397 N N . TYR A 1 333 ? 67.040 -2.278 -30.602 1.00 50.81 333 TYR A N 1
ATOM 2398 C CA . TYR A 1 333 ? 65.589 -2.415 -30.722 1.00 50.81 333 TYR A CA 1
ATOM 2399 C C . TYR A 1 333 ? 64.951 -1.094 -31.158 1.00 50.81 333 TYR A C 1
ATOM 2401 O O . TYR A 1 333 ? 65.225 -0.035 -30.592 1.00 50.81 333 TYR A O 1
ATOM 2409 N N . LYS A 1 334 ? 64.076 -1.152 -32.161 1.00 51.62 334 LYS A N 1
ATOM 2410 C CA . LYS A 1 334 ? 63.239 -0.027 -32.594 1.00 51.62 334 LYS A CA 1
ATOM 2411 C C . LYS A 1 334 ? 61.789 -0.403 -32.362 1.00 51.62 334 LYS A C 1
ATOM 2413 O O . LYS A 1 334 ? 61.332 -1.398 -32.912 1.00 51.62 334 LYS A O 1
ATOM 2418 N N . THR A 1 335 ? 61.081 0.390 -31.570 1.00 48.69 335 THR A N 1
ATOM 2419 C CA . THR A 1 335 ? 59.665 0.166 -31.282 1.00 48.69 335 THR A CA 1
ATOM 2420 C C . THR A 1 335 ? 58.822 1.173 -32.044 1.00 48.69 335 THR A C 1
ATOM 2422 O O . THR A 1 335 ? 59.059 2.374 -31.968 1.00 48.69 335 THR A O 1
ATOM 2425 N N . VAL A 1 336 ? 57.842 0.668 -32.776 1.00 51.41 336 VAL A N 1
ATOM 2426 C CA . VAL A 1 336 ? 56.846 1.441 -33.501 1.00 51.41 336 VAL A CA 1
ATOM 2427 C C . VAL A 1 336 ? 55.507 1.239 -32.818 1.00 51.41 336 VAL A C 1
ATOM 2429 O O . VAL A 1 336 ? 55.042 0.110 -32.682 1.00 51.41 336 VAL A O 1
ATOM 2432 N N . GLU A 1 337 ? 54.882 2.327 -32.395 1.00 45.09 337 GLU A N 1
ATOM 2433 C CA . GLU A 1 337 ? 53.535 2.296 -31.839 1.00 45.09 337 GLU A CA 1
ATOM 2434 C C . GLU A 1 337 ? 52.514 2.307 -32.986 1.00 45.09 337 GLU A C 1
ATOM 2436 O O . GLU A 1 337 ? 52.541 3.188 -33.847 1.00 45.09 337 GLU A O 1
ATOM 2441 N N . LEU A 1 338 ? 51.634 1.303 -33.045 1.00 47.97 338 LEU A N 1
ATOM 2442 C CA . LEU A 1 338 ? 50.602 1.222 -34.079 1.00 47.97 338 LEU A CA 1
ATOM 2443 C C . LEU A 1 338 ? 49.431 2.138 -33.706 1.00 47.97 338 LEU A C 1
ATOM 2445 O O . LEU A 1 338 ? 48.498 1.733 -33.003 1.00 47.97 338 LEU A O 1
ATOM 2449 N N . VAL A 1 339 ? 49.482 3.386 -34.173 1.00 39.88 339 VAL A N 1
ATOM 2450 C CA . VAL A 1 339 ? 48.450 4.399 -33.919 1.00 39.88 339 VAL A CA 1
ATOM 2451 C C . VAL A 1 339 ? 47.538 4.540 -35.139 1.00 39.88 339 VAL A C 1
ATOM 2453 O O . VAL A 1 339 ? 47.774 5.346 -36.027 1.00 39.88 339 VAL A O 1
ATOM 2456 N N . THR A 1 340 ? 46.437 3.787 -35.130 1.00 42.81 340 THR A N 1
ATOM 2457 C CA . THR A 1 340 ? 45.255 3.944 -36.007 1.00 42.81 340 THR A CA 1
ATOM 2458 C C . THR A 1 340 ? 45.434 3.719 -37.519 1.00 42.81 340 THR A C 1
ATOM 2460 O O . THR A 1 340 ? 46.521 3.756 -38.080 1.00 42.81 340 THR A O 1
ATOM 2463 N N . GLY A 1 341 ? 44.319 3.371 -38.169 1.00 37.78 341 GLY A N 1
ATOM 2464 C CA . GLY A 1 341 ? 44.272 2.687 -39.461 1.00 37.78 341 GLY A CA 1
ATOM 2465 C C . GLY A 1 341 ? 44.397 3.537 -40.724 1.00 37.78 341 GLY A C 1
ATOM 2466 O O . GLY A 1 341 ? 43.783 3.144 -41.708 1.00 37.78 341 GLY A O 1
ATOM 2467 N N . THR A 1 342 ? 45.142 4.648 -40.751 1.00 31.97 342 THR A N 1
ATOM 2468 C CA . THR A 1 342 ? 45.300 5.391 -42.022 1.00 31.97 342 THR A CA 1
ATOM 2469 C C . THR A 1 342 ? 46.685 5.886 -42.402 1.00 31.97 342 THR A C 1
ATOM 2471 O O . THR A 1 342 ? 46.871 6.058 -43.596 1.00 31.97 342 THR A O 1
ATOM 2474 N N . ASP A 1 343 ? 47.686 6.018 -41.527 1.00 29.55 343 ASP A N 1
ATOM 2475 C CA . ASP A 1 343 ? 48.976 6.567 -41.983 1.00 29.55 343 ASP A CA 1
ATOM 2476 C C . ASP A 1 343 ? 50.181 5.790 -41.455 1.00 29.55 343 ASP A C 1
ATOM 2478 O O . ASP A 1 343 ? 50.640 5.965 -40.328 1.00 29.55 343 ASP A O 1
ATOM 2482 N N . PHE A 1 344 ? 50.733 4.945 -42.327 1.00 33.06 344 PHE A N 1
ATOM 2483 C CA . PHE A 1 344 ? 52.098 4.451 -42.200 1.00 33.06 344 PHE A CA 1
ATOM 2484 C C . PHE A 1 344 ? 52.848 4.732 -43.506 1.00 33.06 344 PHE A C 1
ATOM 2486 O O . PHE A 1 344 ? 52.659 4.039 -44.504 1.00 33.06 344 PHE A O 1
ATOM 2493 N N . HIS A 1 345 ? 53.707 5.754 -43.512 1.00 30.45 345 HIS A N 1
ATOM 2494 C CA . HIS A 1 345 ? 54.645 5.977 -44.612 1.00 30.45 345 HIS A CA 1
ATOM 2495 C C . HIS A 1 345 ? 55.814 4.993 -44.477 1.00 30.45 345 HIS A C 1
ATOM 2497 O O . HIS A 1 345 ? 56.485 4.943 -43.445 1.00 30.45 345 HIS A O 1
ATOM 2503 N N . GLY A 1 346 ? 56.012 4.164 -45.506 1.00 33.50 346 GLY A N 1
ATOM 2504 C CA . GLY A 1 346 ? 57.010 3.096 -45.521 1.00 33.50 346 GLY A CA 1
ATOM 2505 C C . GLY A 1 346 ? 58.434 3.609 -45.299 1.00 33.50 346 GLY A C 1
ATOM 2506 O O . GLY A 1 346 ? 58.872 4.570 -45.928 1.00 33.50 346 GLY A O 1
ATOM 2507 N N . TRP A 1 347 ? 59.171 2.937 -44.417 1.00 35.50 347 TRP A N 1
ATOM 2508 C CA . TRP A 1 347 ? 60.601 3.164 -44.215 1.00 35.50 347 TRP A CA 1
ATOM 2509 C C . TRP A 1 347 ? 61.384 2.136 -45.026 1.00 35.50 347 TRP A C 1
ATOM 2511 O O . TRP A 1 347 ? 61.066 0.949 -44.995 1.00 35.50 347 TRP A O 1
ATOM 2521 N N . THR A 1 348 ? 62.422 2.583 -45.735 1.00 34.75 348 THR A N 1
ATOM 2522 C CA . THR A 1 348 ? 63.325 1.686 -46.469 1.00 34.75 348 THR A CA 1
ATOM 2523 C C . THR A 1 348 ? 64.548 1.412 -45.602 1.00 34.75 348 THR A C 1
ATOM 2525 O O . THR A 1 348 ? 65.237 2.354 -45.215 1.00 34.75 348 THR A O 1
ATOM 2528 N N . TYR A 1 349 ? 64.845 0.145 -45.315 1.00 36.84 349 TYR A N 1
ATOM 2529 C CA . TYR A 1 349 ? 66.098 -0.247 -44.667 1.00 36.84 349 TYR A CA 1
ATOM 2530 C C . TYR A 1 349 ? 66.928 -1.114 -45.609 1.00 36.84 349 TYR A C 1
ATOM 2532 O O . TYR A 1 349 ? 66.432 -2.082 -46.180 1.00 36.84 349 TYR A O 1
ATOM 2540 N N . GLY A 1 350 ? 68.206 -0.761 -45.745 1.00 37.28 350 GLY A N 1
ATOM 2541 C CA . GLY A 1 350 ? 69.221 -1.586 -46.384 1.00 37.28 350 GLY A CA 1
ATOM 2542 C C . GLY A 1 350 ? 70.214 -2.064 -45.334 1.00 37.28 350 GLY A C 1
ATOM 2543 O O . GLY A 1 350 ? 70.921 -1.248 -44.751 1.00 37.28 350 GLY A O 1
ATOM 2544 N N . THR A 1 351 ? 70.216 -3.367 -45.053 1.00 36.03 351 THR A N 1
ATOM 2545 C CA . THR A 1 351 ? 71.382 -4.227 -44.754 1.00 36.03 351 THR A CA 1
ATOM 2546 C C . THR A 1 351 ? 70.911 -5.598 -44.251 1.00 36.03 351 THR A C 1
ATOM 2548 O O . THR A 1 351 ? 69.751 -5.797 -43.892 1.00 36.03 351 THR A O 1
ATOM 2551 N N . ASN A 1 352 ? 71.809 -6.575 -44.370 1.00 41.75 352 ASN A N 1
ATOM 2552 C CA . ASN A 1 352 ? 71.551 -8.015 -44.388 1.00 41.75 352 ASN A CA 1
ATOM 2553 C C . ASN A 1 352 ? 70.875 -8.530 -43.118 1.00 41.75 352 ASN A C 1
ATOM 2555 O O . ASN A 1 352 ? 71.393 -8.274 -42.041 1.00 41.75 352 ASN A O 1
ATOM 2559 N N . GLY A 1 353 ? 69.800 -9.313 -43.288 1.00 44.97 353 GLY A N 1
ATOM 2560 C CA . GLY A 1 353 ? 69.075 -10.055 -42.247 1.00 44.97 353 GLY A CA 1
ATOM 2561 C C . GLY A 1 353 ? 68.141 -9.196 -41.391 1.00 44.97 353 GLY A C 1
ATOM 2562 O O . GLY A 1 353 ? 68.600 -8.461 -40.527 1.00 44.97 353 GLY A O 1
ATOM 2563 N N . LEU A 1 354 ? 66.826 -9.327 -41.590 1.00 41.22 354 LEU A N 1
ATOM 2564 C CA . LEU A 1 354 ? 65.804 -8.659 -40.779 1.00 41.22 354 LEU A CA 1
ATOM 2565 C C . LEU A 1 354 ? 65.069 -9.704 -39.924 1.00 41.22 354 LEU A C 1
ATOM 2567 O O . LEU A 1 354 ? 64.510 -10.655 -40.471 1.00 41.22 354 LEU A O 1
ATOM 2571 N N . LEU A 1 355 ? 65.052 -9.533 -38.599 1.00 38.88 355 LEU A N 1
ATOM 2572 C CA . LEU A 1 355 ? 64.259 -10.364 -37.692 1.00 38.88 355 LEU A CA 1
ATOM 2573 C C . LEU A 1 355 ? 63.008 -9.587 -37.256 1.00 38.88 355 LEU A C 1
ATOM 2575 O O . LEU A 1 355 ? 63.101 -8.553 -36.594 1.00 38.88 355 LEU A O 1
ATOM 2579 N N . LEU A 1 356 ? 61.828 -10.085 -37.628 1.00 40.94 356 LEU A N 1
ATOM 2580 C CA . LEU A 1 356 ? 60.540 -9.470 -37.299 1.00 40.94 356 LEU A CA 1
ATOM 2581 C C . LEU A 1 356 ? 59.915 -10.190 -36.100 1.00 40.94 356 LEU A C 1
ATOM 2583 O O . LEU A 1 356 ? 59.627 -11.388 -36.160 1.00 40.94 356 LEU A O 1
ATOM 2587 N N . ARG A 1 357 ? 59.694 -9.454 -35.006 1.00 40.81 357 ARG A N 1
ATOM 2588 C CA . ARG A 1 357 ? 58.974 -9.940 -33.822 1.00 40.81 357 ARG A CA 1
ATOM 2589 C C . ARG A 1 357 ? 57.725 -9.093 -33.613 1.00 40.81 357 ARG A C 1
ATOM 2591 O O . ARG A 1 357 ? 57.789 -8.003 -33.051 1.00 40.81 357 ARG A O 1
ATOM 2598 N N . ALA A 1 358 ? 56.578 -9.594 -34.056 1.00 41.44 358 ALA A N 1
ATOM 2599 C CA . ALA A 1 358 ? 55.309 -8.954 -33.737 1.00 41.44 358 ALA A CA 1
ATOM 2600 C C . ALA A 1 358 ? 54.842 -9.431 -32.355 1.00 41.44 358 ALA A C 1
ATOM 2602 O O . ALA A 1 358 ? 54.720 -10.634 -32.117 1.00 41.44 358 ALA A O 1
ATOM 2603 N N . SER A 1 359 ? 54.585 -8.490 -31.448 1.00 39.69 359 SER A N 1
ATOM 2604 C CA . SER A 1 359 ? 53.950 -8.764 -30.160 1.00 39.69 359 SER A CA 1
ATOM 2605 C C . SER A 1 359 ? 52.543 -8.180 -30.177 1.00 39.69 359 SER A C 1
ATOM 2607 O O . SER A 1 359 ? 52.369 -6.970 -30.317 1.00 39.69 359 SER A O 1
ATOM 2609 N N . VAL A 1 360 ? 51.534 -9.045 -30.066 1.00 41.34 360 VAL A N 1
ATOM 2610 C CA . VAL A 1 360 ? 50.128 -8.641 -29.947 1.00 41.34 360 VAL A CA 1
ATOM 2611 C C . VAL A 1 360 ? 49.733 -8.791 -28.483 1.00 41.34 360 VAL A C 1
ATOM 2613 O O . VAL A 1 360 ? 49.754 -9.887 -27.927 1.00 41.34 360 VAL A O 1
ATOM 2616 N N . THR A 1 361 ? 49.398 -7.681 -27.830 1.00 38.62 361 THR A N 1
ATOM 2617 C CA . THR A 1 361 ? 49.186 -7.638 -26.375 1.00 38.62 361 THR A CA 1
ATOM 2618 C C . THR A 1 361 ? 47.731 -7.854 -25.945 1.00 38.62 361 THR A C 1
ATOM 2620 O O . THR A 1 361 ? 47.447 -7.779 -24.750 1.00 38.62 361 THR A O 1
ATOM 2623 N N . ARG A 1 362 ? 46.792 -8.145 -26.866 1.00 37.41 362 ARG A N 1
ATOM 2624 C CA . ARG A 1 362 ? 45.373 -8.398 -26.530 1.00 37.41 362 ARG A CA 1
ATOM 2625 C C . ARG A 1 362 ? 44.719 -9.552 -27.318 1.00 37.41 362 ARG A C 1
ATOM 2627 O O . ARG A 1 362 ? 45.072 -9.754 -28.477 1.00 37.41 362 ARG A O 1
ATOM 2634 N N . PRO A 1 363 ? 43.755 -10.273 -26.703 1.00 37.91 363 PRO A N 1
ATOM 2635 C CA . PRO A 1 363 ? 43.021 -11.379 -27.326 1.00 37.91 363 PRO A CA 1
ATOM 2636 C C . PRO A 1 363 ? 42.019 -10.898 -28.393 1.00 37.91 363 PRO A C 1
ATOM 2638 O O . PRO A 1 363 ? 41.511 -9.780 -28.312 1.00 37.91 363 PRO A O 1
ATOM 2641 N N . GLY A 1 364 ? 41.710 -11.760 -29.372 1.00 38.84 364 GLY A N 1
ATOM 2642 C CA . GLY A 1 364 ? 40.654 -11.527 -30.375 1.00 38.84 364 GLY A CA 1
ATOM 2643 C C . GLY A 1 364 ? 41.111 -10.964 -31.727 1.00 38.84 364 GLY A C 1
ATOM 2644 O O . GLY A 1 364 ? 40.280 -10.497 -32.502 1.00 38.84 364 GLY A O 1
ATOM 2645 N N . ILE A 1 365 ? 42.411 -11.001 -32.029 1.00 40.81 365 ILE A N 1
ATOM 2646 C CA . ILE A 1 365 ? 42.962 -10.587 -33.328 1.00 40.81 365 ILE A CA 1
ATOM 2647 C C . ILE A 1 365 ? 43.402 -11.836 -34.102 1.00 40.81 365 ILE A C 1
ATOM 2649 O O . ILE A 1 365 ? 44.075 -12.710 -33.560 1.00 40.81 365 ILE A O 1
ATOM 2653 N N . SER A 1 366 ? 43.023 -11.923 -35.378 1.00 39.16 366 SER A N 1
ATOM 2654 C CA . SER A 1 366 ? 43.520 -12.932 -36.324 1.00 39.16 366 SER A CA 1
ATOM 2655 C C . SER A 1 366 ? 44.180 -12.213 -37.503 1.00 39.16 366 SER A C 1
ATOM 2657 O O . SER A 1 366 ? 43.677 -11.190 -37.964 1.00 39.16 366 SER A O 1
ATOM 2659 N N . GLY A 1 367 ? 45.315 -12.703 -37.995 1.00 40.78 367 GLY A N 1
ATOM 2660 C CA . GLY A 1 367 ? 46.027 -12.073 -39.110 1.00 40.78 367 GLY A CA 1
ATOM 2661 C C . GLY A 1 367 ? 46.781 -13.101 -39.939 1.00 40.78 367 GLY A C 1
ATOM 2662 O O . GLY A 1 367 ? 47.148 -14.162 -39.445 1.00 40.78 367 GLY A O 1
ATOM 2663 N N . TYR A 1 368 ? 47.026 -12.803 -41.208 1.00 40.03 368 TYR A N 1
ATOM 2664 C CA . TYR A 1 368 ? 47.901 -13.630 -42.036 1.00 40.03 368 TYR A CA 1
ATOM 2665 C C . TYR A 1 368 ? 48.993 -12.775 -42.674 1.00 40.03 368 TYR A C 1
ATOM 2667 O O . TYR A 1 368 ? 48.835 -11.565 -42.864 1.00 40.03 368 TYR A O 1
ATOM 2675 N N . TRP A 1 369 ? 50.098 -13.427 -43.025 1.00 41.03 369 TRP A N 1
ATOM 2676 C CA . TRP A 1 369 ? 51.227 -12.816 -43.719 1.00 41.03 369 TRP A CA 1
ATOM 2677 C C . TRP A 1 369 ? 51.262 -13.345 -45.141 1.00 41.03 369 TRP A C 1
ATOM 2679 O O . TRP A 1 369 ? 51.180 -14.554 -45.354 1.00 41.03 369 TRP A O 1
ATOM 2689 N N . LEU A 1 370 ? 51.392 -12.437 -46.104 1.00 39.16 370 LEU A N 1
ATOM 2690 C CA . LEU A 1 370 ? 51.642 -12.786 -47.497 1.00 39.16 370 LEU A CA 1
ATOM 2691 C C . LEU A 1 370 ? 53.014 -12.236 -47.876 1.00 39.16 370 LEU A C 1
ATOM 2693 O O . LEU A 1 370 ? 53.217 -11.020 -47.928 1.00 39.16 370 LEU A O 1
ATOM 2697 N N . LEU A 1 371 ? 53.959 -13.137 -48.135 1.00 41.12 371 LEU A N 1
ATOM 2698 C CA . LEU A 1 371 ? 55.226 -12.789 -48.761 1.00 41.12 371 LEU A CA 1
ATOM 2699 C C . LEU A 1 371 ? 55.072 -12.971 -50.273 1.00 41.12 371 LEU A C 1
ATOM 2701 O O . LEU A 1 371 ? 54.961 -14.098 -50.751 1.00 41.12 371 LEU A O 1
ATOM 2705 N N . ASN A 1 372 ? 55.054 -11.866 -51.020 1.00 40.00 372 ASN A N 1
ATOM 2706 C CA . ASN A 1 372 ? 55.074 -11.925 -52.478 1.00 40.00 372 ASN A CA 1
ATOM 2707 C C . ASN A 1 372 ? 56.512 -11.746 -52.961 1.00 40.00 372 ASN A C 1
ATOM 2709 O O . ASN A 1 372 ? 57.092 -10.663 -52.860 1.00 40.00 372 ASN A O 1
ATOM 2713 N N . GLU A 1 373 ? 57.089 -12.810 -53.514 1.00 37.91 373 GLU A N 1
ATOM 2714 C CA . GLU A 1 373 ? 58.322 -12.690 -54.282 1.00 37.91 373 GLU A CA 1
ATOM 2715 C C . GLU A 1 373 ? 58.016 -12.060 -55.655 1.00 37.91 373 GLU A C 1
ATOM 2717 O O . GLU A 1 373 ? 57.077 -12.507 -56.319 1.00 37.91 373 GLU A O 1
ATOM 2722 N N . PRO A 1 374 ? 58.792 -11.067 -56.139 1.00 35.66 374 PRO A N 1
ATOM 2723 C CA . PRO A 1 374 ? 58.493 -10.397 -57.411 1.00 35.66 374 PRO A CA 1
ATOM 2724 C C . PRO A 1 374 ? 58.592 -11.304 -58.649 1.00 35.66 374 PRO A C 1
ATOM 2726 O O . PRO A 1 374 ? 58.206 -10.891 -59.737 1.00 35.66 374 PRO A O 1
ATOM 2729 N N . THR A 1 375 ? 59.133 -12.518 -58.516 1.00 39.84 375 THR A N 1
ATOM 2730 C CA . THR A 1 375 ? 59.515 -13.385 -59.642 1.00 39.84 375 THR A CA 1
ATOM 2731 C C . THR A 1 375 ? 58.598 -14.591 -59.859 1.00 39.84 375 THR A C 1
ATOM 2733 O O . THR A 1 375 ? 58.911 -15.445 -60.682 1.00 39.84 375 THR A O 1
ATOM 2736 N N . GLY A 1 376 ? 57.447 -14.666 -59.181 1.00 38.81 376 GLY A N 1
ATOM 2737 C CA . GLY A 1 376 ? 56.397 -15.638 -59.521 1.00 38.81 376 GLY A CA 1
ATOM 2738 C C . GLY A 1 376 ? 56.653 -17.094 -59.103 1.00 38.81 376 GLY A C 1
ATOM 2739 O O . GLY A 1 376 ? 55.964 -17.987 -59.589 1.00 38.81 376 GLY A O 1
ATOM 2740 N N . SER A 1 377 ? 57.585 -17.361 -58.186 1.00 38.41 377 SER A N 1
ATOM 2741 C CA . SER A 1 377 ? 57.826 -18.706 -57.645 1.00 38.41 377 SER A CA 1
ATOM 2742 C C . SER A 1 377 ? 57.820 -18.698 -56.113 1.00 38.41 377 SER A C 1
ATOM 2744 O O . SER A 1 377 ? 58.582 -17.958 -55.500 1.00 38.41 377 SER A O 1
ATOM 2746 N N . SER A 1 378 ? 56.946 -19.534 -55.535 1.00 38.47 378 SER A N 1
ATOM 2747 C CA . SER A 1 378 ? 56.700 -19.806 -54.101 1.00 38.47 378 SER A CA 1
ATOM 2748 C C . SER A 1 378 ? 56.317 -18.610 -53.213 1.00 38.47 378 SER A C 1
ATOM 2750 O O . SER A 1 378 ? 57.170 -17.955 -52.625 1.00 38.47 378 SER A O 1
ATOM 2752 N N . ALA A 1 379 ? 55.009 -18.394 -53.029 1.00 40.25 379 ALA A N 1
ATOM 2753 C CA . ALA A 1 379 ? 54.483 -17.631 -51.898 1.00 40.25 379 ALA A CA 1
ATOM 2754 C C . ALA A 1 379 ? 54.433 -18.543 -50.657 1.00 40.25 379 ALA A C 1
ATOM 2756 O O . ALA A 1 379 ? 53.587 -19.434 -50.577 1.00 40.25 379 ALA A O 1
ATOM 2757 N N . GLU A 1 380 ? 55.331 -18.347 -49.690 1.00 40.94 380 GLU A N 1
ATOM 2758 C CA . GLU A 1 380 ? 55.131 -18.898 -48.346 1.00 40.94 380 GLU A CA 1
ATOM 2759 C C . GLU A 1 380 ? 54.078 -18.046 -47.625 1.00 40.94 380 GLU A C 1
ATOM 2761 O O . GLU A 1 380 ? 54.310 -16.88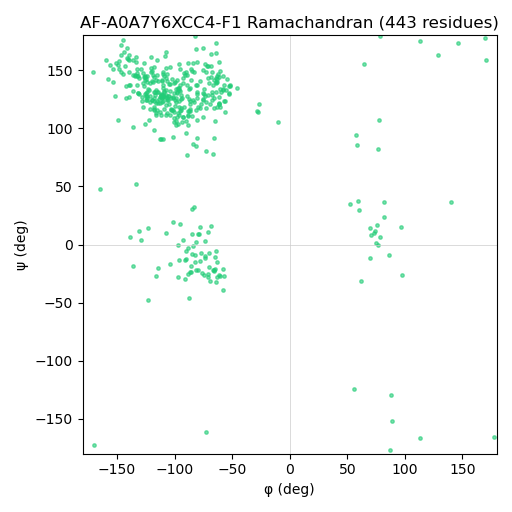6 -47.277 1.00 40.94 380 GLU A O 1
ATOM 2766 N N . VAL A 1 381 ? 52.892 -18.621 -47.418 1.00 40.72 381 VAL A N 1
ATOM 2767 C CA . VAL A 1 381 ? 51.834 -18.020 -46.600 1.00 40.72 381 VAL A CA 1
ATOM 2768 C C . VAL A 1 381 ? 51.977 -18.562 -45.184 1.00 40.72 381 VAL A C 1
ATOM 2770 O O . VAL A 1 381 ? 51.637 -19.714 -44.919 1.00 40.72 381 VAL A O 1
ATOM 2773 N N . LEU A 1 382 ? 52.475 -17.741 -44.259 1.00 41.12 382 LEU A N 1
ATOM 2774 C CA . LEU A 1 382 ? 52.497 -18.086 -42.838 1.00 41.12 382 LEU A CA 1
ATOM 2775 C C . LEU A 1 382 ? 51.274 -17.447 -42.162 1.00 41.12 382 LEU A C 1
ATOM 2777 O O . LEU A 1 382 ? 51.228 -16.239 -41.920 1.00 41.12 382 LEU A O 1
ATOM 2781 N N . SER A 1 383 ? 50.249 -18.247 -41.875 1.00 39.06 383 SER A N 1
ATOM 2782 C CA . SER A 1 383 ? 49.094 -17.807 -41.086 1.00 39.06 383 SER A CA 1
ATOM 2783 C C . SER A 1 383 ? 49.360 -18.018 -39.600 1.00 39.06 383 SER A C 1
ATOM 2785 O O . SER A 1 383 ? 49.767 -19.112 -39.206 1.00 39.06 383 SER A O 1
ATOM 2787 N N . PHE A 1 384 ? 49.060 -17.029 -38.760 1.00 41.84 384 PHE A N 1
ATOM 2788 C CA . PHE A 1 384 ? 48.945 -17.267 -37.325 1.00 41.84 384 PHE A CA 1
ATOM 2789 C C . PHE A 1 384 ? 47.615 -16.762 -36.790 1.00 41.84 384 PHE A C 1
ATOM 2791 O O . PHE A 1 384 ? 47.090 -15.729 -37.190 1.00 41.84 384 PHE A O 1
ATOM 2798 N N . GLN A 1 385 ? 47.077 -17.492 -35.827 1.00 38.34 385 GLN A N 1
ATOM 2799 C CA . GLN A 1 385 ? 45.880 -17.092 -35.115 1.00 38.34 385 GLN A CA 1
ATOM 2800 C C . GLN A 1 385 ? 46.285 -16.884 -33.663 1.00 38.34 385 GLN A C 1
ATOM 2802 O O . GLN A 1 385 ? 46.677 -17.830 -32.979 1.00 38.34 385 GLN A O 1
ATOM 2807 N N . THR A 1 386 ? 46.262 -15.639 -33.188 1.00 38.34 386 THR A N 1
ATOM 2808 C CA . THR A 1 386 ? 46.493 -15.372 -31.768 1.00 38.34 386 THR A CA 1
ATOM 2809 C C . THR A 1 386 ? 45.171 -15.559 -31.043 1.00 38.34 386 THR A C 1
ATOM 2811 O O . THR A 1 386 ? 44.390 -14.624 -30.888 1.00 38.34 386 THR A O 1
ATOM 2814 N N . ALA A 1 387 ? 44.901 -16.805 -30.655 1.00 33.53 387 ALA A N 1
ATOM 2815 C CA . ALA A 1 387 ? 43.721 -17.152 -29.874 1.00 33.53 387 ALA A CA 1
ATOM 2816 C C . ALA A 1 387 ? 43.804 -16.633 -28.428 1.00 33.53 387 ALA A C 1
ATOM 2818 O O . ALA A 1 387 ? 42.766 -16.488 -27.797 1.00 33.53 387 ALA A O 1
ATOM 2819 N N . ASP A 1 388 ? 45.000 -16.309 -27.915 1.00 31.12 388 ASP A N 1
ATOM 2820 C CA . ASP A 1 388 ? 45.137 -15.862 -26.531 1.00 31.12 388 ASP A CA 1
ATOM 2821 C C . ASP A 1 388 ? 46.418 -15.077 -26.216 1.00 31.12 388 ASP A C 1
ATOM 2823 O O . ASP A 1 388 ? 47.427 -15.152 -26.924 1.00 31.12 388 ASP A O 1
ATOM 2827 N N . LEU A 1 389 ? 46.315 -14.321 -25.119 1.00 33.50 389 LEU A N 1
ATOM 2828 C CA . LEU A 1 389 ? 47.287 -13.417 -24.495 1.00 33.50 389 LEU A CA 1
ATOM 2829 C C . LEU A 1 389 ? 48.770 -13.767 -24.745 1.00 33.50 389 LEU A C 1
ATOM 2831 O O . LEU A 1 389 ? 49.308 -14.728 -24.198 1.00 33.50 389 LEU A O 1
ATOM 2835 N N . GLY A 1 390 ? 49.470 -12.894 -25.478 1.00 31.38 390 GLY A N 1
ATOM 2836 C CA . GLY A 1 390 ? 50.912 -12.699 -25.293 1.00 31.38 390 GLY A CA 1
ATOM 2837 C C . GLY A 1 390 ? 51.861 -13.689 -25.971 1.00 31.38 390 GLY A C 1
ATOM 2838 O O . GLY A 1 390 ? 53.005 -13.808 -25.536 1.00 31.38 390 GLY A O 1
ATOM 2839 N N . ARG A 1 391 ? 51.465 -14.376 -27.049 1.00 33.25 391 ARG A N 1
ATOM 2840 C CA . ARG A 1 391 ? 52.445 -15.109 -27.871 1.00 33.25 391 ARG A CA 1
ATOM 2841 C C . ARG A 1 391 ? 53.032 -14.213 -28.962 1.00 33.25 391 ARG A C 1
ATOM 2843 O O . ARG A 1 391 ? 52.350 -13.849 -29.915 1.00 33.25 391 ARG A O 1
ATOM 2850 N N . THR A 1 392 ? 54.319 -13.895 -28.828 1.00 37.22 392 THR A N 1
ATOM 2851 C CA . THR A 1 392 ? 55.140 -13.279 -29.878 1.00 37.22 392 THR A CA 1
ATOM 2852 C C . THR A 1 392 ? 55.287 -14.259 -31.038 1.00 37.22 392 THR A C 1
ATOM 2854 O O . THR A 1 392 ? 55.878 -15.329 -30.873 1.00 37.22 392 THR A O 1
ATOM 2857 N N . ALA A 1 393 ? 54.789 -13.904 -32.219 1.00 36.56 393 ALA A N 1
ATOM 2858 C CA . ALA A 1 393 ? 55.125 -14.636 -33.432 1.00 36.56 393 ALA A CA 1
ATOM 2859 C C . ALA A 1 393 ? 56.524 -14.192 -33.882 1.00 36.56 393 ALA A C 1
ATOM 2861 O O . ALA A 1 393 ? 56.756 -13.012 -34.159 1.00 36.56 393 ALA A O 1
ATOM 2862 N N . ILE A 1 394 ? 57.476 -15.127 -33.908 1.00 38.44 394 ILE A N 1
ATOM 2863 C CA . ILE A 1 394 ? 58.818 -14.898 -34.449 1.00 38.44 394 ILE A CA 1
ATOM 2864 C C . ILE A 1 394 ? 58.814 -15.448 -35.867 1.00 38.44 394 ILE A C 1
ATOM 2866 O O . ILE A 1 394 ? 58.784 -16.664 -36.049 1.00 38.44 394 ILE A O 1
ATOM 2870 N N . VAL A 1 395 ? 58.864 -14.567 -36.863 1.00 40.66 395 VAL A N 1
ATOM 2871 C CA . VAL A 1 395 ? 59.030 -14.987 -38.255 1.00 40.66 395 VAL A CA 1
ATOM 2872 C C . VAL A 1 395 ? 60.486 -14.760 -38.641 1.00 40.66 395 VAL A C 1
ATOM 2874 O O . VAL A 1 395 ? 60.986 -13.634 -38.612 1.00 40.66 395 VAL A O 1
ATOM 2877 N N . ARG A 1 396 ? 61.193 -15.853 -38.944 1.00 38.88 396 ARG A N 1
ATOM 2878 C CA . ARG A 1 396 ? 62.555 -15.816 -39.483 1.00 38.88 396 ARG A CA 1
ATOM 2879 C C . ARG A 1 396 ? 62.468 -16.045 -40.980 1.00 38.88 396 ARG A C 1
ATOM 2881 O O . ARG A 1 396 ? 62.108 -17.138 -41.398 1.00 38.88 396 ARG A O 1
ATOM 2888 N N . PHE A 1 397 ? 62.823 -15.040 -41.765 1.00 45.56 397 PHE A N 1
ATOM 2889 C CA . PHE A 1 397 ? 63.035 -15.224 -43.195 1.00 45.56 397 PHE A CA 1
ATOM 2890 C C . PHE A 1 397 ? 64.511 -15.511 -43.445 1.00 45.56 397 PHE A C 1
ATOM 2892 O O . PHE A 1 397 ? 65.376 -14.953 -42.767 1.00 45.56 397 PHE A O 1
ATOM 2899 N N . ASN A 1 398 ? 64.796 -16.381 -44.411 1.00 38.78 398 ASN A N 1
ATOM 2900 C CA . ASN A 1 398 ? 66.157 -16.675 -44.829 1.00 38.78 398 ASN A CA 1
ATOM 2901 C C . ASN A 1 398 ? 66.542 -15.700 -45.961 1.00 38.78 398 ASN A C 1
ATOM 2903 O O . ASN A 1 398 ? 66.035 -15.848 -47.071 1.00 38.78 398 ASN A O 1
ATOM 2907 N N . PRO A 1 399 ? 67.389 -14.682 -45.729 1.00 42.38 399 PRO A N 1
ATOM 2908 C CA . PRO A 1 399 ? 67.572 -13.563 -46.660 1.00 42.38 399 PRO A CA 1
ATOM 2909 C C . PRO A 1 399 ? 68.463 -13.895 -47.873 1.00 42.38 399 PRO A C 1
ATOM 2911 O O . PRO A 1 399 ? 68.942 -12.987 -48.543 1.00 42.38 399 PRO A O 1
ATOM 2914 N N . PHE A 1 400 ? 68.733 -15.172 -48.161 1.00 41.69 400 PHE A N 1
ATOM 2915 C CA . PHE A 1 400 ? 69.721 -15.565 -49.175 1.00 41.69 400 PHE A CA 1
ATOM 2916 C C . PHE A 1 400 ? 69.215 -15.521 -50.625 1.00 41.69 400 PHE A C 1
ATOM 2918 O O . PHE A 1 400 ? 69.981 -15.841 -51.532 1.00 41.69 400 PHE A O 1
ATOM 2925 N N . ALA A 1 401 ? 67.971 -15.107 -50.879 1.00 47.62 401 ALA A N 1
ATOM 2926 C CA . ALA A 1 401 ? 67.501 -14.870 -52.241 1.00 47.62 401 ALA A CA 1
ATOM 2927 C C . ALA A 1 401 ? 67.832 -13.422 -52.669 1.00 47.62 401 ALA A C 1
ATOM 2929 O O . ALA A 1 401 ? 67.293 -12.487 -52.072 1.00 47.62 401 ALA A O 1
ATOM 2930 N N . PRO A 1 402 ? 68.697 -13.196 -53.678 1.00 47.91 402 PRO A N 1
ATOM 2931 C CA . PRO A 1 402 ? 68.987 -11.852 -54.171 1.00 47.91 402 PRO A CA 1
ATOM 2932 C C . PRO A 1 402 ? 67.736 -11.196 -54.781 1.00 47.91 402 PRO A C 1
ATOM 2934 O O . PRO A 1 402 ? 66.979 -11.842 -55.504 1.00 47.91 402 PRO A O 1
ATOM 2937 N N . GLY A 1 403 ? 67.541 -9.903 -54.503 1.00 52.66 403 GLY A N 1
ATOM 2938 C CA . GLY A 1 403 ? 66.469 -9.078 -55.073 1.00 52.66 403 GLY A CA 1
ATOM 2939 C C . GLY A 1 403 ? 65.647 -8.311 -54.034 1.00 52.66 403 GLY A C 1
ATOM 2940 O O . GLY A 1 403 ? 65.676 -8.611 -52.841 1.00 52.66 403 GLY A O 1
ATOM 2941 N N . ASP A 1 404 ? 64.914 -7.305 -54.507 1.00 49.91 404 ASP A N 1
ATOM 2942 C CA . ASP A 1 404 ? 63.966 -6.535 -53.700 1.00 49.91 404 ASP A CA 1
ATOM 2943 C C . ASP A 1 404 ? 62.742 -7.399 -53.354 1.00 49.91 404 ASP A C 1
ATOM 2945 O O . ASP A 1 404 ? 62.304 -8.219 -54.161 1.00 49.91 404 ASP A O 1
ATOM 2949 N N . LYS A 1 405 ? 62.188 -7.256 -52.146 1.00 52.25 405 LYS A N 1
ATOM 2950 C CA . LYS A 1 405 ? 61.050 -8.059 -51.666 1.00 52.25 405 LYS A CA 1
ATOM 2951 C C . LYS A 1 405 ? 59.981 -7.157 -51.051 1.00 52.25 405 LYS A C 1
ATOM 2953 O O . LYS A 1 405 ? 60.298 -6.170 -50.387 1.00 52.25 405 LYS A O 1
ATOM 2958 N N . PHE A 1 406 ? 58.713 -7.529 -51.227 1.00 50.25 406 PHE A N 1
ATOM 2959 C CA . PHE A 1 406 ? 57.575 -6.883 -50.572 1.00 50.25 406 PHE A CA 1
ATOM 2960 C C . PHE A 1 406 ? 56.939 -7.854 -49.576 1.00 50.25 406 PHE A C 1
ATOM 2962 O O . PHE A 1 406 ? 56.572 -8.975 -49.927 1.00 50.25 406 PHE A O 1
ATOM 2969 N N . VAL A 1 407 ? 56.783 -7.412 -48.332 1.00 51.06 407 VAL A N 1
ATOM 2970 C CA . VAL A 1 407 ? 56.056 -8.146 -47.293 1.00 51.06 407 VAL A CA 1
ATOM 2971 C C . VAL A 1 407 ? 54.711 -7.462 -47.091 1.00 51.06 407 VAL A C 1
ATOM 2973 O O . VAL A 1 407 ? 54.676 -6.282 -46.746 1.00 51.06 407 VAL A O 1
ATOM 2976 N N . SER A 1 408 ? 53.611 -8.187 -47.293 1.00 48.06 408 SER A N 1
ATOM 2977 C CA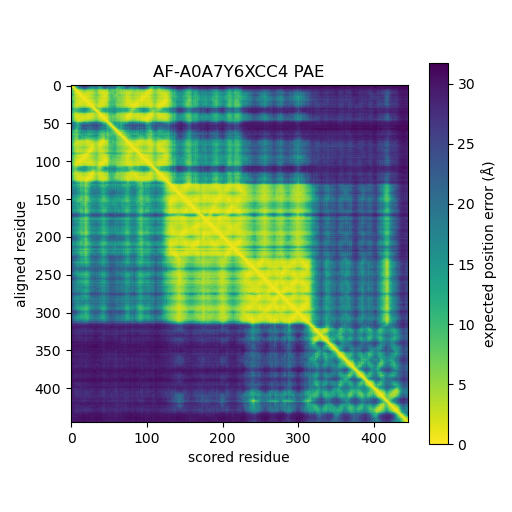 . SER A 1 408 ? 52.268 -7.703 -46.972 1.00 48.06 408 SER A CA 1
ATOM 2978 C C . SER A 1 408 ? 51.790 -8.295 -45.652 1.00 48.06 408 SER A C 1
ATOM 2980 O O . SER A 1 408 ? 51.830 -9.510 -45.439 1.00 48.06 408 SER A O 1
ATOM 2982 N N . MET A 1 409 ? 51.305 -7.434 -44.767 1.00 50.47 409 MET A N 1
ATOM 2983 C CA . MET A 1 409 ? 50.724 -7.788 -43.478 1.00 50.47 409 MET A CA 1
ATOM 2984 C C . MET A 1 409 ? 49.256 -7.398 -43.478 1.00 50.47 409 MET A C 1
ATOM 2986 O O . MET A 1 409 ? 48.963 -6.210 -43.554 1.00 50.47 409 MET A O 1
ATOM 2990 N N . THR A 1 410 ? 48.334 -8.357 -43.371 1.00 46.53 410 THR A N 1
ATOM 2991 C CA . THR A 1 410 ? 46.899 -8.040 -43.289 1.00 46.53 410 THR A CA 1
ATOM 2992 C C . THR A 1 410 ? 46.334 -8.430 -41.930 1.00 46.53 410 THR A C 1
ATOM 2994 O O . THR A 1 410 ? 46.391 -9.593 -41.526 1.00 46.53 410 THR A O 1
ATOM 2997 N N . PHE A 1 411 ? 45.778 -7.447 -41.224 1.00 47.62 411 PHE A N 1
ATOM 2998 C CA . PHE A 1 411 ? 45.115 -7.634 -39.938 1.00 47.62 411 PHE A CA 1
ATOM 2999 C C . PHE A 1 411 ? 43.608 -7.708 -40.136 1.00 47.62 411 PHE A C 1
ATOM 3001 O O . PHE A 1 411 ? 43.021 -6.778 -40.687 1.00 47.62 411 PHE A O 1
ATOM 3008 N N . TYR A 1 412 ? 42.986 -8.774 -39.634 1.00 44.19 412 TYR A N 1
ATOM 3009 C CA . TYR A 1 412 ? 41.536 -8.888 -39.556 1.00 44.19 412 TYR A CA 1
ATOM 3010 C C . TYR A 1 412 ? 41.093 -8.540 -38.146 1.00 44.19 412 TYR A C 1
ATOM 3012 O O . TYR A 1 412 ? 41.507 -9.154 -37.161 1.00 44.19 412 TYR A O 1
ATOM 3020 N N . THR A 1 413 ? 40.225 -7.545 -38.054 1.00 44.88 413 THR A N 1
ATOM 3021 C CA . THR A 1 413 ? 39.507 -7.249 -36.819 1.00 44.88 413 THR A CA 1
ATOM 3022 C C . THR A 1 413 ? 38.146 -7.910 -36.891 1.00 44.88 413 THR A C 1
ATOM 3024 O O . THR A 1 413 ? 37.455 -7.780 -37.893 1.00 44.88 413 THR A O 1
ATOM 3027 N N . THR A 1 414 ? 37.730 -8.606 -35.841 1.00 46.31 414 THR A N 1
ATOM 3028 C CA . THR A 1 414 ? 36.318 -8.928 -35.627 1.00 46.31 414 THR A CA 1
ATOM 3029 C C . THR A 1 414 ? 35.778 -7.912 -34.633 1.00 46.31 414 THR A C 1
ATOM 3031 O O . THR A 1 414 ? 36.126 -7.953 -33.454 1.00 46.31 414 THR A O 1
ATOM 3034 N N . ALA A 1 415 ? 34.966 -6.955 -35.091 1.00 49.09 415 ALA A N 1
ATOM 3035 C CA . ALA A 1 415 ? 34.250 -6.076 -34.176 1.00 49.09 415 ALA A CA 1
ATOM 3036 C C . ALA A 1 415 ? 33.252 -6.925 -33.372 1.00 49.09 415 ALA A C 1
ATOM 3038 O O . ALA A 1 415 ? 32.237 -7.372 -33.911 1.00 49.09 415 ALA A O 1
ATOM 3039 N N . ASN A 1 416 ? 33.545 -7.175 -32.092 1.00 53.03 416 ASN A N 1
ATOM 3040 C CA . ASN A 1 416 ? 32.632 -7.905 -31.214 1.00 53.03 416 ASN A CA 1
ATOM 3041 C C . ASN A 1 416 ? 31.265 -7.192 -31.193 1.00 53.03 416 ASN A C 1
ATOM 3043 O O . ASN A 1 416 ? 31.186 -5.999 -30.897 1.00 53.03 416 ASN A O 1
ATOM 3047 N N . GLY A 1 417 ? 30.198 -7.918 -31.538 1.00 57.31 417 GLY A N 1
ATOM 3048 C CA . GLY A 1 417 ? 28.803 -7.476 -31.406 1.00 57.31 417 GLY A CA 1
ATOM 3049 C C . GLY A 1 417 ? 28.118 -6.903 -32.656 1.00 57.31 417 GLY A C 1
ATOM 3050 O O . GLY A 1 417 ? 26.906 -7.046 -32.748 1.00 57.31 417 GLY A O 1
ATOM 3051 N N . CYS A 1 418 ? 28.837 -6.322 -33.633 1.00 61.81 418 CYS A N 1
ATOM 3052 C CA . CYS A 1 418 ? 28.208 -5.700 -34.824 1.00 61.81 418 CYS A CA 1
ATOM 3053 C C . CYS A 1 418 ? 28.652 -6.247 -36.192 1.00 61.81 418 CYS A C 1
ATOM 3055 O O . CYS A 1 418 ? 28.351 -5.646 -37.220 1.00 61.81 418 CYS A O 1
ATOM 3057 N N . GLY A 1 419 ? 29.328 -7.396 -36.233 1.00 53.41 419 GLY A N 1
ATOM 3058 C CA . GLY A 1 419 ? 29.455 -8.221 -37.444 1.00 53.41 419 GLY A CA 1
ATOM 3059 C C . GLY A 1 419 ? 30.321 -7.687 -38.594 1.00 53.41 419 GLY A C 1
ATOM 3060 O O . GLY A 1 419 ? 30.650 -8.463 -39.485 1.00 53.41 419 GLY A O 1
ATOM 3061 N N . SER A 1 420 ? 30.757 -6.426 -38.605 1.00 44.38 420 SER A N 1
ATOM 3062 C CA . SER A 1 420 ? 31.654 -5.931 -39.656 1.00 44.38 420 SER A CA 1
ATOM 3063 C C . SER A 1 420 ? 33.112 -6.128 -39.250 1.00 44.38 420 SER A C 1
ATOM 3065 O O . SER A 1 420 ? 33.682 -5.314 -38.517 1.00 44.38 420 SER A O 1
ATOM 3067 N N . GLY A 1 421 ? 33.717 -7.224 -39.704 1.00 47.69 421 GLY A N 1
ATOM 3068 C CA . GLY A 1 421 ? 35.163 -7.359 -39.650 1.00 47.69 421 GLY A CA 1
ATOM 3069 C C . GLY A 1 421 ? 35.828 -6.470 -40.698 1.00 47.69 421 GLY A C 1
ATOM 3070 O O . GLY A 1 421 ? 35.444 -6.504 -41.864 1.00 47.69 421 GLY A O 1
ATOM 3071 N N . GLY A 1 422 ? 36.787 -5.644 -40.285 1.00 47.28 422 GLY A N 1
ATOM 3072 C CA . GLY A 1 422 ? 37.611 -4.844 -41.191 1.00 47.28 422 GLY A CA 1
ATOM 3073 C C . GLY A 1 422 ? 38.970 -5.503 -41.396 1.00 47.28 422 GLY A C 1
ATOM 3074 O O . GLY A 1 422 ? 39.551 -6.005 -40.427 1.00 47.28 422 GLY A O 1
ATOM 3075 N N . ALA A 1 423 ? 39.468 -5.492 -42.633 1.00 45.91 423 ALA A N 1
ATOM 3076 C CA . ALA A 1 423 ? 40.823 -5.909 -42.975 1.00 45.91 423 ALA A CA 1
ATOM 3077 C C . ALA A 1 423 ? 41.677 -4.677 -43.301 1.00 45.91 423 ALA A C 1
ATOM 3079 O O . ALA A 1 423 ? 41.300 -3.893 -44.167 1.00 45.91 423 ALA A O 1
ATOM 3080 N N . ASN A 1 424 ? 42.821 -4.522 -42.633 1.00 45.97 424 ASN A N 1
ATOM 3081 C CA . ASN A 1 424 ? 43.812 -3.496 -42.965 1.00 45.97 424 ASN A CA 1
ATOM 3082 C C . ASN A 1 424 ? 45.102 -4.173 -43.422 1.00 45.97 424 ASN A C 1
ATOM 3084 O O . ASN A 1 424 ? 45.667 -4.978 -42.677 1.00 45.97 424 ASN A O 1
ATOM 3088 N N . SER A 1 425 ? 45.563 -3.844 -44.630 1.00 44.19 425 SER A N 1
ATOM 3089 C CA . SER A 1 425 ? 46.817 -4.352 -45.191 1.00 44.19 425 SER A CA 1
ATOM 3090 C C . SER A 1 425 ? 47.910 -3.287 -45.130 1.00 44.19 425 SER A C 1
ATOM 3092 O O . SER A 1 425 ? 47.709 -2.154 -45.559 1.00 44.19 425 SER A O 1
ATOM 3094 N N . HIS A 1 426 ? 49.086 -3.665 -44.643 1.00 49.62 426 HIS A N 1
ATOM 3095 C CA . HIS A 1 426 ? 50.290 -2.842 -44.605 1.00 49.62 426 HIS A CA 1
ATOM 3096 C C . HIS A 1 426 ? 51.395 -3.506 -45.421 1.00 49.62 426 HIS A C 1
ATOM 3098 O O . HIS A 1 426 ? 51.512 -4.729 -45.432 1.00 49.62 426 HIS A O 1
ATOM 3104 N N . TRP A 1 427 ? 52.227 -2.700 -46.076 1.00 48.78 427 TRP A N 1
ATOM 3105 C CA . TRP A 1 427 ? 53.319 -3.185 -46.917 1.00 48.78 427 TRP A CA 1
ATOM 3106 C C . TRP A 1 427 ? 54.661 -2.736 -46.345 1.00 48.78 427 TRP A C 1
ATOM 3108 O O . TRP A 1 427 ? 54.851 -1.557 -46.052 1.00 48.78 427 TRP A O 1
ATOM 3118 N N . LEU A 1 428 ? 55.602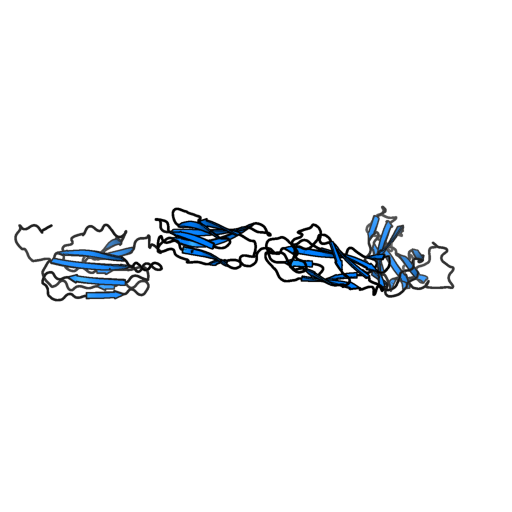 -3.669 -46.212 1.00 51.09 428 LEU A N 1
ATOM 3119 C CA . LEU A 1 428 ? 57.009 -3.372 -45.967 1.00 51.09 428 LEU A CA 1
ATOM 3120 C C . LEU A 1 428 ? 57.817 -3.693 -47.220 1.00 51.09 428 LEU A C 1
ATOM 3122 O O . LEU A 1 428 ? 57.687 -4.773 -47.796 1.00 51.09 428 LEU A O 1
ATOM 3126 N N . PHE A 1 429 ? 58.676 -2.758 -47.613 1.00 49.09 429 PHE A N 1
ATOM 3127 C CA . PHE A 1 429 ? 59.612 -2.946 -48.710 1.00 49.09 429 PHE A CA 1
ATOM 3128 C C . PHE A 1 429 ? 61.007 -3.248 -48.166 1.00 49.09 429 PHE A C 1
ATOM 3130 O O . PHE A 1 429 ? 61.546 -2.497 -47.351 1.00 49.09 429 PHE A O 1
ATOM 3137 N N . TYR A 1 430 ? 61.595 -4.344 -48.634 1.00 46.47 430 TYR A N 1
ATOM 3138 C CA . TYR A 1 430 ? 62.968 -4.729 -48.349 1.00 46.47 430 TYR A CA 1
ATOM 3139 C C . TYR A 1 430 ? 63.805 -4.599 -49.617 1.00 46.47 430 TYR A C 1
ATOM 3141 O O . TYR A 1 430 ? 63.473 -5.194 -50.643 1.00 46.47 430 TYR A O 1
ATOM 3149 N N . ARG A 1 431 ? 64.916 -3.862 -49.530 1.00 45.91 431 ARG A N 1
ATOM 3150 C CA . ARG A 1 431 ? 65.889 -3.769 -50.618 1.00 45.91 431 ARG A CA 1
ATOM 3151 C C . ARG A 1 431 ? 67.027 -4.746 -50.360 1.00 45.91 431 ARG A C 1
ATOM 3153 O O . ARG A 1 431 ? 67.775 -4.578 -49.393 1.00 45.91 431 ARG A O 1
ATOM 3160 N N . GLY A 1 432 ? 67.140 -5.772 -51.199 1.00 45.50 432 GLY A N 1
ATOM 3161 C CA . GLY A 1 432 ? 68.227 -6.740 -51.100 1.00 45.50 432 GLY A CA 1
ATOM 3162 C C . GLY A 1 432 ? 69.562 -6.062 -51.397 1.00 45.50 432 GLY A C 1
ATOM 3163 O O . GLY A 1 432 ? 69.649 -5.207 -52.277 1.00 45.50 432 GLY A O 1
ATOM 3164 N N . SER A 1 433 ? 70.622 -6.425 -50.678 1.00 45.00 433 SER A N 1
ATOM 3165 C CA . SER A 1 433 ? 71.974 -5.982 -51.021 1.00 45.00 433 SER A CA 1
ATOM 3166 C C . SER A 1 433 ? 72.444 -6.724 -52.278 1.00 45.00 433 SER A C 1
ATOM 3168 O O . SER A 1 433 ? 73.178 -7.707 -52.226 1.00 45.00 433 SER A O 1
ATOM 3170 N N . SER A 1 434 ? 72.009 -6.276 -53.454 1.00 42.31 434 SER A N 1
ATOM 3171 C CA . SER A 1 434 ? 72.684 -6.678 -54.682 1.00 42.31 434 SER A CA 1
ATOM 3172 C C . SER A 1 434 ? 74.093 -6.091 -54.644 1.00 42.31 434 SER A C 1
ATOM 3174 O O . SER A 1 434 ? 74.251 -4.878 -54.471 1.00 42.31 434 SER A O 1
ATOM 3176 N N . GLY A 1 435 ? 75.115 -6.935 -54.808 1.00 45.50 435 GLY A N 1
ATOM 3177 C CA . GLY A 1 435 ? 76.455 -6.461 -55.137 1.00 45.50 435 GLY A CA 1
ATOM 3178 C C . GLY A 1 435 ? 76.372 -5.424 -56.261 1.00 45.50 435 GLY A C 1
ATOM 3179 O O . GLY A 1 435 ? 75.602 -5.607 -57.200 1.00 45.50 435 GLY A O 1
ATOM 3180 N N . LEU A 1 436 ? 77.100 -4.318 -56.080 1.00 41.06 436 LEU A N 1
ATOM 3181 C CA . LEU A 1 436 ? 77.268 -3.174 -56.986 1.00 41.06 436 LEU A CA 1
ATOM 3182 C C . LEU A 1 436 ? 76.703 -3.388 -58.405 1.00 41.06 436 LEU A C 1
ATOM 3184 O O . LEU A 1 436 ? 77.331 -4.048 -59.230 1.00 41.06 436 LEU A O 1
ATOM 3188 N N . ALA A 1 437 ? 75.565 -2.759 -58.708 1.00 38.47 437 ALA A N 1
ATOM 3189 C CA . ALA A 1 437 ? 75.149 -2.478 -60.081 1.00 38.47 437 ALA A CA 1
ATOM 3190 C C . ALA A 1 437 ? 75.239 -0.958 -60.342 1.00 38.47 437 ALA A C 1
ATOM 3192 O O . ALA A 1 437 ? 75.053 -0.177 -59.403 1.00 38.47 437 ALA A O 1
ATOM 3193 N N . PRO A 1 438 ? 75.567 -0.514 -61.572 1.00 38.50 438 PRO A N 1
ATOM 3194 C CA . PRO A 1 438 ? 75.957 0.867 -61.850 1.00 38.50 438 PRO A CA 1
ATOM 3195 C C . PRO A 1 438 ? 74.794 1.848 -61.670 1.00 38.50 438 PRO A C 1
ATOM 3197 O O . PRO A 1 438 ? 73.634 1.519 -61.913 1.00 38.50 438 PRO A O 1
ATOM 3200 N N . ALA A 1 439 ? 75.126 3.074 -61.267 1.00 39.88 439 ALA A N 1
ATOM 3201 C CA . ALA A 1 439 ? 74.183 4.164 -61.053 1.00 39.88 439 ALA A CA 1
ATOM 3202 C C . ALA A 1 439 ? 73.327 4.456 -62.301 1.00 39.88 439 ALA A C 1
ATOM 3204 O O . ALA A 1 439 ? 73.875 4.637 -63.386 1.00 39.88 439 ALA A O 1
ATOM 3205 N N . GLY A 1 440 ? 72.004 4.596 -62.124 1.00 44.31 440 GLY A N 1
ATOM 3206 C CA . GLY A 1 440 ? 71.182 5.336 -63.091 1.00 44.31 440 GLY A CA 1
ATOM 3207 C C . GLY A 1 440 ? 69.798 4.804 -63.470 1.00 44.31 440 GLY A C 1
ATOM 3208 O O . GLY A 1 440 ? 69.419 4.993 -64.618 1.00 44.31 440 GLY A O 1
ATOM 3209 N N . THR A 1 441 ? 69.002 4.208 -62.574 1.00 37.34 441 THR A N 1
ATOM 3210 C CA . THR A 1 441 ? 67.548 4.073 -62.823 1.00 37.34 441 THR A CA 1
ATOM 3211 C C . THR A 1 441 ? 66.726 4.323 -61.553 1.00 37.34 441 THR A C 1
ATOM 3213 O O . THR A 1 441 ? 66.989 3.762 -60.491 1.00 37.34 441 THR A O 1
ATOM 3216 N N . SER A 1 442 ? 65.753 5.231 -61.652 1.00 32.91 442 SER A N 1
ATOM 3217 C CA . SER A 1 442 ? 64.757 5.549 -60.619 1.00 32.91 442 SER A CA 1
ATOM 3218 C C . SER A 1 442 ? 63.552 4.597 -60.696 1.00 32.91 442 SER A C 1
ATOM 3220 O O . SER A 1 442 ? 63.224 4.156 -61.798 1.00 32.91 442 SER A O 1
ATOM 3222 N N . PRO A 1 443 ? 62.854 4.313 -59.580 1.00 31.94 443 PRO A N 1
ATOM 3223 C CA . PRO A 1 443 ? 61.696 3.416 -59.575 1.00 31.94 443 PRO A CA 1
ATOM 3224 C C . PRO A 1 443 ? 60.449 4.067 -60.216 1.00 31.94 443 PRO A C 1
ATOM 3226 O O . PRO A 1 443 ? 60.351 5.299 -60.222 1.00 31.94 443 PRO A O 1
ATOM 3229 N N . PRO A 1 444 ? 59.488 3.280 -60.743 1.00 34.22 444 PRO A N 1
ATOM 3230 C CA . PRO A 1 444 ? 58.208 3.803 -61.211 1.00 34.22 444 PRO A CA 1
ATOM 3231 C C . PRO A 1 444 ? 57.287 4.153 -60.029 1.00 34.22 444 PRO A C 1
ATOM 3233 O O . PRO A 1 444 ? 57.408 3.569 -58.952 1.00 34.22 444 PRO A O 1
ATOM 3236 N N . ARG A 1 445 ? 56.418 5.148 -60.252 1.00 31.78 445 ARG A N 1
ATOM 3237 C CA . ARG A 1 445 ? 55.432 5.678 -59.293 1.00 31.78 445 ARG A CA 1
ATOM 3238 C C . ARG A 1 445 ? 54.339 4.685 -58.933 1.00 31.78 445 ARG A C 1
ATOM 3240 O O . ARG A 1 445 ? 53.916 3.944 -59.847 1.00 31.78 445 ARG A O 1
#

Foldseek 3Di:
DQQCWAFKAKDFDKDAAFWKKKKKFWKAKQDLPQQKWKKKFKFFAQDDQDPPPPDPPRDDGDGCVSPVCRVVGTPFMDTHNHRDTDMDITDMDGHNHITGIMMMGIGISDSVDGMDMGTPDMDMDIDGDAQKAKPPQEAEAEAQAFDKDKIFIDRNNPQPQWAKKKKQQADQPQQKDAPNHGDHRIDIDRHRMGIITGHHQADHAKMWIWIDHPPDIDDGHIYGYHHPYADDKAKDWDQEDAAQDWTKIFIPSQRGNKAKDKAKPDVQQWGWAGDTRTMITIGGHPDWDKIWIKIWIQTNRGIDIYTDIHTRHFPDPQAWQDWWWWQDPVRDIDIDTRHDFDDDDEDEDDDPFTKTKDWGAAAQKWWKKWKDDPPPPDTDIDGDHPRDGTDIDTDGDDLPDAAKTKIKIWIWGDRPPNGDIDIGIDIYIYGGPDDDDDDDDDDDD

Radius of gyration: 47.47 Å; Cα contacts (8 Å, |Δi|>4): 1042; chains: 1; bounding box: 110×37×126 Å

Solvent-accessible surface area (backbone atoms only — not comparable to full-atom values): 25189 Å² total; per-residue (Å²): 135,87,92,76,58,39,49,37,46,69,43,84,72,60,49,51,51,74,30,34,37,34,44,33,37,31,32,18,21,78,44,79,51,85,75,39,41,28,35,39,37,28,20,68,33,68,66,79,94,58,92,85,57,75,74,62,75,80,79,45,80,44,64,39,92,85,47,59,74,51,70,78,52,57,61,32,64,50,69,43,86,38,55,56,79,41,82,45,81,38,57,74,41,67,34,88,47,65,26,36,33,40,33,42,39,38,39,56,29,34,98,89,50,95,45,53,76,48,78,81,44,79,48,80,45,80,45,77,69,69,47,55,48,44,40,58,50,59,46,80,39,47,46,42,46,60,67,72,46,68,41,36,54,44,64,72,58,67,69,68,63,67,64,36,32,43,34,41,36,61,52,71,68,28,15,36,20,41,96,86,39,74,27,58,28,59,49,78,36,78,53,58,60,49,68,36,25,42,32,64,38,43,57,60,55,43,38,32,36,31,39,32,35,74,95,44,78,46,74,76,38,56,26,45,50,44,76,72,34,76,56,82,62,46,82,45,60,76,58,59,34,70,49,68,62,71,41,66,34,36,48,45,58,68,38,48,65,40,36,38,48,45,41,44,76,38,58,63,32,28,40,44,40,61,76,43,54,48,33,27,34,45,24,34,33,91,44,71,46,77,36,46,40,33,39,40,36,39,40,58,76,49,74,50,76,47,77,44,75,29,28,14,38,53,69,73,81,91,61,64,76,33,48,44,40,38,47,44,86,83,78,46,79,46,76,44,75,40,67,69,98,82,76,80,85,74,70,82,59,78,73,87,63,69,47,49,40,48,45,46,78,61,62,67,44,41,39,42,36,44,41,51,53,84,81,81,66,77,67,64,69,58,72,53,71,47,82,52,74,63,64,62,52,75,53,80,68,80,74,83,65,87,49,62,40,45,40,37,42,37,43,39,42,62,38,63,94,50,79,61,58,51,75,52,75,46,69,47,56,41,53,43,88,63,77,91,74,83,91,84,83,81,83,85,132

Secondary structure (DSSP, 8-state):
-------EEEEEEEE-TT-EEEEEEEEEES---TT---EEEEEEESS-S-SSS----SS----GGGTGGGGGGEEEEEE---SS-EEEE---EE-SS-EEEEEEEEEPS-SSS---EEEEEEEEEEEPPPS-EEESSEEEE-TT----EEEEEE-TT--S-EEEEEEE--STTSSEEETTEEPPSEEEESSSEEEEEEPTTSPPPPEEEEEEETTEEEEEEEEEEEE--PPP-EEES-SEE-SSSPEEEEEETPPTT-EEEEEES-TTTEEEEE-SSSEEEEEE-SS-EEEEEEEEEEETTEEEEEEEEEEES-----S---EEEEEPTTS-EEEEE---TT--PPPPB-SS--EEEE---SSSEEEEEEEE-TTSS---EEEEEE-STT--EEEE--TTS-S-EEEEEEEEE--TTT---EEEEEEEEE----S---S--PPP-

pLDDT: mean 73.49, std 23.04, range [29.55, 98.19]